Protein AF-A0A5P1FKV8-F1 (afdb_monomer)

Radius of gyration: 27.29 Å; Cα contacts (8 Å, |Δi|>4): 1004; chains: 1; bounding box: 74×82×66 Å

Structure (mmCIF, N/CA/C/O backbone):
data_AF-A0A5P1FKV8-F1
#
_entry.id   AF-A0A5P1FKV8-F1
#
loop_
_atom_site.group_PDB
_atom_site.id
_atom_site.type_symbol
_atom_site.label_atom_id
_atom_site.label_alt_id
_atom_site.label_comp_id
_atom_site.label_asym_id
_atom_site.label_entity_id
_atom_site.label_seq_id
_atom_site.pdbx_PDB_ins_code
_atom_site.Cartn_x
_atom_site.Cartn_y
_atom_site.Cartn_z
_atom_site.occupancy
_atom_site.B_iso_or_equiv
_atom_site.auth_seq_id
_atom_site.auth_comp_id
_atom_site.auth_asym_id
_atom_site.auth_atom_id
_atom_site.pdbx_PDB_model_num
ATOM 1 N N . MET A 1 1 ? 37.379 -42.503 28.890 1.00 32.91 1 MET A N 1
ATOM 2 C CA . MET A 1 1 ? 38.707 -42.428 29.535 1.00 32.91 1 MET A CA 1
ATOM 3 C C . MET A 1 1 ? 39.391 -43.758 29.236 1.00 32.91 1 MET A C 1
ATOM 5 O O . MET A 1 1 ? 38.848 -44.743 29.709 1.00 32.91 1 MET A O 1
ATOM 9 N N . ALA A 1 2 ? 40.469 -43.778 28.427 1.00 31.30 2 ALA A N 1
ATOM 10 C CA . ALA A 1 2 ? 41.206 -44.979 27.949 1.00 31.30 2 ALA A CA 1
ATOM 11 C C . ALA A 1 2 ? 40.366 -46.028 27.153 1.00 31.30 2 ALA A C 1
ATOM 13 O O . ALA A 1 2 ? 39.165 -46.131 27.361 1.00 31.30 2 ALA A O 1
ATOM 14 N N . SER A 1 3 ? 40.870 -46.858 26.226 1.00 33.19 3 SER A N 1
ATOM 15 C CA . SER A 1 3 ? 42.105 -46.902 25.406 1.00 33.19 3 SER A CA 1
ATOM 16 C C . SER A 1 3 ? 41.929 -48.014 24.342 1.00 33.19 3 SER A C 1
ATOM 18 O O . SER A 1 3 ? 41.175 -48.945 24.600 1.00 33.19 3 SER A O 1
ATOM 20 N N . SER A 1 4 ? 42.561 -48.051 23.160 1.00 32.88 4 SER A N 1
ATOM 21 C CA . SER A 1 4 ? 43.459 -47.125 22.435 1.00 32.88 4 SER A CA 1
ATOM 22 C C . SER A 1 4 ? 43.333 -47.373 20.908 1.00 32.88 4 SER A C 1
ATOM 24 O O . SER A 1 4 ? 42.707 -48.341 20.487 1.00 32.88 4 SER A O 1
ATOM 26 N N . ILE A 1 5 ? 43.951 -46.523 20.078 1.00 34.47 5 ILE A N 1
ATOM 27 C CA . ILE A 1 5 ? 44.070 -46.644 18.605 1.00 34.47 5 ILE A CA 1
ATOM 28 C C . ILE A 1 5 ? 45.467 -47.177 18.233 1.00 34.47 5 ILE A C 1
ATOM 30 O O . ILE A 1 5 ? 46.416 -46.777 18.897 1.00 34.47 5 ILE A O 1
ATOM 34 N N . LEU A 1 6 ? 45.602 -47.988 17.169 1.00 29.50 6 LEU A N 1
ATOM 35 C CA . LEU A 1 6 ? 46.784 -48.151 16.278 1.00 29.50 6 LEU A CA 1
ATOM 36 C C . LEU A 1 6 ? 46.455 -49.232 15.207 1.00 29.50 6 LEU A C 1
ATOM 38 O O . LEU A 1 6 ? 45.756 -50.180 15.542 1.00 29.50 6 LEU A O 1
ATOM 42 N N . ALA A 1 7 ? 46.948 -49.255 13.962 1.00 30.20 7 ALA A N 1
ATOM 43 C CA . ALA A 1 7 ? 47.339 -48.216 12.994 1.00 30.20 7 ALA A CA 1
ATOM 44 C C . ALA A 1 7 ? 47.383 -48.846 11.572 1.00 30.20 7 ALA A C 1
ATOM 46 O O . ALA A 1 7 ? 47.400 -50.068 11.433 1.00 30.20 7 ALA A O 1
ATOM 47 N N . LEU A 1 8 ? 47.390 -48.015 10.521 1.00 26.80 8 LEU A N 1
ATOM 48 C CA . LEU A 1 8 ? 47.397 -48.427 9.106 1.00 26.80 8 LEU A CA 1
ATOM 49 C C . LEU A 1 8 ? 48.648 -49.216 8.672 1.00 26.80 8 LEU A C 1
ATOM 51 O O . LEU A 1 8 ? 49.753 -48.860 9.071 1.00 26.80 8 LEU A O 1
ATOM 55 N N . ILE A 1 9 ? 48.485 -50.106 7.680 1.00 28.75 9 ILE A N 1
ATOM 56 C CA . ILE A 1 9 ? 49.475 -50.311 6.604 1.00 28.75 9 ILE A CA 1
ATOM 57 C C . ILE A 1 9 ? 48.757 -50.332 5.241 1.00 28.75 9 ILE A C 1
ATOM 59 O O . ILE A 1 9 ? 47.791 -51.064 5.041 1.00 28.75 9 ILE A O 1
ATOM 63 N N . PHE A 1 10 ? 49.252 -49.511 4.313 1.00 27.25 10 PHE A N 1
ATOM 64 C CA . PHE A 1 10 ? 48.882 -49.456 2.893 1.00 27.25 10 PHE A CA 1
ATOM 65 C C . PHE A 1 10 ? 49.783 -50.393 2.071 1.00 27.25 10 PHE A C 1
ATOM 67 O O . PHE A 1 10 ? 50.992 -50.388 2.293 1.00 27.25 10 PHE A O 1
ATOM 74 N N . ALA A 1 11 ? 49.245 -51.065 1.046 1.00 27.80 11 ALA A N 1
ATOM 75 C CA . ALA A 1 11 ? 50.003 -51.413 -0.164 1.00 27.80 11 ALA A CA 1
ATOM 76 C C . ALA A 1 11 ? 49.066 -51.719 -1.350 1.00 27.80 11 ALA A C 1
ATOM 78 O O . ALA A 1 11 ? 48.247 -52.632 -1.299 1.00 27.80 11 ALA A O 1
ATOM 79 N N . SER A 1 12 ? 49.207 -50.952 -2.427 1.00 26.94 12 SER A N 1
ATOM 80 C CA . SER A 1 12 ? 48.546 -51.132 -3.728 1.00 26.94 12 SER A CA 1
ATOM 81 C C . SER A 1 12 ? 49.504 -51.762 -4.745 1.00 26.94 12 SER A C 1
ATOM 83 O O . SER A 1 12 ? 50.692 -51.473 -4.656 1.00 26.94 12 SER A O 1
ATOM 85 N N . PHE A 1 13 ? 49.011 -52.512 -5.748 1.00 27.98 13 PHE A N 1
ATOM 86 C CA . PHE A 1 13 ? 49.168 -52.173 -7.185 1.00 27.98 13 PHE A CA 1
ATOM 87 C C . PHE A 1 13 ? 48.675 -53.259 -8.183 1.00 27.98 13 PHE A C 1
ATOM 89 O O . PHE A 1 13 ? 49.052 -54.418 -8.088 1.00 27.98 13 PHE A O 1
ATOM 96 N N . LEU A 1 14 ? 47.885 -52.799 -9.171 1.00 27.56 14 LEU A N 1
ATOM 97 C CA . LEU A 1 14 ? 47.753 -53.222 -10.590 1.00 27.56 14 LEU A CA 1
ATOM 98 C C . LEU A 1 14 ? 47.803 -54.715 -11.008 1.00 27.56 14 LEU A C 1
ATOM 100 O O . LEU A 1 14 ? 48.867 -55.322 -10.990 1.00 27.56 14 LEU A O 1
ATOM 104 N N . TYR A 1 15 ? 46.747 -55.180 -11.701 1.00 25.36 15 TYR A N 1
ATOM 105 C CA . TYR A 1 15 ? 46.753 -55.196 -13.182 1.00 25.36 15 TYR A CA 1
ATOM 106 C C . TYR A 1 15 ? 45.348 -55.318 -13.827 1.00 25.36 15 TYR A C 1
ATOM 108 O O . TYR A 1 15 ? 44.454 -55.983 -13.314 1.00 25.36 15 TYR A O 1
ATOM 116 N N . CYS A 1 16 ? 45.219 -54.633 -14.968 1.00 25.56 16 CYS A N 1
ATOM 117 C CA . CYS A 1 16 ? 44.263 -54.725 -16.089 1.00 25.56 16 CYS A CA 1
ATOM 118 C C . CYS A 1 16 ? 43.807 -56.153 -16.508 1.00 25.56 16 CYS A C 1
ATOM 120 O O . CYS A 1 16 ? 44.500 -57.114 -16.198 1.00 25.56 16 CYS A O 1
ATOM 122 N N . SER A 1 17 ? 42.729 -56.377 -17.290 1.00 27.06 17 SER A N 1
ATOM 123 C CA . SER A 1 17 ? 41.858 -55.472 -18.094 1.00 27.06 17 SER A CA 1
ATOM 124 C C . SER A 1 17 ? 40.571 -56.168 -18.621 1.00 27.06 17 SER A C 1
ATOM 126 O O . SER A 1 17 ? 40.465 -57.386 -18.559 1.00 27.06 17 SER A O 1
ATOM 128 N N . SER A 1 18 ? 39.677 -55.364 -19.235 1.00 28.28 18 SER A N 1
ATOM 129 C CA . SER A 1 18 ? 38.656 -55.679 -20.275 1.00 28.28 18 SER A CA 1
ATOM 130 C C . SER A 1 18 ? 37.436 -56.571 -19.966 1.00 28.28 18 SER A C 1
ATOM 132 O O . SER A 1 18 ? 37.586 -57.784 -19.876 1.00 28.28 18 SER A O 1
ATOM 134 N N . VAL A 1 19 ? 36.229 -55.968 -20.016 1.00 31.12 19 VAL A N 1
ATOM 135 C CA . VAL A 1 19 ? 34.999 -56.470 -20.694 1.00 31.12 19 VAL A CA 1
ATOM 136 C C . VAL A 1 19 ? 34.205 -55.259 -21.251 1.00 31.12 19 VAL A C 1
ATOM 138 O O . VAL A 1 19 ? 34.356 -54.141 -20.758 1.00 31.12 19 VAL A O 1
ATOM 141 N N . ASP A 1 20 ? 33.412 -55.484 -22.303 1.00 30.78 20 ASP A N 1
ATOM 142 C CA . ASP A 1 20 ? 32.894 -54.510 -23.277 1.00 30.78 20 ASP A CA 1
ATOM 143 C C . ASP A 1 20 ? 31.669 -53.627 -22.943 1.00 30.78 20 ASP A C 1
ATOM 145 O O . ASP A 1 20 ? 30.769 -53.964 -22.177 1.00 30.78 20 ASP A O 1
ATOM 149 N N . ALA A 1 21 ? 31.653 -52.501 -23.671 1.00 30.06 21 ALA A N 1
ATOM 150 C CA . ALA A 1 21 ? 30.543 -51.772 -24.302 1.00 30.06 21 ALA A CA 1
ATOM 151 C C . ALA A 1 21 ? 29.099 -51.870 -23.754 1.00 30.06 21 ALA A C 1
ATOM 153 O O . ALA A 1 21 ? 28.402 -52.871 -23.907 1.00 30.06 21 ALA A O 1
ATOM 154 N N . ASN A 1 22 ? 28.565 -50.707 -23.356 1.00 32.47 22 ASN A N 1
ATOM 155 C CA . ASN A 1 22 ? 27.125 -50.436 -23.314 1.00 32.47 22 ASN A CA 1
ATOM 156 C C . ASN A 1 22 ? 26.718 -49.461 -24.434 1.00 32.47 22 ASN A C 1
ATOM 158 O O . ASN A 1 22 ? 27.341 -48.417 -24.631 1.00 32.47 22 ASN A O 1
ATOM 162 N N . TYR A 1 23 ? 25.654 -49.796 -25.162 1.00 29.94 23 TYR A N 1
ATOM 163 C CA . TYR A 1 23 ? 25.208 -49.098 -26.370 1.00 29.94 23 TYR A CA 1
ATOM 164 C C . TYR A 1 23 ? 24.403 -47.829 -26.026 1.00 29.94 23 TYR A C 1
ATOM 166 O O . TYR A 1 23 ? 23.261 -47.919 -25.576 1.00 29.94 23 TYR A O 1
ATOM 174 N N . ARG A 1 24 ? 24.954 -46.631 -26.276 1.00 32.53 24 ARG A N 1
ATOM 175 C CA . ARG A 1 24 ? 24.182 -45.371 -26.298 1.00 32.53 24 ARG A CA 1
ATOM 176 C C . ARG A 1 24 ? 24.042 -44.865 -27.731 1.00 32.53 24 ARG A C 1
ATOM 178 O O . ARG A 1 24 ? 25.034 -44.668 -28.425 1.00 32.53 24 ARG A O 1
ATOM 185 N N . ARG A 1 25 ? 22.800 -44.619 -28.165 1.00 32.34 25 ARG A N 1
ATOM 186 C CA . ARG A 1 25 ? 22.519 -43.903 -29.417 1.00 32.34 25 ARG A CA 1
ATOM 187 C C . ARG A 1 25 ? 22.849 -42.425 -29.227 1.00 32.34 25 ARG A C 1
ATOM 189 O O . ARG A 1 25 ? 22.112 -41.725 -28.538 1.00 32.34 25 ARG A O 1
ATOM 196 N N . ASN A 1 26 ? 23.910 -41.952 -29.871 1.00 30.56 26 ASN A N 1
ATOM 197 C CA . ASN A 1 26 ? 24.153 -40.521 -30.009 1.00 30.56 26 ASN A CA 1
ATOM 198 C C . ASN A 1 26 ? 23.225 -39.963 -31.094 1.00 30.56 26 ASN A C 1
ATOM 200 O O . ASN A 1 26 ? 23.353 -40.322 -32.265 1.00 30.56 26 ASN A O 1
ATOM 204 N N . PHE A 1 27 ? 22.311 -39.069 -30.716 1.00 33.50 27 PHE A N 1
ATOM 205 C CA . PHE A 1 27 ? 21.716 -38.145 -31.677 1.00 33.50 27 PHE A CA 1
ATOM 206 C C . PHE A 1 27 ? 22.757 -37.069 -31.980 1.00 33.50 27 PHE A C 1
ATOM 208 O O . PHE A 1 27 ? 23.042 -36.223 -31.137 1.00 33.50 27 PHE A O 1
ATOM 215 N N . LEU A 1 28 ? 23.338 -37.120 -33.179 1.00 32.47 28 LEU A N 1
ATOM 216 C CA . LEU A 1 28 ? 24.152 -36.031 -33.708 1.00 32.47 28 LEU A CA 1
ATOM 217 C C . LEU A 1 28 ? 23.222 -34.869 -34.070 1.00 32.47 28 LEU A C 1
ATOM 219 O O . LEU A 1 28 ? 22.693 -34.809 -35.181 1.00 32.47 28 LEU A O 1
ATOM 223 N N . ILE A 1 29 ? 23.009 -33.959 -33.120 1.00 35.34 29 ILE A N 1
ATOM 224 C CA . ILE A 1 29 ? 22.518 -32.623 -33.447 1.00 35.34 29 ILE A CA 1
ATOM 225 C C . ILE A 1 29 ? 23.661 -31.924 -34.176 1.00 35.34 29 ILE A C 1
ATOM 227 O O . ILE A 1 29 ? 24.787 -31.865 -33.689 1.00 35.34 29 ILE A O 1
ATOM 231 N N . ARG A 1 30 ? 23.372 -31.458 -35.387 1.00 31.73 30 ARG A N 1
ATOM 232 C CA . ARG A 1 30 ? 24.316 -30.716 -36.213 1.00 31.73 30 ARG A CA 1
ATOM 233 C C . ARG A 1 30 ? 24.453 -29.327 -35.594 1.00 31.73 30 ARG A C 1
ATOM 235 O O . ARG A 1 30 ? 23.497 -28.559 -35.656 1.00 31.73 30 ARG A O 1
ATOM 242 N N . GLU A 1 31 ? 25.595 -29.033 -34.982 1.00 38.03 31 GLU A N 1
ATOM 243 C CA . GLU A 1 31 ? 25.904 -27.680 -34.519 1.00 38.03 31 GLU A CA 1
ATOM 244 C C . GLU A 1 31 ? 25.864 -26.736 -35.727 1.00 38.03 31 GLU A C 1
ATOM 246 O O . GLU A 1 31 ? 26.638 -26.873 -36.675 1.00 38.03 31 GLU A O 1
ATOM 251 N N . SER A 1 32 ? 24.899 -25.818 -35.728 1.00 38.12 32 SER A N 1
ATOM 252 C CA . SER A 1 32 ? 24.936 -24.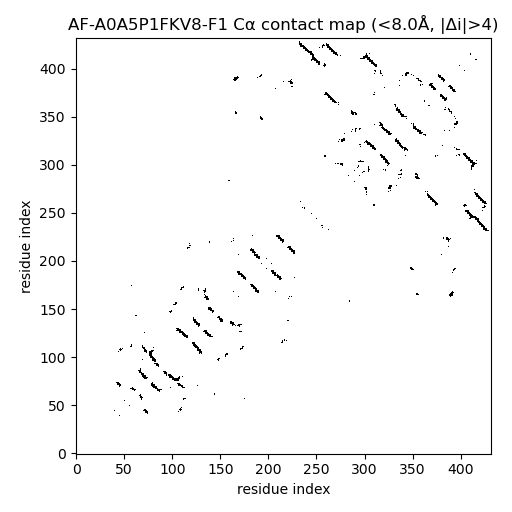637 -36.578 1.00 38.12 32 SER A CA 1
ATOM 253 C C . SER A 1 32 ? 25.672 -23.550 -35.810 1.00 38.12 32 SER A C 1
ATOM 255 O O . SER A 1 32 ? 25.178 -23.102 -34.775 1.00 38.12 32 SER A O 1
ATOM 257 N N . GLU A 1 33 ? 26.831 -23.132 -36.314 1.00 44.94 33 GLU A N 1
ATOM 258 C CA . GLU A 1 33 ? 27.583 -21.999 -35.778 1.00 44.94 33 GLU A CA 1
ATOM 259 C C . GLU A 1 33 ? 26.754 -20.712 -35.894 1.00 44.94 33 GLU A C 1
ATOM 261 O O . GLU A 1 33 ? 26.689 -20.065 -36.938 1.00 44.94 33 GLU A O 1
ATOM 266 N N . ALA A 1 34 ? 26.101 -20.364 -34.792 1.00 36.97 34 ALA A N 1
ATOM 267 C CA . ALA A 1 34 ? 25.567 -19.046 -34.506 1.00 36.97 34 ALA A CA 1
ATOM 268 C C . ALA A 1 34 ? 25.638 -18.861 -32.985 1.00 36.97 34 ALA A C 1
ATOM 270 O O . ALA A 1 34 ? 24.655 -19.072 -32.273 1.00 36.97 34 ALA A O 1
ATOM 271 N N . GLU A 1 35 ? 26.827 -18.517 -32.479 1.00 40.62 35 GLU A N 1
ATOM 272 C CA . GLU A 1 35 ? 26.974 -18.018 -31.111 1.00 40.62 35 GLU A CA 1
ATOM 273 C C . GLU A 1 35 ? 26.222 -16.686 -31.000 1.00 40.62 35 GLU A C 1
ATOM 275 O O . GLU A 1 35 ? 26.745 -15.616 -31.307 1.00 40.62 35 GLU A O 1
ATOM 280 N N . ALA A 1 36 ? 24.960 -16.753 -30.581 1.00 42.41 36 ALA A N 1
ATOM 281 C CA . ALA A 1 36 ? 24.275 -15.596 -30.038 1.00 42.41 36 ALA A CA 1
ATOM 282 C C . ALA A 1 36 ? 24.861 -15.322 -28.647 1.00 42.41 36 ALA A C 1
ATOM 284 O O . ALA A 1 36 ? 24.759 -16.172 -27.757 1.00 42.41 36 ALA A O 1
ATOM 285 N N . ASP A 1 37 ? 25.468 -14.147 -28.464 1.00 39.69 37 ASP A N 1
ATOM 286 C CA . ASP A 1 37 ? 25.962 -13.689 -27.164 1.00 39.69 37 ASP A CA 1
ATOM 287 C C . ASP A 1 37 ? 24.847 -13.810 -26.115 1.00 39.69 37 ASP A C 1
ATOM 289 O O . ASP A 1 37 ? 23.803 -13.157 -26.198 1.00 39.69 37 ASP A O 1
ATOM 293 N N . SER A 1 38 ? 25.062 -14.658 -25.108 1.00 44.94 38 SER A N 1
ATOM 294 C CA . SER A 1 38 ? 24.085 -14.838 -24.038 1.00 44.94 38 SER A CA 1
ATOM 295 C C . SER A 1 38 ? 23.940 -13.545 -23.237 1.00 44.94 38 SER A C 1
ATOM 297 O O . SER A 1 38 ? 24.912 -13.031 -22.677 1.00 44.94 38 SER A O 1
ATOM 299 N N . ILE A 1 39 ? 22.700 -13.063 -23.099 1.00 50.59 39 ILE A N 1
ATOM 300 C CA . ILE A 1 39 ? 22.359 -11.911 -22.249 1.00 50.59 39 ILE A CA 1
ATOM 301 C C . ILE A 1 39 ? 22.758 -12.114 -20.773 1.00 50.59 39 ILE A C 1
ATOM 303 O O . ILE A 1 39 ? 22.903 -11.143 -20.032 1.00 50.59 39 ILE A O 1
ATOM 307 N N . ALA A 1 40 ? 23.020 -13.357 -20.350 1.00 43.62 40 ALA A N 1
ATOM 308 C CA . ALA A 1 40 ? 23.646 -13.690 -19.072 1.00 43.62 40 ALA A CA 1
ATOM 309 C C . ALA A 1 40 ? 25.179 -13.481 -19.099 1.00 43.62 40 ALA A C 1
ATOM 311 O O . ALA A 1 40 ? 25.959 -14.372 -18.758 1.00 43.62 40 ALA A O 1
ATOM 312 N N . ASN A 1 41 ? 25.624 -12.289 -19.507 1.00 45.12 41 ASN A N 1
ATOM 313 C CA . ASN A 1 41 ? 27.032 -11.902 -19.474 1.00 45.12 41 ASN A CA 1
ATOM 314 C C . ASN A 1 41 ? 27.481 -11.636 -18.023 1.00 45.12 41 ASN A C 1
ATOM 316 O O . ASN A 1 41 ? 26.800 -10.934 -17.275 1.00 45.12 41 ASN A O 1
ATOM 320 N N . THR A 1 42 ? 28.667 -12.117 -17.636 1.00 51.78 42 THR A N 1
ATOM 321 C CA . THR A 1 42 ? 29.240 -11.948 -16.282 1.00 51.78 42 THR A CA 1
ATOM 322 C C . THR A 1 42 ? 29.453 -10.489 -15.856 1.00 51.78 42 THR A C 1
ATOM 324 O O . THR A 1 42 ? 29.685 -10.228 -14.677 1.00 51.78 42 THR A O 1
ATOM 327 N N . LYS A 1 43 ? 29.349 -9.528 -16.783 1.00 52.25 43 LYS A N 1
ATOM 328 C CA . LYS A 1 43 ? 29.361 -8.084 -16.498 1.00 52.25 43 LYS A CA 1
ATOM 329 C C . LYS A 1 43 ? 28.114 -7.563 -15.774 1.00 52.25 43 LYS A C 1
ATOM 331 O O . LYS A 1 43 ? 28.188 -6.463 -15.229 1.00 52.25 43 LYS A O 1
ATOM 336 N N . TYR A 1 44 ? 26.991 -8.287 -15.788 1.00 43.25 44 TYR A N 1
ATOM 337 C CA . TYR A 1 44 ? 25.708 -7.784 -15.290 1.00 43.25 44 TYR A CA 1
ATOM 338 C C . TYR A 1 44 ? 25.071 -8.723 -14.272 1.00 43.25 44 TYR A C 1
ATOM 340 O O . TYR A 1 44 ? 24.901 -9.916 -14.523 1.00 43.25 44 TYR A O 1
ATOM 348 N N . ARG A 1 45 ? 24.624 -8.162 -13.145 1.00 42.66 45 ARG A N 1
ATOM 349 C CA . ARG A 1 45 ? 23.686 -8.851 -12.260 1.00 42.66 45 ARG A CA 1
ATOM 350 C C . ARG A 1 45 ? 22.280 -8.589 -12.796 1.00 42.66 45 ARG A C 1
ATOM 352 O O . ARG A 1 45 ? 21.819 -7.452 -12.793 1.00 42.66 45 ARG A O 1
ATOM 359 N N . THR A 1 46 ? 21.644 -9.636 -13.311 1.00 46.62 46 THR A N 1
ATOM 360 C CA . THR A 1 46 ? 20.268 -9.622 -13.829 1.00 46.62 46 THR A CA 1
ATOM 361 C C . THR A 1 46 ? 19.417 -10.576 -12.997 1.00 46.62 46 THR A C 1
ATOM 363 O O . THR A 1 46 ? 19.875 -11.657 -12.624 1.00 46.62 46 THR A O 1
ATOM 366 N N . ALA A 1 47 ? 18.192 -10.164 -12.669 1.00 45.12 47 ALA A N 1
ATOM 367 C CA . ALA A 1 47 ? 17.258 -10.957 -11.877 1.00 45.12 47 ALA A CA 1
ATOM 368 C C . ALA A 1 47 ? 16.138 -11.472 -12.783 1.00 45.12 47 ALA A C 1
ATOM 370 O O . ALA A 1 47 ? 15.235 -10.727 -13.164 1.00 45.12 47 ALA A O 1
ATOM 371 N N . TYR A 1 48 ? 16.207 -12.756 -13.127 1.00 42.12 48 TYR A N 1
ATOM 372 C CA . TYR A 1 48 ? 15.147 -13.448 -13.850 1.00 42.12 48 TYR A CA 1
ATOM 373 C C . TYR A 1 48 ? 14.177 -14.079 -12.850 1.00 42.12 48 TYR A C 1
ATOM 375 O O . TYR A 1 48 ? 14.594 -14.861 -11.997 1.00 42.12 48 TYR A O 1
ATOM 383 N N . HIS A 1 49 ? 12.883 -13.805 -13.004 1.00 38.22 49 HIS A N 1
ATOM 384 C CA . HIS A 1 49 ? 11.830 -14.662 -12.463 1.00 38.22 49 HIS A CA 1
ATOM 385 C C . HIS A 1 49 ? 11.309 -15.573 -13.589 1.00 38.22 49 HIS A C 1
ATOM 387 O O . HIS A 1 49 ? 11.204 -15.155 -14.741 1.00 38.22 49 HIS A O 1
ATOM 393 N N . PHE A 1 50 ? 11.061 -16.845 -13.270 1.00 32.22 50 PHE A N 1
ATOM 394 C CA . PHE A 1 50 ? 10.725 -17.898 -14.239 1.00 32.22 50 PHE A CA 1
ATOM 395 C C . PHE A 1 50 ? 9.246 -17.873 -14.695 1.00 32.22 50 PHE A C 1
ATOM 397 O O . PHE A 1 50 ? 8.377 -17.456 -13.937 1.00 32.22 50 PHE A O 1
ATOM 404 N N . GLN A 1 51 ? 8.985 -18.521 -15.849 1.00 41.59 51 GLN A N 1
ATOM 405 C CA . G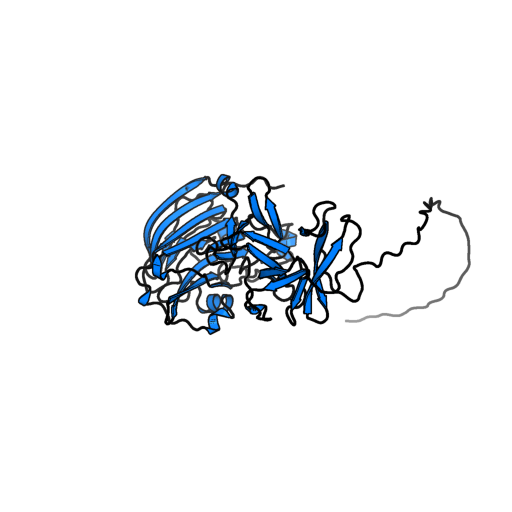LN A 1 51 ? 7.675 -18.912 -16.437 1.00 41.59 51 GLN A CA 1
ATOM 406 C C . GLN A 1 51 ? 6.869 -17.812 -17.177 1.00 41.59 51 GLN A C 1
ATOM 408 O O . GLN A 1 51 ? 6.956 -16.646 -16.812 1.00 41.59 51 GLN A O 1
ATOM 413 N N . PRO A 1 52 ? 5.961 -18.163 -18.120 1.00 30.08 52 PRO A N 1
ATOM 414 C CA . PRO A 1 52 ? 6.008 -19.195 -19.165 1.00 30.08 52 PRO A CA 1
ATOM 415 C C . PRO A 1 52 ? 6.081 -18.573 -20.591 1.00 30.08 52 PRO A C 1
ATOM 417 O O . PRO A 1 52 ? 6.008 -17.363 -20.771 1.00 30.08 52 PRO A O 1
ATOM 420 N N . LEU A 1 53 ? 6.167 -19.417 -21.627 1.00 31.61 53 LEU A N 1
ATOM 421 C CA . LEU A 1 53 ? 6.556 -19.101 -23.022 1.00 31.61 53 LEU A CA 1
ATOM 422 C C . LEU A 1 53 ? 5.842 -17.966 -23.809 1.00 31.61 53 LEU A C 1
ATOM 424 O O . LEU A 1 53 ? 6.269 -17.720 -24.930 1.00 31.61 53 LEU A O 1
ATOM 428 N N . HIS A 1 54 ? 4.769 -17.322 -23.325 1.00 28.02 54 HIS A N 1
ATOM 429 C CA . HIS A 1 54 ? 3.903 -16.483 -24.187 1.00 28.02 54 HIS A CA 1
ATOM 430 C C . HIS A 1 54 ? 3.527 -15.073 -23.687 1.00 28.02 54 HIS A C 1
ATOM 432 O O . HIS A 1 54 ? 3.030 -14.298 -24.492 1.00 28.02 54 HIS A O 1
ATOM 438 N N . ASN A 1 55 ? 3.758 -14.696 -22.422 1.00 35.88 55 ASN A N 1
ATOM 439 C CA . ASN A 1 55 ? 3.383 -13.366 -21.892 1.00 35.88 55 ASN A CA 1
ATOM 440 C C . ASN A 1 55 ? 4.468 -12.850 -20.933 1.00 35.88 55 ASN A C 1
ATOM 442 O O . ASN A 1 55 ? 4.298 -12.851 -19.717 1.00 35.88 55 ASN A O 1
ATOM 446 N N . TRP A 1 56 ? 5.634 -12.522 -21.486 1.00 47.06 56 TRP A N 1
ATOM 447 C CA . TRP A 1 56 ? 6.906 -12.584 -20.759 1.00 47.06 56 TRP A CA 1
ATOM 448 C C . TRP A 1 56 ? 7.389 -11.254 -20.155 1.00 47.06 56 TRP A C 1
ATOM 450 O O . TRP A 1 56 ? 8.147 -11.286 -19.193 1.00 47.06 56 TRP A O 1
ATOM 460 N N . ILE A 1 57 ? 6.923 -10.107 -20.659 1.00 55.47 57 ILE A N 1
ATOM 461 C CA . ILE A 1 57 ? 7.058 -8.748 -20.093 1.00 55.47 57 ILE A CA 1
ATOM 462 C C . ILE A 1 57 ? 5.967 -7.876 -20.747 1.00 55.47 57 ILE A C 1
ATOM 464 O O . ILE A 1 57 ? 5.506 -8.193 -21.845 1.00 55.47 57 ILE A O 1
ATOM 468 N N . ASN A 1 58 ? 5.563 -6.770 -20.107 1.00 68.44 58 ASN A N 1
ATOM 469 C CA . ASN A 1 58 ? 4.807 -5.703 -20.777 1.00 68.44 58 ASN A CA 1
ATOM 470 C C . ASN A 1 58 ? 5.720 -5.010 -21.801 1.00 68.44 58 ASN A C 1
ATOM 472 O O . ASN A 1 58 ? 6.324 -3.978 -21.515 1.00 68.44 58 ASN A O 1
ATOM 476 N N . ALA A 1 59 ? 5.867 -5.617 -22.975 1.00 85.56 59 ALA A N 1
ATOM 477 C CA . ALA A 1 59 ? 6.505 -4.977 -24.110 1.00 85.56 59 ALA A CA 1
ATOM 478 C C . ALA A 1 59 ? 5.559 -3.929 -24.708 1.00 85.56 59 ALA A C 1
ATOM 480 O O . ALA A 1 59 ? 4.341 -4.121 -24.716 1.00 85.56 59 ALA A O 1
ATOM 481 N N . TRP A 1 60 ? 6.109 -2.840 -25.240 1.00 88.88 60 TRP A N 1
ATOM 482 C CA . TRP A 1 60 ? 5.330 -1.834 -25.963 1.00 88.88 60 TRP A CA 1
ATOM 483 C C . TRP A 1 60 ? 5.866 -1.657 -27.380 1.00 88.88 60 TRP A C 1
ATOM 485 O O . TRP A 1 60 ? 7.077 -1.646 -27.600 1.00 88.88 60 TRP A O 1
ATOM 495 N N . LEU A 1 61 ? 4.952 -1.561 -28.342 1.00 90.31 61 LEU A N 1
ATOM 496 C CA . LEU A 1 61 ? 5.264 -1.274 -29.736 1.00 90.31 61 LEU A CA 1
ATOM 497 C C . LEU A 1 61 ? 5.356 0.243 -29.904 1.00 90.31 61 LEU A C 1
ATOM 499 O O . LEU A 1 61 ? 4.404 0.946 -29.563 1.00 90.31 61 LEU A O 1
ATOM 503 N N . GLY A 1 62 ? 6.492 0.730 -30.395 1.00 89.44 62 GLY A N 1
ATOM 504 C CA . GLY A 1 62 ? 6.682 2.149 -30.681 1.00 89.44 62 GLY A CA 1
ATOM 505 C C . GLY A 1 62 ? 6.161 2.565 -32.058 1.00 89.44 62 GLY A C 1
ATOM 506 O O . GLY A 1 62 ? 5.894 1.733 -32.926 1.00 89.44 62 GLY A O 1
ATOM 507 N N . GLN A 1 63 ? 6.060 3.875 -32.272 1.00 92.56 63 GLN A N 1
ATOM 508 C CA . GLN A 1 63 ? 5.625 4.514 -33.520 1.00 92.56 63 GLN A CA 1
ATOM 509 C C . GLN A 1 63 ? 6.556 4.225 -34.714 1.00 92.56 63 GLN A C 1
ATOM 511 O O . GLN A 1 63 ? 6.118 4.282 -35.861 1.00 92.56 63 GLN A O 1
ATOM 516 N N . ASP A 1 64 ? 7.817 3.872 -34.450 1.00 94.50 64 ASP A N 1
ATOM 517 C CA . ASP A 1 64 ? 8.796 3.389 -35.439 1.00 94.50 64 ASP A CA 1
ATOM 518 C C . ASP A 1 64 ? 8.574 1.917 -35.864 1.00 94.50 64 ASP A C 1
ATOM 520 O O . ASP A 1 64 ? 9.280 1.419 -36.738 1.00 94.50 64 ASP A O 1
ATOM 524 N N . GLY A 1 65 ? 7.602 1.217 -35.264 1.00 93.75 65 GLY A N 1
ATOM 525 C CA . GLY A 1 65 ? 7.303 -0.191 -35.527 1.00 93.75 65 GLY A CA 1
ATOM 526 C C . GLY A 1 65 ? 8.150 -1.196 -34.737 1.00 93.75 65 GLY A C 1
ATOM 527 O O . GLY A 1 65 ? 8.006 -2.395 -34.962 1.00 93.75 65 GLY A O 1
ATOM 528 N N . LEU A 1 66 ? 9.002 -0.748 -33.807 1.00 95.06 66 LEU A N 1
ATOM 529 C CA . LEU A 1 66 ? 9.847 -1.625 -32.989 1.00 95.06 66 LEU A CA 1
ATOM 530 C C . LEU A 1 66 ? 9.230 -1.886 -31.610 1.00 95.06 66 LEU A C 1
ATOM 532 O O . LEU A 1 66 ? 8.800 -0.964 -30.907 1.00 95.06 66 LEU A O 1
ATOM 536 N N . TRP A 1 67 ? 9.254 -3.137 -31.164 1.00 94.19 67 TRP A N 1
ATOM 537 C CA . TRP A 1 67 ? 8.964 -3.493 -29.779 1.00 94.19 67 TRP A CA 1
ATOM 538 C C . TRP A 1 67 ? 10.086 -3.035 -28.850 1.00 94.19 67 TRP A C 1
ATOM 540 O O . TRP A 1 67 ? 11.260 -3.134 -29.201 1.00 94.19 67 TRP A O 1
ATOM 550 N N . ARG A 1 68 ? 9.730 -2.594 -27.642 1.00 94.25 68 ARG A N 1
ATOM 551 C CA . ARG A 1 68 ? 10.640 -2.347 -26.517 1.00 94.25 68 ARG A CA 1
ATOM 552 C C . ARG A 1 68 ? 10.366 -3.309 -25.367 1.00 94.25 68 ARG A C 1
ATOM 554 O O . ARG A 1 68 ? 9.211 -3.636 -25.100 1.00 94.25 68 ARG A O 1
ATOM 561 N N . ILE A 1 69 ? 11.416 -3.648 -24.623 1.00 94.00 69 ILE A N 1
ATOM 562 C CA . ILE A 1 69 ? 11.340 -4.206 -23.263 1.00 94.00 69 ILE A CA 1
ATOM 563 C C . ILE A 1 69 ? 12.335 -3.501 -22.340 1.00 94.00 69 ILE A C 1
ATOM 565 O O . ILE A 1 69 ? 13.399 -3.062 -22.781 1.00 94.00 69 ILE A O 1
ATOM 569 N N . ALA A 1 70 ? 12.017 -3.462 -21.046 1.00 92.50 70 ALA A N 1
ATOM 570 C CA . ALA A 1 70 ? 12.930 -3.042 -19.989 1.00 92.50 70 ALA A CA 1
ATOM 571 C C . ALA A 1 70 ? 13.346 -4.248 -19.130 1.00 92.50 70 ALA A C 1
ATOM 573 O O . ALA A 1 70 ? 12.492 -4.988 -18.642 1.00 92.50 70 ALA A O 1
ATOM 574 N N . ILE A 1 71 ? 14.651 -4.420 -18.912 1.00 93.62 71 ILE A N 1
ATOM 575 C CA . ILE A 1 71 ? 15.239 -5.449 -18.045 1.00 93.62 71 ILE A CA 1
ATOM 576 C C . ILE A 1 71 ? 15.923 -4.763 -16.860 1.00 93.62 71 ILE A C 1
ATOM 578 O O . ILE A 1 71 ? 16.734 -3.854 -17.037 1.00 93.62 71 ILE A O 1
ATOM 582 N N . GLY A 1 72 ? 15.589 -5.194 -15.645 1.00 92.94 72 GLY A N 1
ATOM 583 C CA . GLY A 1 72 ? 16.186 -4.676 -14.418 1.00 92.94 72 GLY A CA 1
ATOM 584 C C . GLY A 1 72 ? 17.607 -5.209 -14.229 1.00 92.94 72 GLY A C 1
ATOM 585 O O . GLY A 1 72 ? 17.847 -6.411 -14.384 1.00 92.94 72 GLY A O 1
ATOM 586 N N . ALA A 1 73 ? 18.553 -4.317 -13.939 1.00 91.88 73 ALA A N 1
ATOM 587 C CA . ALA A 1 73 ? 19.951 -4.674 -13.730 1.00 91.88 73 ALA A CA 1
ATOM 588 C C . ALA A 1 73 ? 20.672 -3.712 -12.779 1.00 91.88 73 ALA A C 1
ATOM 590 O O . ALA A 1 73 ? 20.289 -2.550 -12.621 1.00 91.88 73 ALA A O 1
ATOM 591 N N . GLU A 1 74 ? 21.786 -4.186 -12.226 1.00 91.81 74 GLU A N 1
ATOM 592 C CA . GLU A 1 74 ? 22.765 -3.381 -11.498 1.00 91.81 74 GLU A CA 1
ATOM 593 C C . GLU A 1 74 ? 24.067 -3.274 -12.311 1.00 91.81 74 GLU A C 1
ATOM 595 O O . GLU A 1 74 ? 24.599 -4.283 -12.784 1.00 91.81 74 GLU A O 1
ATOM 600 N N . ILE A 1 75 ? 24.618 -2.063 -12.458 1.00 87.69 75 ILE A N 1
ATOM 601 C CA . ILE A 1 75 ? 25.950 -1.848 -13.050 1.00 87.69 75 ILE A CA 1
ATOM 602 C C . ILE A 1 75 ? 26.760 -0.896 -12.168 1.00 87.69 75 ILE A C 1
ATOM 604 O O . ILE A 1 75 ? 26.681 0.327 -12.322 1.00 87.69 75 ILE A O 1
ATOM 608 N N . GLY A 1 76 ? 27.564 -1.470 -11.269 1.00 85.38 76 GLY A N 1
ATOM 609 C CA . GLY A 1 76 ? 28.443 -0.729 -10.363 1.00 85.38 76 GLY A CA 1
ATOM 610 C C . GLY A 1 76 ? 27.663 0.080 -9.328 1.00 85.38 76 GLY A C 1
ATOM 611 O O . GLY A 1 76 ? 27.838 1.295 -9.266 1.00 85.38 76 GLY A O 1
ATOM 612 N N . LEU A 1 77 ? 26.782 -0.584 -8.564 1.00 83.19 77 LEU A N 1
ATOM 613 C CA . LEU A 1 77 ? 25.849 -0.000 -7.583 1.00 83.19 77 LEU A CA 1
ATOM 614 C C . LEU A 1 77 ? 24.752 0.914 -8.171 1.00 83.19 77 LEU A C 1
ATOM 616 O O . LEU A 1 77 ? 23.922 1.447 -7.431 1.00 83.19 77 LEU A O 1
ATOM 620 N N . LYS A 1 78 ? 24.722 1.080 -9.500 1.00 88.56 78 LYS A N 1
ATOM 621 C CA . LYS A 1 78 ? 23.714 1.861 -10.228 1.00 88.56 78 LYS A CA 1
ATOM 622 C C . LYS A 1 78 ? 22.595 0.960 -10.732 1.00 88.56 78 LYS A C 1
ATOM 624 O O . LYS A 1 78 ? 22.857 0.125 -11.605 1.00 88.56 78 LYS A O 1
ATOM 629 N N . GLY A 1 79 ? 21.382 1.167 -10.227 1.00 92.06 79 GLY A N 1
ATOM 630 C CA . GLY A 1 79 ? 20.176 0.500 -10.712 1.00 92.06 79 GLY A CA 1
ATOM 631 C C . GLY A 1 79 ? 19.753 1.046 -12.070 1.00 92.06 79 GLY A C 1
ATOM 632 O O . GLY A 1 79 ? 19.902 2.241 -12.343 1.00 92.06 79 GLY A O 1
ATOM 633 N N . ARG A 1 80 ? 19.308 0.161 -12.967 1.00 93.62 80 ARG A N 1
ATOM 634 C CA . ARG A 1 80 ? 18.957 0.512 -14.350 1.00 93.62 80 ARG A CA 1
ATOM 635 C C . ARG A 1 80 ? 17.787 -0.304 -14.873 1.00 93.62 80 ARG A C 1
ATOM 637 O O . ARG A 1 80 ? 17.701 -1.506 -14.634 1.00 93.62 80 ARG A O 1
ATOM 644 N N . ALA A 1 81 ? 16.985 0.340 -15.715 1.00 94.44 81 ALA A N 1
ATOM 645 C CA . ALA A 1 81 ? 16.120 -0.319 -16.683 1.00 94.44 81 ALA A CA 1
ATOM 646 C C . ALA A 1 81 ? 16.862 -0.393 -18.029 1.00 94.44 81 ALA A C 1
ATOM 648 O O . ALA A 1 81 ? 16.828 0.552 -18.820 1.00 94.44 81 ALA A O 1
ATOM 649 N N . LEU A 1 82 ? 17.580 -1.491 -18.281 1.00 94.81 82 LEU A N 1
ATOM 650 C CA . LEU A 1 82 ? 18.226 -1.743 -19.571 1.00 94.81 82 LEU A CA 1
ATOM 651 C C . LEU A 1 82 ? 17.153 -1.908 -20.647 1.00 94.81 82 LEU A C 1
ATOM 653 O O . LEU A 1 82 ? 16.280 -2.764 -20.524 1.00 94.81 82 LEU A O 1
ATOM 657 N N . LEU A 1 83 ? 17.221 -1.090 -21.692 1.00 94.88 83 LEU A N 1
ATOM 658 C CA . LEU A 1 83 ? 16.263 -1.120 -22.787 1.00 94.88 83 LEU A CA 1
ATOM 659 C C . LEU A 1 83 ? 16.773 -2.027 -23.912 1.00 94.88 83 LEU A C 1
ATOM 661 O O . LEU A 1 83 ? 17.934 -1.927 -24.312 1.00 94.88 83 LEU A O 1
ATOM 665 N N . TYR A 1 84 ? 15.895 -2.867 -24.453 1.00 95.31 84 TYR A N 1
ATOM 666 C CA . TYR A 1 84 ? 16.143 -3.640 -25.671 1.00 95.31 84 TYR A CA 1
ATOM 667 C C . TYR A 1 84 ? 15.034 -3.379 -26.692 1.00 95.31 84 TYR A C 1
ATOM 669 O O . TYR A 1 84 ? 13.888 -3.134 -26.307 1.00 95.31 84 TYR A O 1
ATOM 677 N N . LYS A 1 85 ? 15.377 -3.461 -27.982 1.00 95.69 85 LYS A N 1
ATOM 678 C CA . LYS A 1 85 ? 14.456 -3.321 -29.117 1.00 95.69 85 LYS A CA 1
ATOM 679 C C . LYS A 1 85 ? 14.395 -4.583 -29.979 1.00 95.69 85 LYS A C 1
ATOM 681 O O . LYS A 1 85 ? 15.398 -5.288 -30.082 1.00 95.69 85 LYS A O 1
ATOM 686 N N . SER A 1 86 ? 13.256 -4.827 -30.629 1.00 95.25 86 SER A N 1
ATOM 687 C CA . SER A 1 86 ? 13.064 -5.929 -31.585 1.00 95.25 86 SER A CA 1
ATOM 688 C C . SER A 1 86 ? 12.016 -5.602 -32.652 1.00 95.25 86 SER A C 1
ATOM 690 O O . SER A 1 86 ? 11.001 -4.979 -32.350 1.00 95.25 86 SER A O 1
ATOM 692 N N . GLU A 1 87 ? 12.236 -6.054 -33.887 1.00 95.62 87 GLU A N 1
ATOM 693 C CA . GLU A 1 87 ? 11.236 -6.022 -34.970 1.00 95.62 87 GLU A CA 1
ATOM 694 C C . GLU A 1 87 ? 10.251 -7.199 -34.876 1.00 95.62 87 GLU A C 1
ATOM 696 O O . GLU A 1 87 ? 9.055 -7.042 -35.112 1.00 95.62 87 GLU A O 1
ATOM 701 N N . ASP A 1 88 ? 10.747 -8.385 -34.511 1.00 90.81 88 ASP A N 1
ATOM 702 C CA . ASP A 1 88 ? 10.052 -9.670 -34.663 1.00 90.81 88 ASP A CA 1
ATOM 703 C C . ASP A 1 88 ? 9.712 -10.367 -33.337 1.00 90.81 88 ASP A C 1
ATOM 705 O O . ASP A 1 88 ? 9.182 -11.478 -33.336 1.00 90.81 88 ASP A O 1
ATOM 709 N N . PHE A 1 89 ? 10.004 -9.711 -32.209 1.00 89.94 89 PHE A N 1
ATOM 710 C CA . PHE A 1 89 ? 9.832 -10.214 -30.843 1.00 89.94 89 PHE A CA 1
ATOM 711 C C . PHE A 1 89 ? 10.791 -11.353 -30.442 1.00 89.94 89 PHE A C 1
ATOM 713 O O . PHE A 1 89 ? 10.760 -11.800 -29.293 1.00 89.94 89 PHE A O 1
ATOM 720 N N . MET A 1 90 ? 11.678 -11.786 -31.343 1.00 89.19 90 MET A N 1
ATOM 721 C CA . MET A 1 90 ? 12.607 -12.908 -31.158 1.00 89.19 90 MET A CA 1
ATOM 722 C C . MET A 1 90 ? 14.060 -12.436 -31.050 1.00 89.19 90 MET A C 1
ATOM 724 O O . MET A 1 90 ? 14.792 -12.887 -30.168 1.00 89.19 90 MET A O 1
ATOM 728 N N . HIS A 1 91 ? 14.476 -11.508 -31.913 1.00 91.06 91 HIS A N 1
ATOM 729 C CA . HIS A 1 91 ? 15.832 -10.965 -31.946 1.00 91.06 91 HIS A CA 1
ATOM 730 C C . HIS A 1 91 ? 15.870 -9.607 -31.244 1.00 91.06 91 HIS A C 1
ATOM 732 O O . HIS A 1 91 ? 15.217 -8.658 -31.680 1.00 91.06 91 HIS A O 1
ATOM 738 N N . TRP A 1 92 ? 16.634 -9.513 -30.153 1.00 93.94 92 TRP A N 1
ATOM 739 C CA . TRP A 1 92 ? 16.657 -8.344 -29.272 1.00 93.94 92 TRP A CA 1
ATOM 740 C C . TRP A 1 92 ? 18.020 -7.659 -29.269 1.00 93.94 92 TRP A C 1
ATOM 742 O O . TRP A 1 92 ? 19.023 -8.249 -28.873 1.00 93.94 92 TRP A O 1
ATOM 752 N N . VAL A 1 93 ? 18.045 -6.386 -29.661 1.00 96.06 93 VAL A N 1
ATOM 753 C CA . VAL A 1 93 ? 19.247 -5.543 -29.647 1.00 96.06 93 VAL A CA 1
ATOM 754 C C . VAL A 1 93 ? 19.168 -4.591 -28.460 1.00 96.06 93 VAL A C 1
ATOM 756 O O . VAL A 1 93 ? 18.183 -3.869 -28.301 1.00 96.06 93 VAL A O 1
ATOM 759 N N . GLN A 1 94 ? 20.201 -4.576 -27.615 1.00 95.31 94 GLN A N 1
ATOM 760 C CA . GLN A 1 94 ? 20.271 -3.635 -26.498 1.00 95.31 94 GLN A CA 1
ATOM 761 C C . GLN A 1 94 ? 20.431 -2.201 -27.023 1.00 95.31 94 GLN A C 1
ATOM 763 O O . GLN A 1 94 ? 21.297 -1.928 -27.855 1.00 95.31 94 GLN A O 1
ATOM 768 N N . ALA A 1 95 ? 19.630 -1.269 -26.511 1.00 94.00 95 ALA A N 1
ATOM 769 C CA . ALA A 1 95 ? 19.802 0.147 -26.799 1.00 94.00 95 ALA A CA 1
ATOM 770 C C . ALA A 1 95 ? 21.071 0.698 -26.121 1.00 94.00 95 ALA A C 1
ATOM 772 O O . ALA A 1 95 ? 21.473 0.254 -25.043 1.00 94.00 95 ALA A O 1
ATOM 773 N N . ALA A 1 96 ? 21.691 1.708 -26.740 1.00 92.19 96 ALA A N 1
ATOM 774 C CA . ALA A 1 96 ? 22.918 2.323 -26.225 1.00 92.19 96 ALA A CA 1
ATOM 775 C C . ALA A 1 96 ? 22.730 2.976 -24.841 1.00 92.19 96 ALA A C 1
ATOM 777 O O . ALA A 1 96 ? 23.649 2.968 -24.021 1.00 92.19 96 ALA A O 1
ATOM 778 N N . ASN A 1 97 ? 21.532 3.507 -24.577 1.00 93.25 97 ASN A N 1
ATOM 779 C CA . ASN A 1 97 ? 21.135 4.080 -23.296 1.00 93.25 97 ASN A CA 1
ATOM 780 C C . ASN A 1 97 ? 20.060 3.199 -22.628 1.00 93.25 97 ASN A C 1
ATOM 782 O O . ASN A 1 97 ? 19.221 2.629 -23.328 1.00 93.25 97 ASN A O 1
ATOM 786 N N . PRO A 1 98 ? 20.053 3.086 -21.286 1.00 94.75 98 PRO A N 1
ATOM 787 C CA . PRO A 1 98 ? 18.924 2.517 -20.558 1.00 94.75 98 PRO A CA 1
ATOM 788 C C . PRO A 1 98 ? 17.709 3.455 -20.634 1.00 94.75 98 PRO A C 1
ATOM 790 O O . PRO A 1 98 ? 17.878 4.665 -20.776 1.00 94.75 98 PRO A O 1
ATOM 793 N N . LEU A 1 99 ? 16.503 2.911 -20.441 1.00 94.81 99 LEU A N 1
ATOM 794 C CA . LEU A 1 99 ? 15.263 3.694 -20.333 1.00 94.81 99 LEU A CA 1
ATOM 795 C C . LEU A 1 99 ? 15.347 4.711 -19.182 1.00 94.81 99 LEU A C 1
ATOM 797 O O . LEU A 1 99 ? 14.889 5.845 -19.303 1.00 94.81 99 LEU A O 1
ATOM 801 N N . HIS A 1 100 ? 15.947 4.282 -18.067 1.00 95.25 100 HIS A N 1
ATOM 802 C CA . HIS A 1 100 ? 16.291 5.112 -16.916 1.00 95.25 100 HIS A CA 1
ATOM 803 C C . HIS A 1 100 ? 17.421 4.460 -16.095 1.00 95.25 100 HIS A C 1
ATOM 805 O O . HIS A 1 100 ? 17.603 3.236 -16.136 1.00 95.25 100 HIS A O 1
ATOM 811 N N . ALA A 1 101 ? 18.179 5.263 -15.344 1.00 93.81 101 ALA A N 1
ATOM 812 C CA . ALA A 1 101 ? 19.243 4.802 -14.453 1.00 93.81 101 ALA A CA 1
ATOM 813 C C . ALA A 1 101 ? 19.489 5.781 -13.294 1.00 93.81 101 ALA A C 1
ATOM 815 O O . ALA A 1 101 ? 19.404 6.992 -13.476 1.00 93.81 101 ALA A O 1
ATOM 816 N N . THR A 1 102 ? 19.874 5.245 -12.139 1.00 92.06 102 THR A N 1
ATOM 817 C CA . THR A 1 102 ? 20.017 5.959 -10.854 1.00 92.06 102 THR A CA 1
ATOM 818 C C . THR A 1 102 ? 21.374 5.645 -10.219 1.00 92.06 102 THR A C 1
ATOM 820 O O . THR A 1 102 ? 21.982 4.614 -10.522 1.00 92.06 102 THR A O 1
ATOM 823 N N . ASN A 1 103 ? 21.937 6.521 -9.375 1.00 86.44 103 ASN A N 1
ATOM 824 C CA . ASN A 1 103 ? 23.338 6.348 -8.956 1.00 86.44 103 ASN A CA 1
ATOM 825 C C . ASN A 1 103 ? 23.548 5.391 -7.776 1.00 86.44 103 ASN A C 1
ATOM 827 O O . ASN A 1 103 ? 24.675 4.914 -7.623 1.00 86.44 103 ASN A O 1
ATOM 831 N N . ARG A 1 104 ? 22.543 5.160 -6.915 1.00 83.50 104 ARG A N 1
ATOM 832 C CA . ARG A 1 104 ? 22.734 4.445 -5.630 1.00 83.50 104 ARG A CA 1
ATOM 833 C C . ARG A 1 104 ? 21.576 3.553 -5.163 1.00 83.50 104 ARG A C 1
ATOM 835 O O . ARG A 1 104 ? 21.539 3.193 -3.992 1.00 83.50 104 ARG A O 1
ATOM 842 N N . SER A 1 105 ? 20.647 3.175 -6.037 1.00 86.06 105 SER A N 1
ATOM 843 C CA . SER A 1 105 ? 19.511 2.317 -5.654 1.00 86.06 105 SER A CA 1
ATOM 844 C C . SER A 1 105 ? 19.801 0.812 -5.656 1.00 86.06 105 SER A C 1
ATOM 846 O O . SER A 1 105 ? 18.891 0.053 -5.358 1.00 86.06 105 SER A O 1
ATOM 848 N N . GLY A 1 106 ? 21.004 0.375 -6.048 1.00 90.06 106 GLY A N 1
ATOM 849 C CA . GLY A 1 106 ? 21.345 -1.050 -6.111 1.00 90.06 106 GLY A CA 1
ATOM 850 C C . GLY A 1 106 ? 20.593 -1.820 -7.203 1.00 90.06 106 GLY A C 1
ATOM 851 O O . GLY A 1 106 ? 20.373 -1.289 -8.295 1.00 90.06 106 GLY A O 1
ATOM 852 N N . MET A 1 107 ? 20.257 -3.083 -6.945 1.00 93.06 107 MET A N 1
ATOM 853 C CA . MET A 1 107 ? 19.691 -3.996 -7.935 1.00 93.06 107 MET A CA 1
ATOM 854 C C . MET A 1 107 ? 18.193 -3.767 -8.169 1.00 93.06 107 MET A C 1
ATOM 856 O O . MET A 1 107 ? 17.362 -3.886 -7.270 1.00 93.06 107 MET A O 1
ATOM 860 N N . TRP A 1 108 ? 17.846 -3.503 -9.431 1.00 94.19 108 TRP A N 1
ATOM 861 C CA . TRP A 1 108 ? 16.463 -3.408 -9.893 1.00 94.19 108 TRP A CA 1
ATOM 862 C C . TRP A 1 108 ? 15.960 -4.772 -10.357 1.00 94.19 108 TRP A C 1
ATOM 864 O O . TRP A 1 108 ? 16.424 -5.311 -11.359 1.00 94.19 108 TRP A O 1
ATOM 874 N N . GLU A 1 109 ? 14.963 -5.303 -9.664 1.00 92.81 109 GLU A N 1
ATOM 875 C CA . GLU A 1 109 ? 14.216 -6.496 -10.049 1.00 92.81 109 GLU A CA 1
ATOM 876 C C . GLU A 1 109 ? 12.840 -6.120 -10.619 1.00 92.81 109 GLU A C 1
ATOM 878 O O . GLU A 1 109 ? 12.349 -5.005 -10.431 1.00 92.81 109 GLU A O 1
ATOM 883 N N . CYS A 1 110 ? 12.204 -7.069 -11.313 1.00 93.62 110 CYS A N 1
ATOM 884 C CA . CYS A 1 110 ? 10.796 -7.013 -11.730 1.00 93.62 110 CYS A CA 1
ATOM 885 C C . CYS A 1 110 ? 10.317 -5.627 -12.226 1.00 93.62 110 CYS A C 1
ATOM 887 O O . CYS A 1 110 ? 9.338 -5.097 -11.679 1.00 93.62 110 CYS A O 1
ATOM 889 N N . PRO A 1 111 ? 10.978 -5.025 -13.240 1.00 94.81 111 PRO A N 1
ATOM 890 C CA . PRO A 1 111 ? 10.551 -3.744 -13.776 1.00 94.81 111 PRO A CA 1
ATOM 891 C C . PRO A 1 111 ? 9.153 -3.850 -14.388 1.00 94.81 111 PRO A C 1
ATOM 893 O O . PRO A 1 111 ? 8.731 -4.909 -14.874 1.00 94.81 111 PRO A O 1
ATOM 896 N N . ASP A 1 112 ? 8.433 -2.738 -14.375 1.00 95.88 112 ASP A N 1
ATOM 897 C CA . ASP A 1 112 ? 7.189 -2.567 -15.112 1.00 95.88 112 ASP A CA 1
ATOM 898 C C . ASP A 1 112 ? 7.122 -1.138 -15.656 1.00 95.88 112 ASP A C 1
ATOM 900 O O . ASP A 1 112 ? 7.476 -0.189 -14.953 1.00 95.88 112 ASP A O 1
ATOM 904 N N . PHE A 1 113 ? 6.707 -0.990 -16.912 1.00 96.19 113 PHE A N 1
ATOM 905 C CA . PHE A 1 113 ? 6.645 0.299 -17.590 1.00 96.19 113 PHE A CA 1
ATOM 906 C C . PHE A 1 113 ? 5.348 0.405 -18.380 1.00 96.19 113 PHE A C 1
ATOM 908 O O . PHE A 1 113 ? 5.020 -0.466 -19.186 1.00 96.19 113 PHE A O 1
ATOM 915 N N . TYR A 1 114 ? 4.578 1.451 -18.105 1.00 94.31 114 TYR A N 1
ATOM 916 C CA . TYR A 1 114 ? 3.275 1.672 -18.720 1.00 94.31 114 TYR A CA 1
ATOM 917 C C . TYR A 1 114 ? 2.857 3.137 -18.608 1.00 94.31 114 TYR A C 1
ATOM 919 O O . TYR A 1 114 ? 3.496 3.920 -17.912 1.00 94.31 114 TYR A O 1
ATOM 927 N N . TYR A 1 115 ? 1.751 3.507 -19.253 1.00 94.69 115 TYR A N 1
ATOM 928 C CA . TYR A 1 115 ? 1.103 4.800 -19.047 1.00 94.69 115 TYR A CA 1
ATOM 929 C C . TYR A 1 115 ? -0.288 4.659 -18.425 1.00 94.69 115 TYR A C 1
ATOM 931 O O . TYR A 1 115 ? -0.929 3.604 -18.500 1.00 94.69 115 TYR A O 1
ATOM 939 N N . LEU A 1 116 ? -0.744 5.754 -17.825 1.00 93.06 116 LEU A N 1
ATOM 940 C CA . LEU A 1 116 ? -2.121 5.995 -17.415 1.00 93.06 116 LEU A CA 1
ATOM 941 C C . LEU A 1 116 ? -2.553 7.363 -17.947 1.00 93.06 116 LEU A C 1
ATOM 943 O O . LEU A 1 116 ? -1.792 8.333 -17.895 1.00 93.06 116 LEU A O 1
ATOM 947 N N . ASP A 1 117 ? -3.781 7.430 -18.449 1.00 88.06 117 ASP A N 1
ATOM 948 C CA . ASP A 1 117 ? -4.386 8.664 -18.939 1.00 88.06 117 ASP A CA 1
ATOM 949 C C . ASP A 1 117 ? -5.209 9.322 -17.820 1.00 88.06 117 ASP A C 1
ATOM 951 O O . ASP A 1 117 ? -6.079 8.690 -17.217 1.00 88.06 117 ASP A O 1
ATOM 955 N N . GLY A 1 118 ? -4.916 10.592 -17.530 1.00 85.81 118 GLY A N 1
ATOM 956 C CA . GLY A 1 118 ? -5.677 11.446 -16.615 1.00 85.81 118 GLY A CA 1
ATOM 957 C C . GLY A 1 118 ? -6.100 12.744 -17.307 1.00 85.81 118 GLY A C 1
ATOM 958 O O . GLY A 1 118 ? -6.564 12.724 -18.444 1.00 85.81 118 GLY A O 1
ATOM 959 N N . LYS A 1 119 ? -5.898 13.896 -16.650 1.00 86.44 119 LYS A N 1
ATOM 960 C CA . LYS A 1 119 ? -5.928 15.207 -17.342 1.00 86.44 119 LYS A CA 1
ATOM 961 C C . LYS A 1 119 ? -4.818 15.313 -18.393 1.00 86.44 119 LYS A C 1
ATOM 963 O O . LYS A 1 119 ? -5.001 15.936 -19.430 1.00 86.44 119 LYS A O 1
ATOM 968 N N . GLU A 1 120 ? -3.689 14.684 -18.092 1.00 88.06 120 GLU A N 1
ATOM 969 C CA . GLU A 1 120 ? -2.533 14.488 -18.956 1.00 88.06 120 GLU A CA 1
ATOM 970 C C . GLU A 1 120 ? -2.123 13.012 -18.855 1.00 88.06 120 GLU A C 1
ATOM 972 O O . GLU A 1 120 ? -2.459 12.333 -17.877 1.00 88.06 120 GLU A O 1
ATOM 977 N N . ARG A 1 121 ? -1.403 12.503 -19.858 1.00 91.06 121 ARG A N 1
ATOM 978 C CA . ARG A 1 121 ? -0.808 11.164 -19.805 1.00 91.06 121 ARG A CA 1
ATOM 979 C C . ARG A 1 121 ? 0.414 11.184 -18.891 1.00 91.06 121 ARG A C 1
ATOM 981 O O . ARG A 1 121 ? 1.313 11.998 -19.093 1.00 91.06 121 ARG A O 1
ATOM 988 N N . LYS A 1 122 ? 0.485 10.247 -17.946 1.00 96.31 122 LYS A N 1
ATOM 989 C CA . LYS A 1 122 ? 1.687 9.990 -17.141 1.00 96.31 122 LYS A CA 1
ATOM 990 C C . LYS A 1 122 ? 2.203 8.587 -17.402 1.00 96.31 122 LYS A C 1
ATOM 992 O O . LYS A 1 122 ? 1.426 7.634 -17.454 1.00 96.31 122 LYS A O 1
ATOM 997 N N . TYR A 1 123 ? 3.516 8.472 -17.554 1.00 96.94 123 TYR A N 1
ATOM 998 C CA . TYR A 1 123 ? 4.212 7.194 -17.581 1.00 96.94 123 TYR A CA 1
ATOM 999 C C . TYR A 1 123 ? 4.618 6.809 -16.162 1.00 96.94 123 TYR A C 1
ATOM 1001 O O . TYR A 1 123 ? 5.006 7.661 -15.364 1.00 96.94 123 TYR A O 1
ATOM 1009 N N . VAL A 1 124 ? 4.511 5.520 -15.866 1.00 97.44 124 VAL A N 1
ATOM 1010 C CA . VAL A 1 124 ? 4.918 4.900 -14.611 1.00 97.44 124 VAL A CA 1
ATOM 1011 C C . VAL A 1 124 ? 6.107 4.007 -14.907 1.00 97.44 124 VAL A C 1
ATOM 1013 O O . VAL A 1 124 ? 5.986 3.064 -15.690 1.00 97.44 124 VAL A O 1
ATOM 1016 N N . LEU A 1 125 ? 7.234 4.275 -14.253 1.00 96.88 125 LEU A N 1
ATOM 1017 C CA . LEU A 1 125 ? 8.354 3.345 -14.178 1.00 96.88 125 LEU A CA 1
ATOM 1018 C C . LEU A 1 125 ? 8.388 2.740 -12.777 1.00 96.88 125 LEU A C 1
ATOM 1020 O O . LEU A 1 125 ? 8.636 3.444 -11.800 1.00 96.88 125 LEU A O 1
ATOM 1024 N N . LYS A 1 126 ? 8.135 1.436 -12.684 1.00 97.19 126 LYS A N 1
ATOM 1025 C CA . LYS A 1 126 ? 8.163 0.662 -11.442 1.00 97.19 126 LYS A CA 1
ATOM 1026 C C . LYS A 1 126 ? 9.347 -0.300 -11.432 1.00 97.19 126 LYS A C 1
ATOM 1028 O O . LYS A 1 126 ? 9.667 -0.896 -12.458 1.00 97.19 126 LYS A O 1
ATOM 1033 N N . MET A 1 127 ? 9.932 -0.507 -10.256 1.00 95.19 127 MET A N 1
ATOM 1034 C CA . MET A 1 127 ? 10.961 -1.508 -9.988 1.00 95.19 127 MET A CA 1
ATOM 1035 C C . MET A 1 127 ? 10.782 -2.104 -8.587 1.00 95.19 127 MET A C 1
ATOM 1037 O O . MET A 1 127 ? 10.168 -1.504 -7.707 1.00 95.19 127 MET A O 1
ATOM 1041 N N . SER A 1 128 ? 11.294 -3.311 -8.391 1.00 96.75 128 SER A N 1
ATOM 1042 C CA . SER A 1 128 ? 11.460 -3.936 -7.079 1.00 96.75 128 SER A CA 1
ATOM 1043 C C . SER A 1 128 ? 12.914 -3.736 -6.653 1.00 96.75 128 SER A C 1
ATOM 1045 O O . SER A 1 128 ? 13.815 -4.107 -7.403 1.00 96.75 128 SER A O 1
ATOM 1047 N N . LEU A 1 129 ? 13.160 -3.095 -5.509 1.00 94.38 129 LEU A N 1
ATOM 1048 C CA . LEU A 1 129 ? 14.519 -2.830 -5.025 1.00 94.38 129 LEU A CA 1
ATOM 1049 C C . LEU A 1 129 ? 14.978 -3.968 -4.111 1.00 94.38 129 LEU A C 1
ATOM 1051 O O . LEU A 1 129 ? 14.396 -4.173 -3.040 1.00 94.38 129 LEU A O 1
ATOM 1055 N N . ALA A 1 130 ? 16.037 -4.679 -4.505 1.00 91.25 130 ALA A N 1
ATOM 1056 C CA . ALA A 1 130 ? 16.528 -5.841 -3.761 1.00 91.25 130 ALA A CA 1
ATOM 1057 C C . ALA A 1 130 ? 17.059 -5.465 -2.365 1.00 91.25 130 ALA A C 1
ATOM 1059 O O . ALA A 1 130 ? 16.943 -6.239 -1.414 1.00 91.25 130 ALA A O 1
ATOM 1060 N N . GLU A 1 131 ? 17.620 -4.265 -2.234 1.00 89.62 131 GLU A N 1
ATOM 1061 C CA . GLU A 1 131 ? 18.261 -3.735 -1.031 1.00 89.62 131 GLU A CA 1
ATOM 1062 C C . GLU A 1 131 ? 17.253 -3.403 0.075 1.00 89.62 131 GLU A C 1
ATOM 1064 O O . GLU A 1 131 ? 17.553 -3.583 1.254 1.00 89.62 131 GLU A O 1
ATOM 1069 N N . THR A 1 132 ? 16.060 -2.929 -0.296 1.00 91.12 132 THR A N 1
ATOM 1070 C CA . THR A 1 132 ? 14.994 -2.552 0.647 1.00 91.12 132 THR A CA 1
ATOM 1071 C C . THR A 1 132 ? 13.845 -3.553 0.700 1.00 91.12 132 THR A C 1
ATOM 1073 O O . THR A 1 132 ? 12.964 -3.391 1.543 1.00 91.12 132 THR A O 1
ATOM 1076 N N . GLN A 1 133 ? 13.833 -4.560 -0.185 1.00 93.31 133 GLN A N 1
ATOM 1077 C CA . GLN A 1 133 ? 12.743 -5.534 -0.333 1.00 93.31 133 GLN A CA 1
ATOM 1078 C C . GLN A 1 133 ? 11.374 -4.845 -0.494 1.00 93.31 133 GLN A C 1
ATOM 1080 O O . GLN A 1 133 ? 10.372 -5.257 0.090 1.00 93.31 133 GLN A O 1
ATOM 1085 N N . SER A 1 134 ? 11.341 -3.756 -1.271 1.00 93.94 134 SER A N 1
ATOM 1086 C CA . SER A 1 134 ? 10.133 -2.959 -1.504 1.00 93.94 134 SER A CA 1
ATOM 1087 C C . SER A 1 134 ? 9.949 -2.581 -2.968 1.00 93.94 134 SER A C 1
ATOM 1089 O O . SER A 1 134 ? 10.918 -2.291 -3.674 1.00 93.94 134 SER A O 1
ATOM 1091 N N . ASP A 1 135 ? 8.691 -2.470 -3.379 1.00 97.06 135 ASP A N 1
ATOM 1092 C CA . ASP A 1 135 ? 8.309 -2.034 -4.718 1.00 97.06 135 ASP A CA 1
ATOM 1093 C C . ASP A 1 135 ? 8.079 -0.524 -4.779 1.00 97.06 135 ASP A C 1
ATOM 1095 O O . ASP A 1 135 ? 7.153 0.005 -4.158 1.00 97.06 135 ASP A O 1
ATOM 1099 N N . THR A 1 136 ? 8.914 0.161 -5.558 1.00 96.50 136 THR A N 1
ATOM 1100 C CA . THR A 1 136 ? 8.878 1.613 -5.757 1.00 96.50 136 THR A CA 1
ATOM 1101 C C . THR A 1 136 ? 8.439 1.963 -7.176 1.00 96.50 136 THR A C 1
ATOM 1103 O O . THR A 1 136 ? 8.604 1.174 -8.109 1.00 96.50 136 THR A O 1
ATOM 1106 N N . TYR A 1 137 ? 7.887 3.159 -7.372 1.00 97.38 137 TYR A N 1
ATOM 1107 C CA . TYR A 1 137 ? 7.590 3.694 -8.696 1.00 97.38 137 TYR A CA 1
ATOM 1108 C C . TYR A 1 137 ? 7.889 5.191 -8.797 1.00 97.38 137 TYR A C 1
ATOM 1110 O O . TYR A 1 137 ? 7.868 5.929 -7.813 1.00 97.38 137 TYR A O 1
ATOM 1118 N N . MET A 1 138 ? 8.128 5.630 -10.029 1.00 97.12 138 MET A N 1
ATOM 1119 C CA . MET A 1 138 ? 8.247 7.029 -10.421 1.00 97.12 138 MET A CA 1
ATOM 1120 C C . MET A 1 138 ? 7.165 7.359 -11.452 1.00 97.12 138 MET A C 1
ATOM 1122 O O . MET A 1 138 ? 6.892 6.555 -12.347 1.00 97.12 138 MET A O 1
ATOM 1126 N N . LEU A 1 139 ? 6.574 8.548 -11.336 1.00 97.19 139 LEU A N 1
ATOM 1127 C CA . LEU A 1 139 ? 5.749 9.155 -12.384 1.00 97.19 139 LEU A CA 1
ATOM 1128 C C . LEU A 1 139 ? 6.617 10.067 -13.250 1.00 97.19 139 LEU A C 1
ATOM 1130 O O . LEU A 1 139 ? 7.589 10.635 -12.754 1.00 97.19 139 LEU A O 1
ATOM 1134 N N . GLY A 1 140 ? 6.285 10.202 -14.532 1.00 97.00 140 GLY A N 1
ATOM 1135 C CA . GLY A 1 140 ? 7.040 11.061 -15.437 1.00 97.00 140 GLY A CA 1
ATOM 1136 C C . GLY A 1 140 ? 6.537 11.075 -16.876 1.00 97.00 140 GLY A C 1
ATOM 1137 O O . GLY A 1 140 ? 5.446 10.590 -17.194 1.00 97.00 140 GLY A O 1
ATOM 1138 N N . GLY A 1 141 ? 7.366 11.638 -17.751 1.00 97.12 141 GLY A N 1
ATOM 1139 C CA . GLY A 1 141 ? 7.202 11.615 -19.203 1.00 97.12 141 GLY A CA 1
ATOM 1140 C C . GLY A 1 141 ? 8.083 10.556 -19.871 1.00 97.12 141 GLY A C 1
ATOM 1141 O O . GLY A 1 141 ? 9.111 10.151 -19.329 1.00 97.12 141 GLY A O 1
ATOM 1142 N N . TYR A 1 142 ? 7.698 10.140 -21.075 1.00 95.62 142 TYR A N 1
ATOM 1143 C CA . TYR A 1 142 ? 8.486 9.264 -21.942 1.00 95.62 142 TYR A CA 1
ATOM 1144 C C . TYR A 1 142 ? 8.689 9.954 -23.289 1.00 95.62 142 TYR A C 1
ATOM 1146 O O . TYR A 1 142 ? 7.722 10.302 -23.967 1.00 95.62 142 TYR A O 1
ATOM 1154 N N . ASP A 1 143 ? 9.950 10.180 -23.637 1.00 96.19 143 ASP A N 1
ATOM 1155 C CA . ASP A 1 143 ? 10.382 10.660 -24.944 1.00 96.19 143 ASP A CA 1
ATOM 1156 C C . ASP A 1 143 ? 10.619 9.434 -25.829 1.00 96.19 143 ASP A C 1
ATOM 1158 O O . ASP A 1 143 ? 11.624 8.740 -25.678 1.00 96.19 143 ASP A O 1
ATOM 1162 N N . GLU A 1 144 ? 9.649 9.120 -26.686 1.00 91.69 144 GLU A N 1
ATOM 1163 C CA . GLU A 1 144 ? 9.638 7.892 -27.489 1.00 91.69 144 GLU A CA 1
ATOM 1164 C C . GLU A 1 144 ? 10.704 7.901 -28.599 1.00 91.69 144 GLU A C 1
ATOM 1166 O O . GLU A 1 144 ? 11.312 6.866 -28.868 1.00 91.69 144 GLU A O 1
ATOM 1171 N N . ASP A 1 145 ? 11.006 9.077 -29.166 1.00 92.00 145 ASP A N 1
ATOM 1172 C CA . ASP A 1 145 ? 12.048 9.260 -30.188 1.00 92.00 145 ASP A CA 1
ATOM 1173 C C . ASP A 1 145 ? 13.457 8.993 -29.628 1.00 92.00 145 ASP A C 1
ATOM 1175 O O . ASP A 1 145 ? 14.342 8.512 -30.340 1.00 92.00 145 ASP A O 1
ATOM 1179 N N . LYS A 1 146 ? 13.686 9.330 -28.351 1.00 94.25 146 LYS A N 1
ATOM 1180 C CA . LYS A 1 146 ? 14.965 9.105 -27.649 1.00 94.25 146 LYS A CA 1
ATOM 1181 C C . LYS A 1 146 ? 14.985 7.830 -26.804 1.00 94.25 146 LYS A C 1
ATOM 1183 O O . LYS A 1 146 ? 16.049 7.456 -26.314 1.00 94.25 146 LYS A O 1
ATOM 1188 N N . ASP A 1 147 ? 13.824 7.211 -26.606 1.00 94.62 147 ASP A N 1
ATOM 1189 C CA . ASP A 1 147 ? 13.544 6.164 -25.623 1.00 94.62 147 ASP A CA 1
ATOM 1190 C C . ASP A 1 147 ? 13.994 6.487 -24.182 1.00 94.62 147 ASP A C 1
ATOM 1192 O O . ASP A 1 147 ? 14.578 5.651 -23.489 1.00 94.62 147 ASP A O 1
ATOM 1196 N N . VAL A 1 148 ? 13.709 7.703 -23.706 1.00 95.31 148 VAL A N 1
ATOM 1197 C CA . VAL A 1 148 ? 14.103 8.161 -22.358 1.00 95.31 148 VAL A CA 1
ATOM 1198 C C . VAL A 1 148 ? 12.881 8.394 -21.475 1.00 95.31 148 VAL A C 1
ATOM 1200 O O . VAL A 1 148 ? 11.986 9.160 -21.831 1.00 95.31 148 VAL A O 1
ATOM 1203 N N . PHE A 1 149 ? 12.870 7.784 -20.286 1.00 96.62 149 PHE A N 1
ATOM 1204 C CA . PHE A 1 149 ? 11.939 8.136 -19.215 1.00 96.62 149 PHE A CA 1
ATOM 1205 C C . PHE A 1 149 ? 12.525 9.241 -18.324 1.00 96.62 149 PHE A C 1
ATOM 1207 O O . PHE A 1 149 ? 13.595 9.082 -17.724 1.00 96.62 149 PHE A O 1
ATOM 1214 N N . SER A 1 150 ? 11.778 10.338 -18.206 1.00 96.75 150 SER A N 1
ATOM 1215 C CA . SER A 1 150 ? 12.107 11.509 -17.391 1.00 96.75 150 SER A CA 1
ATOM 1216 C C . SER A 1 150 ? 11.125 11.601 -16.217 1.00 96.75 150 SER A C 1
ATOM 1218 O O . SER A 1 150 ? 9.959 11.928 -16.460 1.00 96.75 150 SER A O 1
ATOM 1220 N N . PRO A 1 151 ? 11.543 11.305 -14.971 1.00 96.25 151 PRO A N 1
ATOM 1221 C CA . PRO A 1 151 ? 10.666 11.377 -13.807 1.00 96.25 151 PRO A CA 1
ATOM 1222 C C . PRO A 1 151 ? 10.295 12.827 -13.467 1.00 96.25 151 PRO A C 1
ATOM 1224 O O . PRO A 1 151 ? 11.073 13.751 -13.703 1.00 96.25 151 PRO A O 1
ATOM 1227 N N . ASP A 1 152 ? 9.107 13.012 -12.889 1.00 95.50 152 ASP A N 1
ATOM 1228 C CA . ASP A 1 152 ? 8.609 14.313 -12.423 1.00 95.50 152 ASP A CA 1
ATOM 1229 C C . ASP A 1 152 ? 9.405 14.835 -11.211 1.00 95.50 152 ASP A C 1
ATOM 1231 O O . ASP A 1 152 ? 9.613 16.041 -11.078 1.00 95.50 152 ASP A O 1
ATOM 1235 N N . ASP A 1 153 ? 9.865 13.928 -10.341 1.00 91.94 153 ASP A N 1
ATOM 1236 C CA . ASP A 1 153 ? 10.844 14.213 -9.290 1.00 91.94 153 ASP A CA 1
ATOM 1237 C C . ASP A 1 153 ? 12.223 13.716 -9.744 1.00 91.94 153 ASP A C 1
ATOM 1239 O O . ASP A 1 153 ? 12.420 12.529 -10.007 1.00 91.94 153 ASP A O 1
ATOM 1243 N N . THR A 1 154 ? 13.184 14.632 -9.855 1.00 88.81 154 THR A N 1
ATOM 1244 C CA . THR A 1 154 ? 14.553 14.334 -10.297 1.00 88.81 154 THR A CA 1
ATOM 1245 C C . THR A 1 154 ? 15.494 13.961 -9.146 1.00 88.81 154 THR A C 1
ATOM 1247 O O . THR A 1 154 ? 16.708 13.904 -9.348 1.00 88.81 154 THR A O 1
ATOM 1250 N N . SER A 1 155 ? 14.978 13.767 -7.929 1.00 87.62 155 SER A N 1
ATOM 1251 C CA . SER A 1 155 ? 15.766 13.357 -6.768 1.00 87.62 155 SER A CA 1
ATOM 1252 C C . SER A 1 155 ? 16.229 11.899 -6.884 1.00 87.62 155 SER A C 1
ATOM 1254 O O . SER A 1 155 ? 15.440 10.953 -6.836 1.00 87.62 155 SER A O 1
ATOM 1256 N N . ASP A 1 156 ? 17.545 11.710 -6.979 1.00 85.56 156 ASP A N 1
ATOM 1257 C CA . ASP A 1 156 ? 18.213 10.400 -7.015 1.00 85.56 156 ASP A CA 1
ATOM 1258 C C . ASP A 1 156 ? 18.396 9.811 -5.598 1.00 85.56 156 ASP A C 1
ATOM 1260 O O . ASP A 1 156 ? 19.472 9.345 -5.215 1.00 85.56 156 ASP A O 1
ATOM 1264 N N . ASP A 1 157 ? 17.328 9.881 -4.800 1.00 87.50 157 ASP A N 1
ATOM 1265 C CA . ASP A 1 157 ? 17.211 9.299 -3.465 1.00 87.50 157 ASP A CA 1
ATOM 1266 C C . ASP A 1 157 ? 16.003 8.355 -3.429 1.00 87.50 157 ASP A C 1
ATOM 1268 O O . ASP A 1 157 ? 14.847 8.775 -3.380 1.00 87.50 157 ASP A O 1
ATOM 1272 N N . TYR A 1 158 ? 16.277 7.051 -3.445 1.00 85.62 158 TYR A N 1
ATOM 1273 C CA . TYR A 1 158 ? 15.237 6.024 -3.465 1.00 85.62 158 TYR A CA 1
ATOM 1274 C C . TYR A 1 158 ? 14.463 5.893 -2.146 1.00 85.62 158 TYR A C 1
ATOM 1276 O O . TYR A 1 158 ? 13.447 5.197 -2.112 1.00 85.62 158 TYR A O 1
ATOM 1284 N N . SER A 1 159 ? 14.911 6.540 -1.062 1.00 84.19 159 SER A N 1
ATOM 1285 C CA . SER A 1 159 ? 14.196 6.516 0.219 1.00 84.19 159 SER A CA 1
ATOM 1286 C C . SER A 1 159 ? 12.872 7.286 0.167 1.00 84.19 159 SER A C 1
ATOM 1288 O O . SER A 1 159 ? 11.936 6.917 0.877 1.00 84.19 159 SER A O 1
ATOM 1290 N N . ILE A 1 160 ? 12.768 8.287 -0.718 1.00 86.50 160 ILE A N 1
ATOM 1291 C CA . ILE A 1 160 ? 11.575 9.129 -0.893 1.00 86.50 160 ILE A CA 1
ATOM 1292 C C . ILE A 1 160 ? 10.693 8.727 -2.087 1.00 86.50 160 ILE A C 1
ATOM 1294 O O . ILE A 1 160 ? 9.641 9.331 -2.294 1.00 86.50 160 ILE A O 1
ATOM 1298 N N . TRP A 1 161 ? 11.085 7.721 -2.880 1.00 92.44 161 TRP A N 1
ATOM 1299 C CA . TRP A 1 161 ? 10.262 7.256 -4.001 1.00 92.44 161 TRP A CA 1
ATOM 1300 C C . TRP A 1 161 ? 8.953 6.623 -3.514 1.00 92.44 161 TRP A C 1
ATOM 1302 O O . TRP A 1 161 ? 8.897 5.925 -2.496 1.00 92.44 161 TRP A O 1
ATOM 1312 N N . LEU A 1 162 ? 7.888 6.847 -4.285 1.00 95.75 162 LEU A N 1
ATOM 1313 C CA . LEU A 1 162 ? 6.553 6.338 -3.986 1.00 95.75 162 LEU A CA 1
ATOM 1314 C C . LEU A 1 162 ? 6.526 4.809 -4.057 1.00 95.75 162 LEU A C 1
ATOM 1316 O O . LEU A 1 162 ? 7.264 4.197 -4.829 1.00 95.75 162 LEU A O 1
ATOM 1320 N N . ARG A 1 163 ? 5.650 4.185 -3.267 1.00 97.81 163 ARG A N 1
ATOM 1321 C CA . ARG A 1 163 ? 5.457 2.728 -3.235 1.00 97.81 163 ARG A CA 1
ATOM 1322 C C . ARG A 1 163 ? 4.021 2.384 -3.578 1.00 97.81 163 ARG A C 1
ATOM 1324 O O . ARG A 1 163 ? 3.115 3.155 -3.270 1.00 97.81 163 ARG A O 1
ATOM 1331 N N . TYR A 1 164 ? 3.794 1.214 -4.176 1.00 98.38 164 TYR A N 1
ATOM 1332 C CA . TYR A 1 164 ? 2.427 0.688 -4.255 1.00 98.38 164 TYR A CA 1
ATOM 1333 C C . TYR A 1 164 ? 1.891 0.371 -2.859 1.00 98.38 164 TYR A C 1
ATOM 1335 O O . TYR A 1 164 ? 0.736 0.645 -2.553 1.00 98.38 164 TYR A O 1
ATOM 1343 N N . ASP A 1 165 ? 2.728 -0.193 -2.000 1.00 98.75 165 ASP A N 1
ATOM 1344 C CA . ASP A 1 165 ? 2.323 -0.646 -0.683 1.00 98.75 165 ASP A CA 1
ATOM 1345 C C . ASP A 1 165 ? 3.484 -0.443 0.295 1.00 98.75 165 ASP A C 1
ATOM 1347 O O . ASP A 1 165 ? 4.653 -0.619 -0.056 1.00 98.75 165 ASP A O 1
ATOM 1351 N N . TYR A 1 166 ? 3.157 -0.014 1.509 1.00 98.25 166 TYR A N 1
ATOM 1352 C CA . TYR A 1 166 ? 4.131 0.338 2.543 1.00 98.25 166 TYR A CA 1
ATOM 1353 C C . TYR A 1 166 ? 4.332 -0.786 3.577 1.00 98.25 166 TYR A C 1
ATOM 1355 O O . TYR A 1 166 ? 5.010 -0.575 4.583 1.00 98.25 166 TYR A O 1
ATOM 1363 N N . GLY A 1 167 ? 3.751 -1.969 3.337 1.00 98.31 167 GLY A N 1
ATOM 1364 C CA . GLY A 1 167 ? 3.978 -3.198 4.096 1.00 98.31 167 GLY A CA 1
ATOM 1365 C C . GLY A 1 167 ? 4.703 -4.282 3.288 1.00 98.31 167 GLY A C 1
ATOM 1366 O O . GLY A 1 167 ? 5.655 -4.000 2.561 1.00 98.31 167 GLY A O 1
ATOM 1367 N N . LYS A 1 168 ? 4.279 -5.544 3.431 1.00 97.88 168 LYS A N 1
ATOM 1368 C CA . LYS A 1 168 ? 4.832 -6.700 2.702 1.00 97.88 168 LYS A CA 1
ATOM 1369 C C . LYS A 1 168 ? 4.220 -6.790 1.313 1.00 97.88 168 LYS A C 1
ATOM 1371 O O . LYS A 1 168 ? 3.124 -7.320 1.150 1.00 97.88 168 LYS A O 1
ATOM 1376 N N . PHE A 1 169 ? 4.942 -6.298 0.317 1.00 98.50 169 PHE A N 1
ATOM 1377 C CA . PHE A 1 169 ? 4.507 -6.326 -1.073 1.00 98.50 169 PHE A CA 1
ATOM 1378 C C . PHE A 1 169 ? 5.729 -6.223 -1.983 1.00 98.50 169 PHE A C 1
ATOM 1380 O O . PHE A 1 169 ? 6.473 -5.241 -1.916 1.00 98.50 169 PHE A O 1
ATOM 1387 N N . TYR A 1 170 ? 5.958 -7.240 -2.809 1.00 98.25 170 TYR A N 1
ATOM 1388 C CA . TYR A 1 170 ? 7.167 -7.328 -3.622 1.00 98.25 170 TYR A CA 1
ATOM 1389 C C . TYR A 1 170 ? 6.914 -7.964 -4.991 1.00 98.25 170 TYR A C 1
ATOM 1391 O O . TYR A 1 170 ? 5.863 -8.564 -5.234 1.00 98.25 170 TYR A O 1
ATOM 1399 N N . ALA A 1 171 ? 7.892 -7.833 -5.891 1.00 97.06 171 ALA A N 1
ATOM 1400 C CA . ALA A 1 171 ? 7.905 -8.429 -7.230 1.00 97.06 171 ALA A CA 1
ATOM 1401 C C . ALA A 1 171 ? 6.637 -8.146 -8.067 1.00 97.06 171 ALA A C 1
ATOM 1403 O O . ALA A 1 171 ? 6.276 -8.920 -8.954 1.00 97.06 171 ALA A O 1
ATOM 1404 N N . SER A 1 172 ? 5.952 -7.032 -7.798 1.00 97.62 172 SER A N 1
ATOM 1405 C CA . SER A 1 172 ? 4.639 -6.738 -8.364 1.00 97.62 172 SER A CA 1
ATOM 1406 C C . SER A 1 172 ? 4.691 -6.438 -9.857 1.00 97.62 172 SER A C 1
ATOM 1408 O O . SER A 1 172 ? 5.693 -5.947 -10.395 1.00 97.62 172 SER A O 1
ATOM 1410 N N . LYS A 1 173 ? 3.591 -6.740 -10.543 1.00 96.25 173 LYS A N 1
ATOM 1411 C CA . LYS A 1 173 ? 3.462 -6.584 -11.988 1.00 96.25 173 LYS A CA 1
ATOM 1412 C C . LYS A 1 173 ? 2.027 -6.253 -12.359 1.00 96.25 173 LYS A C 1
ATOM 1414 O O . LYS A 1 173 ? 1.084 -6.830 -11.818 1.00 96.25 173 LYS A O 1
ATOM 1419 N N . THR A 1 174 ? 1.869 -5.322 -13.291 1.00 95.31 174 THR A N 1
ATOM 1420 C CA . THR A 1 174 ? 0.571 -4.994 -13.868 1.00 95.31 174 THR A CA 1
ATOM 1421 C C . THR A 1 174 ? 0.338 -5.716 -15.189 1.00 95.31 174 THR A C 1
ATOM 1423 O O . THR A 1 174 ? 1.278 -6.092 -15.885 1.00 95.31 174 THR A O 1
ATOM 1426 N N . PHE A 1 175 ? -0.926 -5.847 -15.574 1.00 91.06 175 PHE A N 1
ATOM 1427 C CA . PHE A 1 175 ? -1.339 -6.072 -16.958 1.00 91.06 175 PHE A CA 1
ATOM 1428 C C . PHE A 1 175 ? -2.528 -5.158 -17.281 1.00 91.06 175 PHE A C 1
ATOM 1430 O O . PHE A 1 175 ? -3.159 -4.597 -16.378 1.00 91.06 175 PHE A O 1
ATOM 1437 N N . PHE A 1 176 ? -2.836 -4.984 -18.566 1.00 87.56 176 PHE A N 1
ATOM 1438 C CA . PHE A 1 176 ? -4.043 -4.277 -18.989 1.00 87.56 176 PHE A CA 1
ATOM 1439 C C . PHE A 1 176 ? -5.169 -5.277 -19.274 1.00 87.56 176 PHE A C 1
ATOM 1441 O O . PHE A 1 176 ? -5.049 -6.148 -20.133 1.00 87.56 176 PHE A O 1
ATOM 1448 N N . ASP A 1 177 ? -6.265 -5.159 -18.529 1.00 87.81 177 ASP A N 1
ATOM 1449 C CA . ASP A 1 177 ? -7.499 -5.906 -18.743 1.00 87.81 177 ASP A CA 1
ATOM 1450 C C . ASP A 1 177 ? -8.265 -5.245 -19.897 1.00 87.81 177 ASP A C 1
ATOM 1452 O O . ASP A 1 177 ? -9.000 -4.274 -19.710 1.00 87.81 177 ASP A O 1
ATOM 1456 N N . GLU A 1 178 ? -8.065 -5.769 -21.107 1.00 84.62 178 GLU A N 1
ATOM 1457 C CA . GLU A 1 178 ? -8.702 -5.287 -22.338 1.00 84.62 178 GLU A CA 1
ATOM 1458 C C . GLU A 1 178 ? -10.235 -5.355 -22.319 1.00 84.62 178 GLU A C 1
ATOM 1460 O O . GLU A 1 178 ? -10.893 -4.616 -23.056 1.00 84.62 178 GLU A O 1
ATOM 1465 N N . LYS A 1 179 ? -10.818 -6.229 -21.490 1.00 87.31 179 LYS A N 1
ATOM 1466 C CA . LYS A 1 179 ? -12.268 -6.420 -21.411 1.00 87.31 179 LYS A CA 1
ATOM 1467 C C . LYS A 1 179 ? -12.913 -5.344 -20.542 1.00 87.31 179 LYS A C 1
ATOM 1469 O O . LYS A 1 179 ? -13.895 -4.735 -20.955 1.00 87.31 179 LYS A O 1
ATOM 1474 N N . GLU A 1 180 ? -12.364 -5.111 -19.353 1.00 91.75 180 GLU A N 1
ATOM 1475 C CA . GLU A 1 180 ? -12.896 -4.133 -18.392 1.00 91.75 180 GLU A CA 1
ATOM 1476 C C . GLU A 1 180 ? -12.180 -2.765 -18.476 1.00 91.75 180 GLU A C 1
ATOM 1478 O O . GLU A 1 180 ? -12.472 -1.871 -17.685 1.00 91.75 180 GLU A O 1
ATOM 1483 N N . LYS A 1 181 ? -11.252 -2.603 -19.435 1.00 91.44 181 LYS A N 1
ATOM 1484 C CA . LYS A 1 181 ? -10.491 -1.379 -19.767 1.00 91.44 181 LYS A CA 1
ATOM 1485 C C . LYS A 1 181 ? -9.805 -0.733 -18.561 1.00 91.44 181 LYS A C 1
ATOM 1487 O O . LYS A 1 181 ? -9.911 0.469 -18.324 1.00 91.44 181 LYS A O 1
ATOM 1492 N N . ARG A 1 182 ? -9.075 -1.549 -17.801 1.00 93.12 182 ARG A N 1
ATOM 1493 C CA . ARG A 1 182 ? -8.422 -1.168 -16.539 1.00 93.12 182 ARG A CA 1
ATOM 1494 C C . ARG A 1 182 ? -7.029 -1.781 -16.426 1.00 93.12 182 ARG A C 1
ATOM 1496 O O . ARG A 1 182 ? -6.780 -2.861 -16.953 1.00 93.12 182 ARG A O 1
ATOM 1503 N N . ARG A 1 183 ? -6.123 -1.13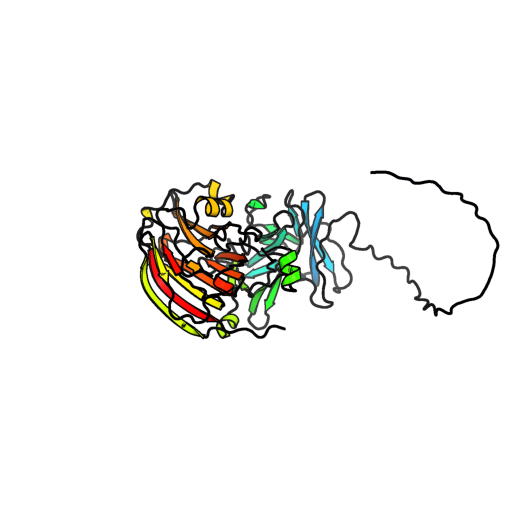3 -15.692 1.00 94.75 183 ARG A N 1
ATOM 1504 C CA . ARG A 1 183 ? -4.836 -1.732 -15.315 1.00 94.75 183 ARG A CA 1
ATOM 1505 C C . ARG A 1 183 ? -4.988 -2.481 -13.997 1.00 94.75 183 ARG A C 1
ATOM 1507 O O . ARG A 1 183 ? -5.473 -1.903 -13.027 1.00 94.75 183 ARG A O 1
ATOM 1514 N N . VAL A 1 184 ? -4.589 -3.749 -13.972 1.00 96.69 184 VAL A N 1
ATOM 1515 C CA . VAL A 1 184 ? -4.682 -4.624 -12.795 1.00 96.69 184 VAL A CA 1
ATOM 1516 C C . VAL A 1 184 ? -3.278 -4.977 -12.320 1.00 96.69 184 VAL A C 1
ATOM 1518 O O . VAL A 1 184 ? -2.464 -5.443 -13.112 1.00 96.69 184 VAL A O 1
ATOM 1521 N N . LEU A 1 185 ? -3.008 -4.748 -11.038 1.00 98.38 185 LEU A N 1
ATOM 1522 C CA . LEU A 1 185 ? -1.764 -5.033 -10.328 1.00 98.38 185 LEU A CA 1
ATOM 1523 C C . LEU A 1 185 ? -1.891 -6.323 -9.515 1.00 98.38 185 LEU A C 1
ATOM 1525 O O . LEU A 1 185 ? -2.850 -6.492 -8.761 1.00 98.38 185 LEU A O 1
ATOM 1529 N N . TRP A 1 186 ? -0.880 -7.178 -9.636 1.00 98.25 186 TRP A N 1
ATOM 1530 C CA . TRP A 1 186 ? -0.600 -8.304 -8.746 1.00 98.25 186 TRP A CA 1
ATOM 1531 C C . TRP A 1 186 ? 0.684 -8.024 -7.964 1.00 98.25 186 TRP A C 1
ATOM 1533 O O . TRP A 1 186 ? 1.617 -7.460 -8.535 1.00 98.25 186 TRP A O 1
ATOM 1543 N N . GLY A 1 187 ? 0.757 -8.443 -6.700 1.00 97.69 187 GLY A N 1
ATOM 1544 C CA . GLY A 1 187 ? 1.958 -8.355 -5.871 1.00 97.69 187 GLY A CA 1
ATOM 1545 C C . GLY A 1 187 ? 2.139 -9.600 -5.009 1.00 97.69 187 GLY A C 1
ATOM 1546 O O . GLY A 1 187 ? 1.185 -10.108 -4.416 1.00 97.69 187 GLY A O 1
ATOM 1547 N N . TRP A 1 188 ? 3.375 -10.090 -4.931 1.00 98.56 188 TRP A N 1
ATOM 1548 C CA . TRP A 1 188 ? 3.724 -11.199 -4.053 1.00 98.56 188 TRP A CA 1
ATOM 1549 C C . TRP A 1 188 ? 3.842 -10.704 -2.612 1.00 98.56 188 TRP A C 1
ATOM 1551 O O . TRP A 1 188 ? 4.470 -9.682 -2.330 1.00 98.56 188 TRP A O 1
ATOM 1561 N N . VAL A 1 189 ? 3.252 -11.463 -1.694 1.00 98.50 189 VAL A N 1
ATOM 1562 C CA . VAL A 1 189 ? 3.299 -11.218 -0.257 1.00 98.50 189 VAL A CA 1
ATOM 1563 C C . VAL A 1 189 ? 3.959 -12.436 0.381 1.00 98.50 189 VAL A C 1
ATOM 1565 O O . VAL A 1 189 ? 3.337 -13.488 0.555 1.00 98.50 189 VAL A O 1
ATOM 1568 N N . ASN A 1 190 ? 5.247 -12.310 0.701 1.00 97.00 190 ASN A N 1
ATOM 1569 C CA . ASN A 1 190 ? 6.000 -13.365 1.376 1.00 97.00 190 ASN A CA 1
ATOM 1570 C C . ASN A 1 190 ? 5.535 -13.558 2.833 1.00 97.00 190 ASN A C 1
ATOM 1572 O O . ASN A 1 190 ? 4.713 -12.802 3.353 1.00 97.00 190 ASN A O 1
ATOM 1576 N N . GLU A 1 191 ? 6.033 -14.595 3.496 1.00 97.81 191 GLU A N 1
ATOM 1577 C CA . GLU A 1 191 ? 5.671 -14.909 4.881 1.00 97.81 191 GLU A CA 1
ATOM 1578 C C . GLU A 1 191 ? 6.369 -13.989 5.903 1.00 97.81 191 GLU A C 1
ATOM 1580 O O . GLU A 1 191 ? 7.392 -13.370 5.599 1.00 97.81 191 GLU A O 1
ATOM 1585 N N . SER A 1 192 ? 5.799 -13.879 7.109 1.00 96.88 192 SER A N 1
ATOM 1586 C CA . SER A 1 192 ? 6.434 -13.271 8.300 1.00 96.88 192 SER A CA 1
ATOM 1587 C C . SER A 1 192 ? 6.436 -14.211 9.517 1.00 96.88 192 SER A C 1
ATOM 1589 O O . SER A 1 192 ? 6.746 -13.784 10.624 1.00 96.88 192 SER A O 1
ATOM 1591 N N . ASP A 1 193 ? 6.118 -15.495 9.353 1.00 94.19 193 ASP A N 1
ATOM 1592 C CA . ASP A 1 193 ? 6.591 -16.535 10.269 1.00 94.19 193 ASP A CA 1
ATOM 1593 C C . ASP A 1 193 ? 7.987 -17.022 9.817 1.00 94.19 193 ASP A C 1
ATOM 1595 O O . ASP A 1 193 ? 8.706 -16.292 9.130 1.00 94.19 193 ASP A O 1
ATOM 1599 N N . ASN A 1 194 ? 8.446 -18.186 10.283 1.00 93.75 194 ASN A N 1
ATOM 1600 C CA . ASN A 1 194 ? 9.801 -18.671 9.995 1.00 93.75 194 ASN A CA 1
ATOM 1601 C C . ASN A 1 194 ? 9.806 -19.908 9.080 1.00 93.75 194 ASN A C 1
ATOM 1603 O O . ASN A 1 194 ? 8.811 -20.604 8.916 1.00 93.75 194 ASN A O 1
ATOM 1607 N N . ILE A 1 195 ? 10.982 -20.234 8.538 1.00 94.88 195 ILE A N 1
ATOM 1608 C CA . ILE A 1 195 ? 11.179 -21.350 7.595 1.00 94.88 195 ILE A CA 1
ATOM 1609 C C . ILE A 1 195 ? 10.723 -22.708 8.172 1.00 94.88 195 ILE A C 1
ATOM 1611 O O . ILE A 1 195 ? 10.305 -23.587 7.420 1.00 94.88 195 ILE A O 1
ATOM 1615 N N . ALA A 1 196 ? 10.774 -22.913 9.495 1.00 96.31 196 ALA A N 1
ATOM 1616 C CA . ALA A 1 196 ? 10.274 -24.150 10.095 1.00 96.31 196 ALA A CA 1
ATOM 1617 C C . ALA A 1 196 ? 8.735 -24.201 10.106 1.00 96.31 196 ALA A C 1
ATOM 1619 O O . ALA A 1 196 ? 8.171 -25.278 9.906 1.00 96.31 196 ALA A O 1
ATOM 1620 N N . ASP A 1 197 ? 8.057 -23.060 10.272 1.00 95.75 197 ASP A N 1
ATOM 1621 C CA . ASP A 1 197 ? 6.607 -22.953 10.080 1.00 95.75 197 ASP A CA 1
ATOM 1622 C C . ASP A 1 197 ? 6.218 -23.203 8.617 1.00 95.75 197 ASP A C 1
ATOM 1624 O O . ASP A 1 197 ? 5.307 -23.991 8.379 1.00 95.75 197 ASP A O 1
ATOM 1628 N N . ASP A 1 198 ? 6.947 -22.637 7.647 1.00 96.88 198 ASP A N 1
ATOM 1629 C CA . ASP A 1 198 ? 6.745 -22.876 6.206 1.00 96.88 198 ASP A CA 1
ATOM 1630 C C . ASP A 1 198 ? 6.794 -24.365 5.848 1.00 96.88 198 ASP A C 1
ATOM 1632 O O . ASP A 1 198 ? 5.881 -24.906 5.218 1.00 96.88 198 ASP A O 1
ATOM 1636 N N . VAL A 1 199 ? 7.840 -25.058 6.306 1.00 97.19 199 VAL A N 1
ATOM 1637 C CA . VAL A 1 199 ? 7.995 -26.506 6.104 1.00 97.19 199 VAL A CA 1
ATOM 1638 C C . VAL A 1 199 ? 6.892 -27.294 6.820 1.00 97.19 199 VAL A C 1
ATOM 1640 O O . VAL A 1 199 ? 6.413 -28.292 6.285 1.00 97.19 199 VAL A O 1
ATOM 1643 N N . THR A 1 200 ? 6.454 -26.848 8.001 1.00 96.75 200 THR A N 1
ATOM 1644 C CA . THR A 1 200 ? 5.419 -27.534 8.795 1.00 96.75 200 THR A CA 1
ATOM 1645 C C . THR A 1 200 ? 4.013 -27.346 8.215 1.00 96.75 200 THR A C 1
ATOM 1647 O O . THR A 1 200 ? 3.228 -28.295 8.208 1.00 96.75 200 THR A O 1
ATOM 1650 N N . LYS A 1 201 ? 3.682 -26.149 7.710 1.00 95.94 201 LYS A N 1
ATOM 1651 C CA . LYS A 1 201 ? 2.389 -25.844 7.071 1.00 95.94 201 LYS A CA 1
ATOM 1652 C C . LYS A 1 201 ? 2.326 -26.312 5.611 1.00 95.94 201 LYS A C 1
ATOM 1654 O O . LYS A 1 201 ? 1.231 -26.495 5.085 1.00 95.94 201 LYS A O 1
ATOM 1659 N N . GLY A 1 202 ? 3.480 -26.565 4.987 1.00 97.62 202 GLY A N 1
ATOM 1660 C CA . GLY A 1 202 ? 3.611 -27.183 3.665 1.00 97.62 202 GLY A CA 1
ATOM 1661 C C . GLY A 1 202 ? 3.490 -26.219 2.480 1.00 97.62 202 GLY A C 1
ATOM 1662 O O . GLY A 1 202 ? 3.362 -26.671 1.345 1.00 97.62 202 GLY A O 1
ATOM 1663 N N . TRP A 1 203 ? 3.512 -24.908 2.728 1.00 97.12 203 TRP A N 1
ATOM 1664 C CA . TRP A 1 203 ? 3.423 -23.846 1.721 1.00 97.12 203 TRP A CA 1
ATOM 1665 C C . TRP A 1 203 ? 4.065 -22.554 2.250 1.00 97.12 203 TRP A C 1
ATOM 1667 O O . TRP A 1 203 ? 4.237 -22.404 3.457 1.00 97.12 203 TRP A O 1
ATOM 1677 N N . SER A 1 204 ? 4.421 -21.624 1.361 1.00 97.69 204 SER A N 1
ATOM 1678 C CA . SER A 1 204 ? 4.989 -20.315 1.719 1.00 97.69 204 SER A CA 1
ATOM 1679 C C . SER A 1 204 ? 4.725 -19.300 0.605 1.00 97.69 204 SER A C 1
ATOM 1681 O O . SER A 1 204 ? 4.950 -19.598 -0.569 1.00 97.69 204 SER A O 1
ATOM 1683 N N . GLY A 1 205 ? 4.256 -18.106 0.972 1.00 97.25 205 GLY A N 1
ATOM 1684 C CA . GLY A 1 205 ? 3.948 -17.005 0.067 1.00 97.25 205 GLY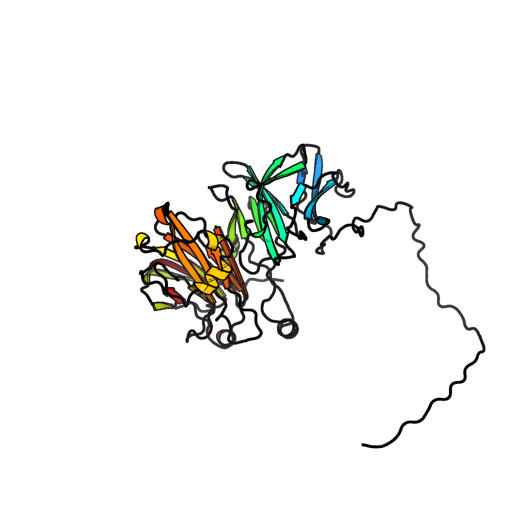 A CA 1
ATOM 1685 C C . GLY A 1 205 ? 2.520 -17.044 -0.475 1.00 97.25 205 GLY A C 1
ATOM 1686 O O . GLY A 1 205 ? 1.989 -18.095 -0.828 1.00 97.25 205 GLY A O 1
ATOM 1687 N N . ILE A 1 206 ? 1.914 -15.862 -0.587 1.00 98.12 206 ILE A N 1
ATOM 1688 C CA . ILE A 1 206 ? 0.607 -15.648 -1.221 1.00 98.12 206 ILE A CA 1
ATOM 1689 C C . ILE A 1 206 ? 0.702 -14.521 -2.257 1.00 98.12 206 ILE A C 1
ATOM 1691 O O . ILE A 1 206 ? 1.703 -13.806 -2.336 1.00 98.12 206 ILE A O 1
ATOM 1695 N N . GLN A 1 207 ? -0.351 -14.341 -3.048 1.00 98.19 207 GLN A N 1
ATOM 1696 C CA . GLN A 1 207 ? -0.564 -13.108 -3.805 1.00 98.19 207 GLN A CA 1
ATOM 1697 C C . GLN A 1 207 ? -1.508 -12.191 -3.024 1.00 98.19 207 GLN A C 1
ATOM 1699 O O . GLN A 1 207 ? -2.446 -12.677 -2.392 1.00 98.19 207 GLN A O 1
ATOM 1704 N N . SER A 1 208 ? -1.288 -10.880 -3.102 1.00 97.88 208 SER A N 1
ATOM 1705 C CA . SER A 1 208 ? -2.293 -9.884 -2.717 1.00 97.88 208 SER A CA 1
ATOM 1706 C C . SER A 1 208 ? -3.548 -10.025 -3.581 1.00 97.88 208 SER A C 1
ATOM 1708 O O . SER A 1 208 ? -3.462 -10.436 -4.744 1.00 97.88 208 SER A O 1
ATOM 1710 N N . ILE A 1 209 ? -4.701 -9.587 -3.081 1.00 98.00 209 ILE A N 1
ATOM 1711 C CA . ILE A 1 209 ? -5.892 -9.414 -3.913 1.00 98.00 209 ILE A CA 1
ATOM 1712 C C . ILE A 1 209 ? -5.566 -8.456 -5.074 1.00 98.00 209 ILE A C 1
ATOM 1714 O O . ILE A 1 209 ? -4.991 -7.391 -4.837 1.00 98.00 209 ILE A O 1
ATOM 1718 N N . PRO A 1 210 ? -5.931 -8.786 -6.330 1.00 98.12 210 PRO A N 1
ATOM 1719 C CA . PRO A 1 210 ? -5.648 -7.923 -7.469 1.00 98.12 210 PRO A CA 1
ATOM 1720 C C . PRO A 1 210 ? -6.249 -6.527 -7.301 1.00 98.12 210 PRO A C 1
ATOM 1722 O O . PRO A 1 210 ? -7.413 -6.371 -6.917 1.00 98.12 210 PRO A O 1
ATOM 1725 N N . ARG A 1 211 ? -5.457 -5.501 -7.619 1.00 98.50 211 ARG A N 1
ATOM 1726 C CA . ARG A 1 211 ? -5.826 -4.090 -7.434 1.00 98.50 211 ARG A CA 1
ATOM 1727 C C . ARG A 1 211 ? -5.966 -3.403 -8.784 1.00 98.50 211 ARG A C 1
ATOM 1729 O O . ARG A 1 211 ? -5.104 -3.552 -9.643 1.00 98.50 211 ARG A O 1
ATOM 1736 N N . VAL A 1 212 ? -7.024 -2.626 -8.979 1.00 98.56 212 VAL A N 1
ATOM 1737 C CA . VAL A 1 212 ? -7.089 -1.657 -10.078 1.00 98.56 212 VAL A CA 1
ATOM 1738 C C . VAL A 1 212 ? -6.160 -0.498 -9.740 1.00 98.56 212 VAL A C 1
ATOM 1740 O O . VAL A 1 212 ? -6.244 0.026 -8.632 1.00 98.56 212 VAL A O 1
ATOM 1743 N N . VAL A 1 213 ? -5.300 -0.103 -10.681 1.00 97.88 213 VAL A N 1
ATOM 1744 C CA . VAL A 1 213 ? -4.391 1.045 -10.533 1.00 97.88 213 VAL A CA 1
ATOM 1745 C C . VAL A 1 213 ? -4.857 2.191 -11.419 1.00 97.88 213 VAL A C 1
ATOM 1747 O O . VAL A 1 213 ? -5.039 2.015 -12.626 1.00 97.88 213 VAL A O 1
ATOM 1750 N N . THR A 1 214 ? -5.013 3.371 -10.828 1.00 97.56 214 THR A N 1
ATOM 1751 C CA . THR A 1 214 ? -5.331 4.623 -11.523 1.00 97.56 214 THR A CA 1
ATOM 1752 C C . THR A 1 214 ? -4.375 5.736 -11.096 1.00 97.56 214 THR A C 1
ATOM 1754 O O . THR A 1 214 ? -3.648 5.615 -10.113 1.00 97.56 214 THR A O 1
ATOM 1757 N N . LEU A 1 215 ? -4.351 6.829 -11.857 1.00 97.19 215 LEU A N 1
ATOM 1758 C CA . LEU A 1 215 ? -3.650 8.055 -11.481 1.00 97.19 215 LEU A CA 1
ATOM 1759 C C . LEU A 1 215 ? -4.550 8.873 -10.537 1.00 97.19 215 LEU A C 1
ATOM 1761 O O . LEU A 1 215 ? -5.749 8.993 -10.804 1.00 97.19 215 LEU A O 1
ATOM 1765 N N . ASP A 1 216 ? -4.008 9.445 -9.456 1.00 96.25 216 ASP A N 1
ATOM 1766 C CA . ASP A 1 216 ? -4.781 10.374 -8.616 1.00 96.25 216 ASP A CA 1
ATOM 1767 C C . ASP A 1 216 ? -5.212 11.615 -9.438 1.00 96.25 216 ASP A C 1
ATOM 1769 O O . ASP A 1 216 ? -4.457 12.056 -10.310 1.00 96.25 216 ASP A O 1
ATOM 1773 N N . PRO A 1 217 ? -6.382 12.236 -9.180 1.00 93.50 217 PRO A N 1
ATOM 1774 C CA . PRO A 1 217 ? -6.791 13.484 -9.836 1.00 93.50 217 PRO A CA 1
ATOM 1775 C C . PRO A 1 217 ? -5.793 14.659 -9.759 1.00 93.50 217 PRO A C 1
ATOM 1777 O O . PRO A 1 217 ? -5.906 15.598 -10.561 1.00 93.50 217 PRO A O 1
ATOM 1780 N N . ASN A 1 218 ? -4.846 14.637 -8.812 1.00 92.56 218 ASN A N 1
ATOM 1781 C CA . ASN A 1 218 ? -3.736 15.587 -8.693 1.00 92.56 218 ASN A CA 1
ATOM 1782 C C . ASN A 1 218 ? -2.490 15.215 -9.531 1.00 92.56 218 ASN A C 1
ATOM 1784 O O . ASN A 1 218 ? -1.598 16.048 -9.672 1.00 92.56 218 ASN A O 1
ATOM 1788 N N . ALA A 1 219 ? -2.454 14.010 -10.112 1.00 93.88 219 ALA A N 1
ATOM 1789 C CA . ALA A 1 219 ? -1.377 13.433 -10.924 1.00 93.88 219 ALA A CA 1
ATOM 1790 C C . ALA A 1 219 ? -0.003 13.277 -10.233 1.00 93.88 219 ALA A C 1
ATOM 1792 O O . ALA A 1 219 ? 1.005 13.124 -10.918 1.00 93.88 219 ALA A O 1
ATOM 1793 N N . ARG A 1 220 ? 0.047 13.286 -8.892 1.00 94.12 220 ARG A N 1
ATOM 1794 C CA . ARG A 1 220 ? 1.285 13.167 -8.092 1.00 94.12 220 ARG A CA 1
ATOM 1795 C C . ARG A 1 220 ? 1.553 11.761 -7.555 1.00 94.12 220 ARG A C 1
ATOM 1797 O O . ARG A 1 220 ? 2.666 11.496 -7.122 1.00 94.12 220 ARG A O 1
ATOM 1804 N N . GLN A 1 221 ? 0.555 10.880 -7.567 1.00 97.00 221 GLN A N 1
ATOM 1805 C CA . GLN A 1 221 ? 0.659 9.496 -7.098 1.00 97.00 221 GLN A CA 1
ATOM 1806 C C . GLN A 1 221 ? -0.324 8.580 -7.840 1.00 97.00 221 GLN A C 1
ATOM 1808 O O . GLN A 1 221 ? -1.216 9.042 -8.559 1.00 97.00 221 GLN A O 1
ATOM 1813 N N . LEU A 1 222 ? -0.176 7.277 -7.627 1.00 98.19 222 LEU A N 1
ATOM 1814 C CA . LEU A 1 222 ? -1.116 6.247 -8.055 1.00 98.19 222 LEU A CA 1
ATOM 1815 C C . LEU A 1 222 ? -2.088 5.898 -6.925 1.00 98.19 222 LEU A C 1
ATOM 1817 O O . LEU A 1 222 ? -1.707 5.854 -5.758 1.00 98.19 222 LEU A O 1
ATOM 1821 N N . VAL A 1 223 ? -3.330 5.596 -7.291 1.00 98.19 223 VAL A N 1
ATOM 1822 C CA . VAL A 1 223 ? -4.391 5.126 -6.393 1.00 98.19 223 VAL A CA 1
ATOM 1823 C C . VAL A 1 223 ? -4.681 3.662 -6.707 1.00 98.19 223 VAL A C 1
ATOM 1825 O O . VAL A 1 223 ? -4.678 3.257 -7.872 1.00 98.19 223 VAL A O 1
ATOM 1828 N N . GLN A 1 224 ? -4.911 2.856 -5.670 1.00 98.62 224 GLN A N 1
ATOM 1829 C CA . GLN A 1 224 ? -5.170 1.422 -5.793 1.00 98.62 224 GLN A CA 1
ATOM 1830 C C . GLN A 1 224 ? -6.452 1.011 -5.080 1.00 98.62 224 GLN A C 1
ATOM 1832 O O . GLN A 1 224 ? -6.629 1.299 -3.901 1.00 98.62 224 GLN A O 1
ATOM 1837 N N . TRP A 1 225 ? -7.300 0.235 -5.750 1.00 98.75 225 TRP A N 1
ATOM 1838 C CA . TRP A 1 225 ? -8.495 -0.331 -5.122 1.00 98.75 225 TRP A CA 1
ATOM 1839 C C . TRP A 1 225 ? -8.663 -1.810 -5.478 1.00 98.75 225 TRP A C 1
ATOM 1841 O O . TRP A 1 225 ? -8.423 -2.164 -6.635 1.00 98.75 225 TRP A O 1
ATOM 1851 N N . PRO A 1 226 ? -9.082 -2.692 -4.549 1.00 98.69 226 PRO A N 1
ATOM 1852 C CA . PRO A 1 226 ? -9.369 -4.088 -4.874 1.00 98.69 226 PRO A CA 1
ATOM 1853 C C . PRO A 1 226 ? -10.354 -4.209 -6.042 1.00 98.69 226 PRO A C 1
ATOM 1855 O O . PRO A 1 226 ? -11.319 -3.445 -6.131 1.00 98.69 226 PRO A O 1
ATOM 1858 N N . VAL A 1 227 ? -10.127 -5.171 -6.941 1.00 98.25 227 VAL A N 1
ATOM 1859 C CA . VAL A 1 227 ? -11.021 -5.409 -8.085 1.00 98.25 227 VAL A CA 1
ATOM 1860 C C . VAL A 1 227 ? -12.469 -5.652 -7.631 1.00 98.25 227 VAL A C 1
ATOM 1862 O O . VAL A 1 227 ? -12.719 -6.412 -6.695 1.00 98.25 227 VAL A O 1
ATOM 1865 N N . LYS A 1 228 ? -13.438 -5.026 -8.318 1.00 97.94 228 LYS A N 1
ATOM 1866 C CA . LYS A 1 228 ? -14.887 -5.098 -8.012 1.00 97.94 228 LYS A CA 1
ATOM 1867 C C . LYS A 1 228 ? -15.423 -6.532 -7.898 1.00 97.94 228 LYS A C 1
ATOM 1869 O O . LYS A 1 228 ? -16.384 -6.789 -7.185 1.00 97.94 228 LYS A O 1
ATOM 1874 N N . GLU A 1 229 ? -14.794 -7.482 -8.584 1.00 97.94 229 GLU A N 1
ATOM 1875 C CA . GLU A 1 229 ? -15.117 -8.906 -8.554 1.00 97.94 229 GLU A CA 1
ATOM 1876 C C . GLU A 1 229 ? -14.970 -9.520 -7.152 1.00 97.94 229 GLU A C 1
ATOM 1878 O O . GLU A 1 229 ? -15.700 -10.457 -6.828 1.00 97.94 229 GLU A O 1
ATOM 1883 N N . LEU A 1 230 ? -14.104 -8.962 -6.294 1.00 97.75 230 LEU A N 1
ATOM 1884 C CA . LEU A 1 230 ? -13.986 -9.349 -4.886 1.00 97.75 230 LEU A CA 1
ATOM 1885 C C . LEU A 1 230 ? -15.323 -9.199 -4.145 1.00 97.75 230 LEU A C 1
ATOM 1887 O O . LEU A 1 230 ? -15.662 -10.010 -3.284 1.00 97.75 230 LEU A O 1
ATOM 1891 N N . GLU A 1 231 ? -16.122 -8.192 -4.503 1.00 98.06 231 GLU A N 1
ATOM 1892 C CA . GLU A 1 231 ? -17.391 -7.896 -3.839 1.00 98.06 231 GLU A CA 1
ATOM 1893 C C . GLU A 1 231 ? -18.435 -9.006 -4.032 1.00 98.06 231 GLU A C 1
ATOM 1895 O O . GLU A 1 231 ? -19.340 -9.149 -3.214 1.00 98.06 231 GLU A O 1
ATOM 1900 N N . LEU A 1 232 ? -18.264 -9.880 -5.033 1.00 97.94 232 LEU A N 1
ATOM 1901 C CA . LEU A 1 232 ? -19.080 -11.088 -5.219 1.00 97.94 232 LEU A CA 1
ATOM 1902 C C . LEU A 1 232 ? -18.894 -12.115 -4.084 1.00 97.94 232 LEU A C 1
ATOM 1904 O O . LEU A 1 232 ? -19.712 -13.030 -3.928 1.00 97.94 232 LEU A O 1
ATOM 1908 N N . LEU A 1 233 ? -17.839 -11.982 -3.274 1.00 98.06 233 LEU A N 1
ATOM 1909 C CA . LEU A 1 233 ? -17.607 -12.789 -2.076 1.00 98.06 233 LEU A CA 1
ATOM 1910 C C . LEU A 1 233 ? -18.297 -12.217 -0.829 1.00 98.06 233 LEU A C 1
ATOM 1912 O O . LEU A 1 233 ? -18.485 -12.973 0.124 1.00 98.06 233 LEU A O 1
ATOM 1916 N N . ARG A 1 234 ? -18.749 -10.953 -0.835 1.00 98.38 234 ARG A N 1
ATOM 1917 C CA . ARG A 1 234 ? -19.475 -10.340 0.293 1.00 98.38 234 ARG A CA 1
ATOM 1918 C C . ARG A 1 234 ? -20.757 -11.126 0.603 1.00 98.38 234 ARG A C 1
ATOM 1920 O O . ARG A 1 234 ? -21.485 -11.558 -0.295 1.00 98.38 234 ARG A O 1
ATOM 1927 N N . ARG A 1 235 ? -21.032 -11.368 1.886 1.00 96.81 235 ARG A N 1
ATOM 1928 C CA . ARG A 1 235 ? -22.242 -12.058 2.378 1.00 96.81 235 ARG A CA 1
ATOM 1929 C C . ARG A 1 235 ? -23.046 -11.127 3.283 1.00 96.81 235 ARG A C 1
ATOM 1931 O O . ARG A 1 235 ? -23.289 -9.987 2.902 1.00 96.81 235 ARG A O 1
ATOM 1938 N N . LYS A 1 236 ? -23.509 -11.600 4.448 1.00 93.62 236 LYS A N 1
ATOM 1939 C CA . LYS A 1 236 ? -24.273 -10.777 5.396 1.00 93.62 236 LYS A CA 1
ATOM 1940 C C . LYS A 1 236 ? -23.456 -9.527 5.749 1.00 93.62 236 LYS A C 1
ATOM 1942 O O . LYS A 1 236 ? -22.365 -9.665 6.308 1.00 93.62 236 LYS A O 1
ATOM 1947 N N . GLN A 1 237 ? -24.026 -8.371 5.417 1.00 96.88 237 GLN A N 1
ATOM 1948 C CA . GLN A 1 237 ? -23.562 -7.039 5.788 1.00 96.88 237 GLN A CA 1
ATOM 1949 C C . GLN A 1 237 ? -23.997 -6.713 7.221 1.00 96.88 237 GLN A C 1
ATOM 1951 O O . GLN A 1 237 ? -25.055 -7.154 7.682 1.00 96.88 237 GLN A O 1
ATOM 1956 N N . ILE A 1 238 ? -23.167 -5.938 7.904 1.00 97.12 238 ILE A N 1
ATOM 1957 C CA . ILE A 1 238 ? -23.446 -5.245 9.157 1.00 97.12 238 ILE A CA 1
ATOM 1958 C C . ILE A 1 238 ? -23.190 -3.772 8.870 1.00 97.12 238 ILE A C 1
ATOM 1960 O O . ILE A 1 238 ? -22.150 -3.432 8.304 1.00 97.12 238 ILE A O 1
ATOM 1964 N N . ASP A 1 239 ? -24.140 -2.923 9.239 1.00 96.38 239 ASP A N 1
ATOM 1965 C CA . ASP A 1 239 ? -24.057 -1.475 9.092 1.00 96.38 239 ASP A CA 1
ATOM 1966 C C . ASP A 1 239 ? -24.092 -0.846 10.486 1.00 96.38 239 ASP A C 1
ATOM 1968 O O . ASP A 1 239 ? -25.003 -1.118 11.271 1.00 96.38 239 ASP A O 1
ATOM 1972 N N . LEU A 1 240 ? -23.099 -0.012 10.786 1.00 95.38 240 LEU A N 1
ATOM 1973 C CA . LEU A 1 240 ? -23.030 0.807 11.992 1.00 95.38 240 LEU A CA 1
ATOM 1974 C C . LEU A 1 240 ? -22.904 2.280 11.583 1.00 95.38 240 LEU A C 1
ATOM 1976 O O . LEU A 1 240 ? -22.221 2.613 10.613 1.00 95.38 240 LEU A O 1
ATOM 1980 N N . HIS A 1 241 ? -23.562 3.169 12.321 1.00 95.06 241 HIS A N 1
ATOM 1981 C CA . HIS A 1 241 ? -23.655 4.593 11.999 1.00 95.06 241 HIS A CA 1
ATOM 1982 C C . HIS A 1 241 ? -23.578 5.441 13.262 1.00 95.06 241 HIS A C 1
ATOM 1984 O O . HIS A 1 241 ? -24.017 5.002 14.323 1.00 95.06 241 HIS A O 1
ATOM 1990 N N . GLU A 1 242 ? -23.086 6.671 13.116 1.00 95.12 242 GLU A N 1
ATOM 1991 C CA . GLU A 1 242 ? -23.113 7.712 14.151 1.00 95.12 242 GLU A CA 1
ATOM 1992 C C . GLU A 1 242 ? -22.494 7.300 15.509 1.00 95.12 242 GLU A C 1
ATOM 1994 O O . GLU A 1 242 ? -22.933 7.758 16.564 1.00 95.12 242 GLU A O 1
ATOM 1999 N N . ILE A 1 243 ? -21.456 6.452 15.503 1.00 96.94 243 ILE A N 1
ATOM 2000 C CA . ILE A 1 243 ? -20.754 6.035 16.730 1.00 96.94 243 ILE A CA 1
ATOM 2001 C C . ILE A 1 243 ? -19.709 7.092 17.098 1.00 96.94 243 ILE A C 1
ATOM 2003 O O . ILE A 1 243 ? -18.725 7.272 16.383 1.00 96.94 243 ILE A O 1
ATOM 2007 N N . GLU A 1 244 ? -19.880 7.766 18.234 1.00 97.81 244 GLU A N 1
ATOM 2008 C CA . GLU A 1 244 ? -18.814 8.566 18.847 1.00 97.81 244 GLU A CA 1
ATOM 2009 C C . GLU A 1 244 ? -17.825 7.641 19.576 1.00 97.81 244 GLU A C 1
ATOM 2011 O O . GLU A 1 244 ? -18.225 6.890 20.463 1.00 97.81 244 GLU A O 1
ATOM 2016 N N . LEU A 1 245 ? -16.537 7.720 19.229 1.00 98.12 245 LEU A N 1
ATOM 2017 C CA . LEU A 1 245 ? -15.437 7.049 19.922 1.00 98.12 245 LEU A CA 1
ATOM 2018 C C . LEU A 1 245 ? -14.646 8.074 20.741 1.00 98.12 245 LEU A C 1
ATOM 2020 O O . LEU A 1 245 ? -13.935 8.926 20.195 1.00 98.12 245 LEU A O 1
ATOM 2024 N N . LYS A 1 246 ? -14.745 7.982 22.064 1.00 97.81 246 LYS A N 1
ATOM 2025 C CA . LYS A 1 246 ? -13.992 8.793 23.028 1.00 97.81 246 LYS A CA 1
ATOM 2026 C C . LYS A 1 246 ? -12.644 8.148 23.324 1.00 97.81 246 LYS A C 1
ATOM 2028 O O . LYS A 1 246 ? -12.342 7.036 22.897 1.00 97.81 246 LYS A O 1
ATOM 2033 N N . LYS A 1 247 ? -11.804 8.877 24.058 1.00 97.19 247 LYS A N 1
ATOM 2034 C CA . LYS A 1 247 ? -10.492 8.391 24.478 1.00 97.19 247 LYS A CA 1
ATOM 2035 C C . LYS A 1 247 ? -10.616 7.099 25.294 1.00 97.19 247 LYS A C 1
ATOM 2037 O O . LYS A 1 247 ? -11.101 7.133 26.423 1.00 97.19 247 LYS A O 1
ATOM 2042 N N . GLY A 1 248 ? -10.030 6.024 24.780 1.00 95.31 248 GLY A N 1
ATOM 2043 C CA . GLY A 1 248 ? -9.991 4.712 25.418 1.00 95.31 248 GLY A CA 1
ATOM 2044 C C . GLY A 1 248 ? -11.163 3.805 25.045 1.00 95.31 248 GLY A C 1
ATOM 2045 O O . GLY A 1 248 ? -11.242 2.706 25.589 1.00 95.31 248 GLY A O 1
ATOM 2046 N N . ASP A 1 249 ? -12.041 4.231 24.133 1.00 96.88 249 ASP A N 1
ATOM 2047 C CA . ASP A 1 249 ? -13.140 3.400 23.649 1.00 96.88 249 ASP A CA 1
ATOM 2048 C C . ASP A 1 249 ? -12.631 2.357 22.644 1.00 96.88 249 ASP A C 1
ATOM 2050 O O . ASP A 1 249 ? -11.870 2.667 21.720 1.00 96.88 249 ASP A O 1
ATOM 2054 N N . PHE A 1 250 ? -13.117 1.126 22.809 1.00 94.25 250 PHE A N 1
ATOM 2055 C CA . PHE A 1 250 ? -12.972 0.012 21.874 1.00 94.25 250 PHE A CA 1
ATOM 2056 C C . PHE A 1 250 ? -14.367 -0.596 21.679 1.00 94.25 250 PHE A C 1
ATOM 2058 O O . PHE A 1 250 ? -14.943 -1.118 22.633 1.00 94.25 250 PHE A O 1
ATOM 2065 N N . VAL A 1 251 ? -14.933 -0.500 20.475 1.00 95.94 251 VAL A N 1
ATOM 2066 C CA . VAL A 1 251 ? -16.301 -0.957 20.165 1.00 95.94 251 VAL A CA 1
ATOM 2067 C C . VAL A 1 251 ? -16.231 -2.121 19.184 1.00 95.94 251 VAL A C 1
ATOM 2069 O O . VAL A 1 251 ? -15.701 -1.972 18.082 1.00 95.94 251 VAL A O 1
ATOM 2072 N N . GLU A 1 252 ? -16.747 -3.280 19.590 1.00 96.38 252 GLU A N 1
ATOM 2073 C CA . GLU A 1 252 ? -16.734 -4.506 18.785 1.00 96.38 252 GLU A CA 1
ATOM 2074 C C . GLU A 1 252 ? -17.705 -4.426 17.595 1.00 96.38 252 GLU A C 1
ATOM 2076 O O . GLU A 1 252 ? -18.817 -3.909 17.710 1.00 96.38 252 GLU A O 1
ATOM 2081 N N . ILE A 1 253 ? -17.300 -4.968 16.443 1.00 96.38 253 ILE A N 1
ATOM 2082 C CA . ILE A 1 253 ? -18.169 -5.128 15.271 1.00 96.38 253 ILE A CA 1
ATOM 2083 C C . ILE A 1 253 ? -18.926 -6.459 15.400 1.00 96.38 253 ILE A C 1
ATOM 2085 O O . ILE A 1 253 ? -18.587 -7.467 14.773 1.00 96.38 253 ILE A O 1
ATOM 2089 N N . GLU A 1 254 ? -19.952 -6.464 16.248 1.00 94.00 254 GLU A N 1
ATOM 2090 C CA . GLU A 1 254 ? -20.750 -7.659 16.530 1.00 94.00 254 GLU A CA 1
ATOM 2091 C C . GLU A 1 254 ? -21.495 -8.211 15.297 1.00 94.00 254 GLU A C 1
ATOM 2093 O O . GLU A 1 254 ? -21.911 -7.496 14.382 1.00 94.00 254 GLU A O 1
ATOM 2098 N N . GLY A 1 255 ? -21.746 -9.524 15.302 1.00 92.12 255 GLY A N 1
ATOM 2099 C CA . GLY A 1 255 ? -22.630 -10.187 14.336 1.00 92.12 255 GLY A CA 1
ATOM 2100 C C . GLY A 1 255 ? -21.968 -10.667 13.040 1.00 92.12 255 GLY A C 1
ATOM 2101 O O . GLY A 1 255 ? -22.674 -11.227 12.183 1.00 92.12 255 GLY A O 1
ATOM 2102 N N . LEU A 1 256 ? -20.648 -10.488 12.901 1.00 92.88 256 LEU A N 1
ATOM 2103 C CA . LEU A 1 256 ? -19.807 -11.257 11.980 1.00 92.88 256 LEU A CA 1
ATOM 2104 C C . LEU A 1 256 ? -19.704 -12.710 12.481 1.00 92.88 256 LEU A C 1
ATOM 2106 O O . LEU A 1 256 ? -19.633 -12.966 13.676 1.00 92.88 256 LEU A O 1
ATOM 2110 N N . LYS A 1 257 ? -19.727 -13.669 11.554 1.00 91.81 257 LYS A N 1
ATOM 2111 C CA . LYS A 1 257 ? -19.532 -15.107 11.802 1.00 91.81 257 LYS A CA 1
ATOM 2112 C C . LYS A 1 257 ? -18.096 -15.562 11.549 1.00 91.81 257 LYS A C 1
ATOM 2114 O O . LYS A 1 257 ? -17.699 -16.590 12.078 1.00 91.81 257 LYS A O 1
ATOM 2119 N N . THR A 1 258 ? -17.367 -14.838 10.703 1.00 91.38 258 THR A N 1
ATOM 2120 C CA . THR A 1 258 ? -15.968 -15.106 10.340 1.00 91.38 258 THR A CA 1
ATOM 2121 C C . THR A 1 258 ? -15.177 -13.795 10.383 1.00 91.38 258 THR A C 1
ATOM 2123 O O . THR A 1 258 ? -14.904 -13.218 9.330 1.00 91.38 258 THR A O 1
ATOM 2126 N N . PRO A 1 259 ? -14.862 -13.238 11.569 1.00 93.88 259 PRO A N 1
ATOM 2127 C CA . PRO A 1 259 ? -14.166 -11.948 11.662 1.00 93.88 259 PRO A CA 1
ATOM 2128 C C . PRO A 1 259 ? -12.681 -12.037 11.257 1.00 93.88 259 PRO A C 1
ATOM 2130 O O . PRO A 1 259 ? -12.010 -11.019 11.118 1.00 93.88 259 PRO A O 1
ATOM 2133 N N . ASP A 1 260 ? -12.176 -13.251 11.025 1.00 95.00 260 ASP A N 1
ATOM 2134 C CA . ASP A 1 260 ? -10.915 -13.560 10.348 1.00 95.00 260 ASP A CA 1
ATOM 2135 C C . ASP A 1 260 ? -11.019 -13.636 8.817 1.00 95.00 260 ASP A C 1
ATOM 2137 O O . ASP A 1 260 ? -9.986 -13.668 8.158 1.00 95.00 260 ASP A O 1
ATOM 2141 N N . GLN A 1 261 ? -12.226 -13.663 8.246 1.00 96.56 261 GLN A N 1
ATOM 2142 C CA . GLN A 1 261 ? -12.456 -13.668 6.801 1.00 96.56 261 GLN A CA 1
ATOM 2143 C C . GLN A 1 261 ? -13.535 -12.628 6.446 1.00 96.56 261 GLN A C 1
ATOM 2145 O O . GLN A 1 261 ? -14.725 -12.942 6.297 1.00 96.56 261 GLN A O 1
ATOM 2150 N N . ALA A 1 262 ? -13.123 -11.360 6.367 1.00 98.00 262 ALA A N 1
ATOM 2151 C CA . ALA A 1 262 ? -14.013 -10.201 6.328 1.00 98.00 262 ALA A CA 1
ATOM 2152 C C . ALA A 1 262 ? -13.493 -9.051 5.445 1.00 98.00 262 ALA A C 1
ATOM 2154 O O . ALA A 1 262 ? -12.301 -8.912 5.184 1.00 98.00 262 ALA A O 1
ATOM 2155 N N . ASP A 1 263 ? -14.417 -8.199 5.007 1.00 98.81 263 ASP A N 1
ATOM 2156 C CA . ASP A 1 263 ? -14.152 -6.921 4.336 1.00 98.81 263 ASP A CA 1
ATOM 2157 C C . ASP A 1 263 ? -14.819 -5.830 5.179 1.00 98.81 263 ASP A C 1
ATOM 2159 O O . ASP A 1 263 ? -16.006 -5.949 5.500 1.00 98.81 263 ASP A O 1
ATOM 2163 N N . VAL A 1 264 ? -14.060 -4.820 5.603 1.00 98.81 264 VAL A N 1
ATOM 2164 C CA . VAL A 1 264 ? -14.536 -3.743 6.484 1.00 98.81 264 VAL A CA 1
ATOM 2165 C C . VAL A 1 264 ? -14.227 -2.394 5.849 1.00 98.81 264 VAL A C 1
ATOM 2167 O O . VAL A 1 264 ? -13.075 -2.094 5.561 1.00 98.81 264 VAL A O 1
ATOM 2170 N N . GLU A 1 265 ? -15.247 -1.561 5.671 1.00 98.75 265 GLU A N 1
ATOM 2171 C CA . GLU A 1 265 ? -15.144 -0.171 5.222 1.00 98.75 265 GLU A CA 1
ATOM 2172 C C . GLU A 1 265 ? -15.617 0.750 6.350 1.00 98.75 265 GLU A C 1
ATOM 2174 O O . GLU A 1 265 ? -16.716 0.575 6.873 1.00 98.75 265 GLU A O 1
ATOM 2179 N N . VAL A 1 266 ? -14.822 1.750 6.723 1.00 98.62 266 VAL A N 1
ATOM 2180 C CA . VAL A 1 266 ? -15.158 2.724 7.769 1.00 98.62 266 VAL A CA 1
ATOM 2181 C C . VAL A 1 266 ? -14.785 4.143 7.338 1.00 98.62 266 VAL A C 1
ATOM 2183 O O . VAL A 1 266 ? -13.731 4.375 6.748 1.00 98.62 266 VAL A O 1
ATOM 2186 N N . GLU A 1 267 ? -15.662 5.099 7.633 1.00 98.44 267 GLU A N 1
ATOM 2187 C CA . GLU A 1 267 ? -15.440 6.534 7.467 1.00 98.44 267 GLU A CA 1
ATOM 2188 C C . GLU A 1 267 ? -15.439 7.209 8.846 1.00 98.44 267 GLU A C 1
ATOM 2190 O O . GLU A 1 267 ? -16.403 7.103 9.610 1.00 98.44 267 GLU A O 1
ATOM 2195 N N . PHE A 1 268 ? -14.344 7.906 9.155 1.00 98.19 268 PHE A N 1
ATOM 2196 C CA . PHE A 1 268 ? -14.160 8.667 10.387 1.00 98.19 268 PHE A CA 1
ATOM 2197 C C . PHE A 1 268 ? -14.327 10.165 10.119 1.00 98.19 268 PHE A C 1
ATOM 2199 O O . PHE A 1 268 ? -13.622 10.722 9.283 1.00 98.19 268 PHE A O 1
ATOM 2206 N N . GLU A 1 269 ? -15.214 10.820 10.861 1.00 97.88 269 GLU A N 1
ATOM 2207 C CA . GLU A 1 269 ? -15.340 12.269 11.010 1.00 97.88 269 GLU A CA 1
ATOM 2208 C C . GLU A 1 269 ? -14.467 12.763 12.175 1.00 97.88 269 GLU A C 1
ATOM 2210 O O . GLU A 1 269 ? -14.445 12.177 13.263 1.00 97.88 269 GLU A O 1
ATOM 2215 N N . LEU A 1 270 ? -13.749 13.862 11.941 1.00 97.00 270 LEU A N 1
ATOM 2216 C CA . LEU A 1 270 ? -12.707 14.404 12.812 1.00 97.00 270 LEU A CA 1
ATOM 2217 C C . LEU A 1 270 ? -13.092 15.828 13.260 1.00 97.00 270 LEU A C 1
ATOM 2219 O O . LEU A 1 270 ? -12.686 16.800 12.624 1.00 97.00 270 LEU A O 1
ATOM 2223 N N . PRO A 1 271 ? -13.886 15.990 14.336 1.00 93.56 271 PRO A N 1
ATOM 2224 C CA . PRO A 1 271 ? -14.490 17.283 14.676 1.00 93.56 271 PRO A CA 1
ATOM 2225 C C . PRO A 1 271 ? -13.481 18.356 15.127 1.00 93.56 271 PRO A C 1
ATOM 2227 O O . PRO A 1 271 ? -13.695 19.539 14.872 1.00 93.56 271 PRO A O 1
ATOM 2230 N N . ASN A 1 272 ? -12.370 17.963 15.765 1.00 94.12 272 ASN A N 1
ATOM 2231 C CA . ASN A 1 272 ? -11.465 18.875 16.484 1.00 94.12 272 ASN A CA 1
ATOM 2232 C C . ASN A 1 272 ? -10.037 18.930 15.896 1.00 94.12 272 ASN A C 1
ATOM 2234 O O . ASN A 1 272 ? -9.052 18.877 16.641 1.00 94.12 272 ASN A O 1
ATOM 2238 N N . LEU A 1 273 ? -9.895 19.041 14.568 1.00 95.19 273 LEU A N 1
ATOM 2239 C CA . LEU A 1 273 ? -8.586 19.013 13.885 1.00 95.19 273 LEU A CA 1
ATOM 2240 C C . LEU A 1 273 ? -7.570 20.046 14.408 1.00 95.19 273 LEU A C 1
ATOM 2242 O O . LEU A 1 273 ? -6.395 19.720 14.561 1.00 95.19 273 LEU A O 1
ATOM 2246 N N . GLU A 1 274 ? -8.010 21.254 14.774 1.00 93.88 274 GLU A N 1
ATOM 2247 C CA . GLU A 1 274 ? -7.137 22.355 15.229 1.00 93.88 274 GLU A CA 1
ATOM 2248 C C . GLU A 1 274 ? -6.299 22.008 16.482 1.00 93.88 274 GLU A C 1
ATOM 2250 O O . GLU A 1 274 ? -5.265 22.627 16.758 1.00 93.88 274 GLU A O 1
ATOM 2255 N N . THR A 1 275 ? -6.709 20.989 17.242 1.00 95.56 275 THR A N 1
ATOM 2256 C CA . THR A 1 275 ? -6.002 20.497 18.437 1.00 95.56 275 THR A CA 1
ATOM 2257 C C . THR A 1 275 ? -4.855 19.525 18.130 1.00 95.56 275 THR A C 1
ATOM 2259 O O . THR A 1 275 ? -4.111 19.180 19.051 1.00 95.56 275 THR A O 1
ATOM 2262 N N . ALA A 1 276 ? -4.702 19.089 16.871 1.00 97.19 276 ALA A N 1
ATOM 2263 C CA . ALA A 1 276 ? -3.708 18.109 16.439 1.00 97.19 276 ALA A CA 1
ATOM 2264 C C . ALA A 1 276 ? -2.272 18.475 16.862 1.00 97.19 276 ALA A C 1
ATOM 2266 O O . ALA A 1 276 ? -1.920 19.643 17.047 1.00 97.19 276 ALA A O 1
ATOM 2267 N N . GLU A 1 277 ? -1.430 17.452 17.020 1.00 97.31 277 GLU A N 1
ATOM 2268 C CA . GLU A 1 277 ? -0.019 17.619 17.392 1.00 97.31 277 GLU A CA 1
ATOM 2269 C C . GLU A 1 277 ? 0.760 18.346 16.281 1.00 97.31 277 GLU A C 1
ATOM 2271 O O . GLU A 1 277 ? 0.454 18.143 15.106 1.00 97.31 277 GLU A O 1
ATOM 2276 N N . PRO A 1 278 ? 1.772 19.174 16.602 1.00 97.00 278 PRO A N 1
ATOM 2277 C CA . PRO A 1 278 ? 2.626 19.770 15.579 1.00 97.00 278 PRO A CA 1
ATOM 2278 C C . PRO A 1 278 ? 3.360 18.685 14.780 1.00 97.00 278 PRO A C 1
ATOM 2280 O O . PRO A 1 278 ? 3.792 17.672 15.335 1.00 97.00 278 PRO A O 1
ATOM 2283 N N . PHE A 1 279 ? 3.489 18.913 13.478 1.00 96.56 279 PHE A N 1
ATOM 2284 C CA . PHE A 1 279 ? 4.205 18.052 12.546 1.00 96.56 279 PHE A CA 1
ATOM 2285 C C . PHE A 1 279 ? 5.699 18.403 12.484 1.00 96.56 279 PHE A C 1
ATOM 2287 O O . PHE A 1 279 ? 6.049 19.575 12.351 1.00 96.56 279 PHE A O 1
ATOM 2294 N N . ASP A 1 280 ? 6.571 17.393 12.523 1.00 94.88 280 ASP A N 1
ATOM 2295 C CA . ASP A 1 280 ? 7.992 17.529 12.187 1.00 94.88 280 ASP A CA 1
ATOM 2296 C C . ASP A 1 280 ? 8.227 17.011 10.760 1.00 94.88 280 ASP A C 1
ATOM 2298 O O . ASP A 1 280 ? 7.921 15.859 10.446 1.00 94.88 280 ASP A O 1
ATOM 2302 N N . ALA A 1 281 ? 8.795 17.855 9.896 1.00 92.19 281 ALA A N 1
ATOM 2303 C CA . ALA A 1 281 ? 9.081 17.505 8.508 1.00 92.19 281 ALA A CA 1
ATOM 2304 C C . ALA A 1 281 ? 10.045 16.313 8.369 1.00 92.19 281 ALA A C 1
ATOM 2306 O O . ALA A 1 281 ? 9.959 15.586 7.385 1.00 92.19 281 ALA A O 1
ATOM 2307 N N . ASN A 1 282 ? 10.915 16.056 9.353 1.00 91.94 282 ASN A N 1
ATOM 2308 C CA . ASN A 1 282 ? 11.831 14.911 9.326 1.00 91.94 282 ASN A CA 1
ATOM 2309 C C . ASN A 1 282 ? 11.103 13.561 9.419 1.00 91.94 282 ASN A C 1
ATOM 2311 O O . ASN A 1 282 ? 11.669 12.532 9.054 1.00 91.94 282 ASN A O 1
ATOM 2315 N N . TRP A 1 283 ? 9.847 13.535 9.881 1.00 94.50 283 TRP A N 1
ATOM 2316 C CA . TRP A 1 283 ? 9.082 12.294 9.990 1.00 94.50 283 TRP A CA 1
ATOM 2317 C C . TRP A 1 283 ? 8.748 11.654 8.639 1.00 94.50 283 TRP A C 1
ATOM 2319 O O . TRP A 1 283 ? 8.541 10.442 8.602 1.00 94.50 283 TRP A O 1
ATOM 2329 N N . VAL A 1 284 ? 8.739 12.410 7.530 1.00 90.44 284 VAL A N 1
ATOM 2330 C CA . VAL A 1 284 ? 8.484 11.844 6.185 1.00 90.44 284 VAL A CA 1
ATOM 2331 C C . VAL A 1 284 ? 9.543 10.833 5.747 1.00 90.44 284 VAL A C 1
ATOM 2333 O O . VAL A 1 284 ? 9.259 10.009 4.885 1.00 90.44 284 VAL A O 1
ATOM 2336 N N . LEU A 1 285 ? 10.736 10.881 6.349 1.00 90.31 285 LEU A N 1
ATOM 2337 C CA . LEU A 1 285 ? 11.870 10.020 6.011 1.00 90.31 285 LEU A CA 1
ATOM 2338 C C . LEU A 1 285 ? 11.715 8.587 6.546 1.00 90.31 285 LEU A C 1
ATOM 2340 O O . LEU A 1 285 ? 12.301 7.665 5.989 1.00 90.31 285 LEU A O 1
ATOM 2344 N N . ASP A 1 286 ? 10.946 8.391 7.625 1.00 94.25 286 ASP A N 1
ATOM 2345 C CA . ASP A 1 286 ? 10.705 7.065 8.212 1.00 94.25 286 ASP A CA 1
ATOM 2346 C C . ASP A 1 286 ? 9.318 6.971 8.897 1.00 94.25 286 ASP A C 1
ATOM 2348 O O . ASP A 1 286 ? 9.204 6.958 10.132 1.00 94.25 286 ASP A O 1
ATOM 2352 N N . PRO A 1 287 ? 8.223 6.911 8.111 1.00 96.19 287 PRO A N 1
ATOM 2353 C CA . PRO A 1 287 ? 6.878 6.706 8.647 1.00 96.19 287 PRO A CA 1
ATOM 2354 C C . PRO A 1 287 ? 6.701 5.384 9.430 1.00 96.19 287 PRO A C 1
ATOM 2356 O O . PRO A 1 287 ? 6.002 5.414 10.446 1.00 96.19 287 PRO A O 1
ATOM 2359 N N . PRO A 1 288 ? 7.317 4.237 9.051 1.00 96.75 288 PRO A N 1
ATOM 2360 C CA . PRO A 1 288 ? 7.318 3.015 9.864 1.00 96.75 288 PRO A CA 1
ATOM 2361 C C . PRO A 1 288 ? 7.857 3.221 11.285 1.00 96.75 288 PRO A C 1
ATOM 2363 O O . PRO A 1 288 ? 7.205 2.816 12.254 1.00 96.75 288 PRO A O 1
ATOM 2366 N N . LYS A 1 289 ? 8.994 3.912 11.444 1.00 96.88 289 LYS A N 1
ATOM 2367 C CA . LYS A 1 289 ? 9.532 4.277 12.761 1.00 96.88 289 LYS A CA 1
ATOM 2368 C C . LYS A 1 289 ? 8.611 5.227 13.515 1.00 96.88 289 LYS A C 1
ATOM 2370 O O . LYS A 1 289 ? 8.371 4.997 14.700 1.00 96.88 289 LYS A O 1
ATOM 2375 N N . LEU A 1 290 ? 8.030 6.234 12.856 1.00 97.56 290 LEU A N 1
ATOM 2376 C CA . LEU A 1 290 ? 7.048 7.097 13.520 1.00 97.56 290 LEU A CA 1
ATOM 2377 C C . LEU A 1 290 ? 5.848 6.279 14.021 1.00 97.56 290 LEU A C 1
ATOM 2379 O O . LEU A 1 290 ? 5.409 6.463 15.153 1.00 97.56 290 LEU A O 1
ATOM 2383 N N . CYS A 1 291 ? 5.350 5.327 13.233 1.00 98.12 291 CYS A N 1
ATOM 2384 C CA . CYS A 1 291 ? 4.299 4.406 13.660 1.00 98.12 291 CYS A CA 1
ATOM 2385 C C . CYS A 1 291 ? 4.737 3.485 14.812 1.00 98.12 291 CYS A C 1
ATOM 2387 O O . CYS A 1 291 ? 3.913 3.130 15.655 1.00 98.12 291 CYS A O 1
ATOM 2389 N N . HIS A 1 292 ? 6.018 3.123 14.917 1.00 96.56 292 HIS A N 1
ATOM 2390 C CA . HIS A 1 292 ? 6.545 2.410 16.084 1.00 96.56 292 HIS A CA 1
ATOM 2391 C C . HIS A 1 292 ? 6.520 3.303 17.342 1.00 96.56 292 HIS A C 1
ATOM 2393 O O . HIS A 1 292 ? 6.020 2.891 18.393 1.00 96.56 292 HIS A O 1
ATOM 2399 N N . GLU A 1 293 ? 7.013 4.538 17.235 1.00 96.31 293 GLU A N 1
ATOM 2400 C CA . GLU A 1 293 ? 7.131 5.509 18.335 1.00 96.31 293 GLU A CA 1
ATOM 2401 C C . GLU A 1 293 ? 5.782 6.111 18.780 1.00 96.31 293 GLU A C 1
ATOM 2403 O O . GLU A 1 293 ? 5.602 6.433 19.953 1.00 96.31 293 GLU A O 1
ATOM 2408 N N . LYS A 1 294 ? 4.822 6.252 17.857 1.00 95.50 294 LYS A N 1
ATOM 2409 C CA . LYS A 1 294 ? 3.510 6.908 18.042 1.00 95.50 294 LYS A CA 1
ATOM 2410 C C . LYS A 1 294 ? 2.307 6.006 17.700 1.00 95.50 294 LYS A C 1
ATOM 2412 O O . LYS A 1 294 ? 1.212 6.515 17.447 1.00 95.50 294 LYS A O 1
ATOM 2417 N N . GLY A 1 295 ? 2.509 4.687 17.694 1.00 90.00 295 GLY A N 1
ATOM 2418 C CA . GLY A 1 295 ? 1.498 3.678 17.347 1.00 90.00 295 GLY A CA 1
ATOM 2419 C C . GLY A 1 295 ? 0.335 3.548 18.336 1.00 90.00 295 GLY A C 1
ATOM 2420 O O . GLY A 1 295 ? 0.211 4.321 19.281 1.00 90.00 295 GLY A O 1
ATOM 2421 N N . SER A 1 296 ? -0.506 2.530 18.130 1.00 91.12 296 SER A N 1
ATOM 2422 C CA . SER A 1 296 ? -1.827 2.338 18.770 1.00 91.12 296 SER A CA 1
ATOM 2423 C C . SER A 1 296 ? -1.903 2.555 20.294 1.00 91.12 296 SER A C 1
ATOM 2425 O O . SER A 1 296 ? -2.884 3.100 20.804 1.00 91.12 296 SER A O 1
ATOM 2427 N N . LEU A 1 297 ? -0.859 2.165 21.028 1.00 89.62 297 LEU A N 1
ATOM 2428 C CA . LEU A 1 297 ? -0.773 2.279 22.489 1.00 89.62 297 LEU A CA 1
ATOM 2429 C C . LEU A 1 297 ? -0.337 3.665 22.994 1.00 89.62 297 LEU A C 1
ATOM 2431 O O . LEU A 1 297 ? -0.442 3.939 24.188 1.00 89.62 297 LEU A O 1
ATOM 2435 N N . ILE A 1 298 ? 0.176 4.530 22.118 1.00 95.44 298 ILE A N 1
ATOM 2436 C CA . ILE A 1 298 ? 0.768 5.819 22.482 1.00 95.44 298 ILE A CA 1
ATOM 2437 C C . ILE A 1 298 ? -0.234 6.930 22.197 1.00 95.44 298 ILE A C 1
ATOM 2439 O O . ILE A 1 298 ? -0.358 7.398 21.065 1.00 95.44 298 ILE A O 1
ATOM 2443 N N . ASN A 1 299 ? -0.924 7.373 23.248 1.00 95.38 299 ASN A N 1
ATOM 2444 C CA . ASN A 1 299 ? -1.936 8.426 23.177 1.00 95.38 299 ASN A CA 1
ATOM 2445 C C . ASN A 1 299 ? -1.444 9.650 22.381 1.00 95.38 299 ASN A C 1
ATOM 2447 O O . ASN A 1 299 ? -0.298 10.094 22.518 1.00 95.38 299 ASN A O 1
ATOM 2451 N N . GLY A 1 300 ? -2.327 10.219 21.570 1.00 96.12 300 GLY A N 1
AT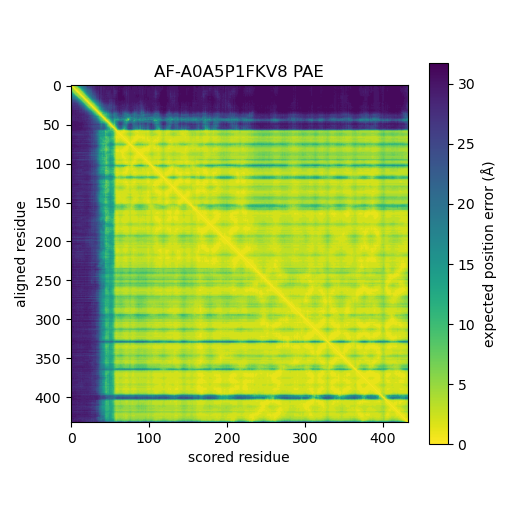OM 2452 C CA . GLY A 1 300 ? -2.101 11.480 20.870 1.00 96.12 300 GLY A CA 1
ATOM 2453 C C . GLY A 1 300 ? -3.227 12.472 21.089 1.00 96.12 300 GLY A C 1
ATOM 2454 O O . GLY A 1 300 ? -4.018 12.338 22.025 1.00 96.12 300 GLY A O 1
ATOM 2455 N N . LYS A 1 301 ? -3.280 13.487 20.228 1.00 97.31 301 LYS A N 1
ATOM 2456 C CA . LYS A 1 301 ? -4.408 14.425 20.169 1.00 97.31 301 LYS A CA 1
ATOM 2457 C C . LYS A 1 301 ? -5.533 13.854 19.317 1.00 97.31 301 LYS A C 1
ATOM 2459 O O . LYS A 1 301 ? -6.463 13.255 19.851 1.00 97.31 301 LYS A O 1
ATOM 2464 N N . VAL A 1 302 ? -5.393 13.971 18.002 1.00 98.00 302 VAL A N 1
ATOM 2465 C CA . VAL A 1 302 ? -6.299 13.376 17.019 1.00 98.00 302 VAL A CA 1
ATOM 2466 C C . VAL A 1 302 ? -5.709 12.022 16.608 1.00 98.00 302 VAL A C 1
ATOM 2468 O O . VAL A 1 302 ? -4.863 11.925 15.717 1.00 98.00 302 VAL A O 1
ATOM 2471 N N . GLY A 1 303 ? -6.124 10.985 17.337 1.00 97.56 303 GLY A N 1
ATOM 2472 C CA . GLY A 1 303 ? -5.634 9.610 17.222 1.00 97.56 303 GLY A CA 1
ATOM 2473 C C . GLY A 1 303 ? -4.504 9.223 18.189 1.00 97.56 303 GLY A C 1
ATOM 2474 O O . GLY A 1 303 ? -4.040 10.061 18.965 1.00 97.56 303 GLY A O 1
ATOM 2475 N N . PRO A 1 304 ? -4.067 7.949 18.169 1.00 98.25 304 PRO A N 1
ATOM 2476 C CA . PRO A 1 304 ? -4.416 6.939 17.166 1.00 98.25 304 PRO A CA 1
ATOM 2477 C C . PRO A 1 304 ? -5.873 6.458 17.266 1.00 98.25 304 PRO A C 1
ATOM 2479 O O . PRO A 1 304 ? -6.355 6.160 18.357 1.00 98.25 304 PRO A O 1
ATOM 2482 N N . PHE A 1 305 ? -6.561 6.381 16.126 1.00 98.69 305 PHE A N 1
ATOM 2483 C CA . PHE A 1 305 ? -7.909 5.811 15.984 1.00 98.69 305 PHE A CA 1
ATOM 2484 C C . PHE A 1 305 ? -7.973 4.913 14.747 1.00 98.69 305 PHE A C 1
ATOM 2486 O O . PHE A 1 305 ? -7.212 5.121 13.802 1.00 98.69 305 PHE A O 1
ATOM 2493 N N . GLY A 1 306 ? -8.858 3.917 14.730 1.00 98.56 306 GLY A N 1
ATOM 2494 C CA . GLY A 1 306 ? -8.962 2.993 13.599 1.00 98.56 306 GLY A CA 1
ATOM 2495 C C . GLY A 1 306 ? -9.601 1.654 13.950 1.00 98.56 306 GLY A C 1
ATOM 2496 O O . GLY A 1 306 ? -10.597 1.608 14.670 1.00 98.56 306 GLY A O 1
ATOM 2497 N N . LEU A 1 307 ? -9.017 0.573 13.430 1.00 98.75 307 LEU A N 1
ATOM 2498 C CA . LEU A 1 307 ? -9.451 -0.811 13.616 1.00 98.75 307 LEU A CA 1
ATOM 2499 C C . LEU A 1 307 ? -8.398 -1.637 14.368 1.00 98.75 307 LEU A C 1
ATOM 2501 O O . LEU A 1 307 ? -7.200 -1.521 14.107 1.00 98.75 307 LEU A O 1
ATOM 2505 N N . LEU A 1 308 ? -8.853 -2.529 15.245 1.00 98.50 308 LEU A N 1
ATOM 2506 C CA . LEU A 1 308 ? -8.097 -3.685 15.721 1.00 98.50 308 LEU A CA 1
ATOM 2507 C C . LEU A 1 308 ? -8.687 -4.926 15.046 1.00 98.50 308 LEU A C 1
ATOM 2509 O O . LEU A 1 308 ? -9.843 -5.261 15.296 1.00 98.50 308 LEU A O 1
ATOM 2513 N N . VAL A 1 309 ? -7.916 -5.592 14.191 1.00 98.31 309 VAL A N 1
ATOM 2514 C CA . VAL A 1 309 ? -8.345 -6.781 13.433 1.00 98.31 309 VAL A CA 1
ATOM 2515 C C . VAL A 1 309 ? -7.584 -8.018 13.889 1.00 98.31 309 VAL A C 1
ATOM 2517 O O . VAL A 1 309 ? -6.489 -7.900 14.454 1.00 98.31 309 VAL A O 1
ATOM 2520 N N . LEU A 1 310 ? -8.151 -9.202 13.623 1.00 97.44 310 LEU A N 1
ATOM 2521 C CA . LEU A 1 310 ? -7.609 -10.488 14.082 1.00 97.44 310 LEU A CA 1
ATOM 2522 C C . LEU A 1 310 ? -7.273 -10.414 15.580 1.00 97.44 310 LEU A C 1
ATOM 2524 O O . LEU A 1 310 ? -6.175 -10.752 16.024 1.00 97.44 310 LEU A O 1
ATOM 2528 N N . ALA A 1 311 ? -8.216 -9.857 16.342 1.00 97.06 311 ALA A N 1
ATOM 2529 C CA . ALA A 1 311 ? -8.054 -9.569 17.750 1.00 97.06 311 ALA A CA 1
ATOM 2530 C C . ALA A 1 311 ? -8.587 -10.725 18.598 1.00 97.06 311 ALA A C 1
ATOM 2532 O O . ALA A 1 311 ? -9.649 -11.283 18.341 1.00 97.06 311 ALA A O 1
ATOM 2533 N N . SER A 1 312 ? -7.848 -11.055 19.648 1.00 95.00 312 SER A N 1
ATOM 2534 C CA . SER A 1 312 ? -8.325 -11.902 20.742 1.00 95.00 312 SER A CA 1
ATOM 2535 C C . SER A 1 312 ? -9.333 -11.142 21.614 1.00 95.00 312 SER A C 1
ATOM 2537 O O . SER A 1 312 ? -9.163 -9.943 21.835 1.00 95.00 312 SER A O 1
ATOM 2539 N N . HIS A 1 313 ? -10.330 -11.831 22.181 1.00 90.25 313 HIS A N 1
ATOM 2540 C CA . HIS A 1 313 ? -11.373 -11.217 23.025 1.00 90.25 313 HIS A CA 1
ATOM 2541 C C . HIS A 1 313 ? -10.825 -10.339 24.170 1.00 90.25 313 HIS A C 1
ATOM 2543 O O . HIS A 1 313 ? -11.379 -9.299 24.504 1.00 90.25 313 HIS A O 1
ATOM 2549 N N . ASN A 1 314 ? -9.701 -10.741 24.773 1.00 91.19 314 ASN A N 1
ATOM 2550 C CA . ASN A 1 314 ? -9.052 -10.014 25.872 1.00 91.19 314 ASN A CA 1
ATOM 2551 C C . ASN A 1 314 ? -7.977 -9.012 25.405 1.00 91.19 314 ASN A C 1
ATOM 2553 O O . ASN A 1 314 ? -7.167 -8.567 26.222 1.00 91.19 314 ASN A O 1
ATOM 2557 N N . LEU A 1 315 ? -7.930 -8.710 24.102 1.00 93.38 315 LEU A N 1
ATOM 2558 C CA . LEU A 1 315 ? -6.962 -7.827 23.450 1.00 93.38 315 LEU A CA 1
ATOM 2559 C C . LEU A 1 315 ? -5.500 -8.131 23.824 1.00 93.38 315 LEU A C 1
ATOM 2561 O O . LEU A 1 315 ? -4.676 -7.216 23.886 1.00 93.38 315 LEU A O 1
ATOM 2565 N N . LYS A 1 316 ? -5.143 -9.400 24.088 1.00 93.88 316 LYS A N 1
ATOM 2566 C CA . LYS A 1 316 ? -3.740 -9.821 24.260 1.00 93.88 316 LYS A CA 1
ATOM 2567 C C . LYS A 1 316 ? -3.012 -9.823 22.924 1.00 93.88 316 LYS A C 1
ATOM 2569 O O . LYS A 1 316 ? -1.948 -9.208 22.838 1.00 93.88 316 LYS A O 1
ATOM 2574 N N . GLU A 1 317 ? -3.632 -10.449 21.927 1.00 96.06 317 GLU A N 1
ATOM 2575 C CA . GLU A 1 317 ? -3.275 -10.372 20.510 1.00 96.06 317 GLU A CA 1
ATOM 2576 C C . GLU A 1 317 ? -4.251 -9.467 19.745 1.00 96.06 317 GLU A C 1
ATOM 2578 O O . GLU A 1 317 ? -5.458 -9.530 20.000 1.00 96.06 317 GLU A O 1
ATOM 2583 N N . TYR A 1 318 ? -3.727 -8.653 18.824 1.00 97.31 318 TYR A N 1
ATOM 2584 C CA . TYR A 1 318 ? -4.450 -7.919 17.776 1.00 97.31 318 TYR A CA 1
ATOM 2585 C C . TYR A 1 318 ? -3.473 -7.297 16.766 1.00 97.31 318 TYR A C 1
ATOM 2587 O O . TYR A 1 318 ? -2.319 -7.013 17.092 1.00 97.31 318 TYR A O 1
ATOM 2595 N N . THR A 1 319 ? -3.961 -6.988 15.565 1.00 98.38 319 THR A N 1
ATOM 2596 C CA . THR A 1 319 ? -3.263 -6.127 14.596 1.00 98.38 319 THR A CA 1
ATOM 2597 C C . THR A 1 319 ? -3.973 -4.782 14.525 1.00 98.38 319 THR A C 1
ATOM 2599 O O . THR A 1 319 ? -5.171 -4.741 14.257 1.00 98.38 319 THR A O 1
ATOM 2602 N N . SER A 1 320 ? -3.269 -3.677 14.783 1.00 98.44 320 SER A N 1
ATOM 2603 C CA . SER A 1 320 ? -3.877 -2.339 14.738 1.00 98.44 320 SER A CA 1
ATOM 2604 C C . SER A 1 320 ? -3.654 -1.679 13.386 1.00 98.44 320 SER A C 1
ATOM 2606 O O . SER A 1 320 ? -2.516 -1.576 12.939 1.00 98.44 320 SER A O 1
ATOM 2608 N N . ILE A 1 321 ? -4.715 -1.138 12.793 1.00 98.81 321 ILE A N 1
ATOM 2609 C CA . ILE A 1 321 ? -4.675 -0.299 11.596 1.00 98.81 321 ILE A CA 1
ATOM 2610 C C . ILE A 1 321 ? -5.292 1.040 11.968 1.00 98.81 321 ILE A C 1
ATOM 2612 O O . ILE A 1 321 ? -6.469 1.103 12.313 1.00 98.81 321 ILE A O 1
ATOM 2616 N N . SER A 1 322 ? -4.491 2.103 11.977 1.00 98.62 322 SER A N 1
ATOM 2617 C CA . SER A 1 322 ? -4.890 3.361 12.616 1.00 98.62 322 SER A CA 1
ATOM 2618 C C . SER A 1 322 ? -4.348 4.600 11.931 1.00 98.62 322 SER A C 1
ATOM 2620 O O . SER A 1 322 ? -3.219 4.589 11.440 1.00 98.62 322 SER A O 1
ATOM 2622 N N . PHE A 1 323 ? -5.105 5.691 12.013 1.00 98.69 323 PHE A N 1
ATOM 2623 C CA . PHE A 1 323 ? -4.657 7.022 11.633 1.00 98.69 323 PHE A CA 1
ATOM 2624 C C . PHE A 1 323 ? -4.238 7.859 12.844 1.00 98.69 323 PHE A C 1
ATOM 2626 O O . PHE A 1 323 ? -4.781 7.716 13.943 1.00 98.69 323 PHE A O 1
ATOM 2633 N N . ARG A 1 324 ? -3.304 8.786 12.619 1.00 98.38 324 ARG A N 1
ATOM 2634 C CA . ARG A 1 324 ? -2.952 9.883 13.529 1.00 98.38 324 ARG A CA 1
ATOM 2635 C C . ARG A 1 324 ? -2.763 11.156 12.712 1.00 98.38 324 ARG A C 1
ATOM 2637 O O . ARG A 1 324 ? -2.156 11.113 11.643 1.00 98.38 324 ARG A O 1
ATOM 2644 N N . VAL A 1 325 ? -3.287 12.275 13.203 1.00 97.94 325 VAL A N 1
ATOM 2645 C CA . VAL A 1 325 ? -3.242 13.560 12.491 1.00 97.94 325 VAL A CA 1
ATOM 2646 C C . VAL A 1 325 ? -2.278 14.521 13.175 1.00 97.94 325 VAL A C 1
ATOM 2648 O O . VAL A 1 325 ? -2.315 14.704 14.394 1.00 97.94 325 VAL A O 1
ATOM 2651 N N . PHE A 1 326 ? -1.457 15.174 12.358 1.00 97.06 326 PHE A N 1
ATOM 2652 C CA . PHE A 1 326 ? -0.555 16.251 12.748 1.00 97.06 326 PHE A CA 1
ATOM 2653 C C . PHE A 1 326 ? -0.907 17.535 11.992 1.00 97.06 326 PHE A C 1
ATOM 2655 O O . PHE A 1 326 ? -1.432 17.474 10.881 1.00 97.06 326 PHE A O 1
ATOM 2662 N N . LYS A 1 327 ? -0.603 18.700 12.566 1.00 95.75 327 LYS A N 1
ATOM 2663 C CA . LYS A 1 327 ? -0.807 20.013 11.937 1.00 95.75 327 LYS A CA 1
ATOM 2664 C C . LYS A 1 327 ? 0.508 20.697 11.586 1.00 95.75 327 LYS A C 1
ATOM 2666 O O . LYS A 1 327 ? 1.483 20.604 12.330 1.00 95.75 327 LYS A O 1
ATOM 2671 N N . TYR A 1 328 ? 0.499 21.431 10.483 1.00 92.38 328 TYR A N 1
ATOM 2672 C CA . TYR A 1 328 ? 1.578 22.318 10.049 1.00 92.38 328 TYR A CA 1
ATOM 2673 C C . TYR A 1 328 ? 0.980 23.623 9.504 1.00 92.38 328 TYR A C 1
ATOM 2675 O O . TYR A 1 328 ? -0.226 23.706 9.278 1.00 92.38 328 TYR A O 1
ATOM 2683 N N . ASP A 1 329 ? 1.810 24.639 9.262 1.00 84.44 329 ASP A N 1
ATOM 2684 C CA . ASP A 1 329 ? 1.394 26.027 8.973 1.00 84.44 329 ASP A CA 1
ATOM 2685 C C . ASP A 1 329 ? 0.304 26.210 7.900 1.00 84.44 329 ASP A C 1
ATOM 2687 O O . ASP A 1 329 ? -0.390 27.227 7.890 1.00 84.44 329 ASP A O 1
ATOM 2691 N N . LYS A 1 330 ? 0.168 25.263 6.963 1.00 80.19 330 LYS A N 1
ATOM 2692 C CA . LYS A 1 330 ? -0.764 25.355 5.827 1.00 80.19 330 LYS A CA 1
ATOM 2693 C C . LYS A 1 330 ? -1.822 24.249 5.782 1.00 80.19 330 LYS A C 1
ATOM 2695 O O . LYS A 1 330 ? -2.664 24.288 4.888 1.00 80.19 330 LYS A O 1
ATOM 2700 N N . GLY A 1 331 ? -1.833 23.303 6.722 1.00 92.31 331 GLY A N 1
ATOM 2701 C CA . GLY A 1 331 ? -2.770 22.182 6.678 1.00 92.31 331 GLY A CA 1
ATOM 2702 C C . GLY A 1 331 ? -2.484 21.076 7.689 1.00 92.31 331 GLY A C 1
ATOM 2703 O O . GLY A 1 331 ? -1.941 21.308 8.769 1.00 92.31 331 GLY A O 1
ATOM 2704 N N . TYR A 1 332 ? -2.870 19.861 7.312 1.00 95.56 332 TYR A N 1
ATOM 2705 C CA . TYR A 1 332 ? -2.765 18.670 8.142 1.00 95.56 332 TYR A CA 1
ATOM 2706 C C . TYR A 1 332 ? -2.035 17.558 7.403 1.00 95.56 332 TYR A C 1
ATOM 2708 O O . TYR A 1 332 ? -2.203 17.397 6.199 1.00 95.56 332 TYR A O 1
ATOM 2716 N N . GLN A 1 333 ? -1.252 16.781 8.142 1.00 95.62 333 GLN A N 1
ATOM 2717 C CA . GLN A 1 333 ? -0.583 15.592 7.643 1.00 95.62 333 GLN A CA 1
ATOM 2718 C C . GLN A 1 333 ? -1.155 14.369 8.362 1.00 95.62 333 GLN A C 1
ATOM 2720 O O . GLN A 1 333 ? -1.150 14.307 9.594 1.00 95.62 333 GLN A O 1
ATOM 2725 N N . VAL A 1 334 ? -1.648 13.392 7.597 1.00 97.44 334 VAL A N 1
ATOM 2726 C CA . VAL A 1 334 ? -2.214 12.154 8.148 1.00 97.44 334 VAL A CA 1
ATOM 2727 C C . VAL A 1 334 ? -1.220 11.013 8.025 1.00 97.44 334 VAL A C 1
ATOM 2729 O O . VAL A 1 334 ? -0.808 10.671 6.920 1.00 97.44 334 VAL A O 1
ATOM 2732 N N . LEU A 1 335 ? -0.866 10.406 9.153 1.00 98.44 335 LEU A N 1
ATOM 2733 C CA . LEU A 1 335 ? -0.115 9.157 9.221 1.00 98.44 335 LEU A CA 1
ATOM 2734 C C . LEU A 1 335 ? -1.095 7.986 9.297 1.00 98.44 335 LEU A C 1
ATOM 2736 O O . LEU A 1 335 ? -1.960 7.975 10.170 1.00 98.44 335 LEU A O 1
ATOM 2740 N N . MET A 1 336 ? -0.930 6.993 8.430 1.00 98.75 336 MET A N 1
ATOM 2741 C CA . MET A 1 336 ? -1.559 5.677 8.513 1.00 98.75 336 MET A CA 1
ATOM 2742 C C . MET A 1 336 ? -0.526 4.661 9.002 1.00 98.75 336 MET A C 1
ATOM 2744 O O . MET A 1 336 ? 0.582 4.608 8.475 1.00 98.75 336 MET A O 1
ATOM 2748 N N . CYS A 1 337 ? -0.896 3.837 9.979 1.00 98.81 337 CYS A N 1
ATOM 2749 C CA . CYS A 1 337 ? -0.037 2.808 10.563 1.00 98.81 337 CYS A CA 1
ATOM 2750 C C . CYS A 1 337 ? -0.683 1.425 10.479 1.00 98.81 337 CYS A C 1
ATOM 2752 O O . CYS A 1 337 ? -1.885 1.303 10.716 1.00 98.81 337 CYS A O 1
ATOM 2754 N N . SER A 1 338 ? 0.129 0.386 10.264 1.00 98.69 338 SER A N 1
ATOM 2755 C CA . SER A 1 338 ? -0.212 -1.002 10.594 1.00 98.69 338 SER A CA 1
ATOM 2756 C C . SER A 1 338 ? 0.771 -1.512 11.650 1.00 98.69 338 SER A C 1
ATOM 2758 O O . SER A 1 338 ? 1.949 -1.736 11.374 1.00 98.69 338 SER A O 1
ATOM 2760 N N . ASP A 1 339 ? 0.310 -1.627 12.893 1.00 97.94 339 ASP A N 1
ATOM 2761 C CA . ASP A 1 339 ? 1.123 -2.005 14.049 1.00 97.94 339 ASP A CA 1
ATOM 2762 C C . ASP A 1 339 ? 0.869 -3.471 14.420 1.00 97.94 339 ASP A C 1
ATOM 2764 O O . ASP A 1 339 ? -0.151 -3.816 15.026 1.00 97.94 339 ASP A O 1
ATOM 2768 N N . GLN A 1 340 ? 1.813 -4.333 14.030 1.00 97.19 340 GLN A N 1
ATOM 2769 C CA . GLN A 1 340 ? 1.756 -5.783 14.232 1.00 97.19 340 GLN A CA 1
ATOM 2770 C C . GLN A 1 340 ? 2.495 -6.230 15.504 1.00 97.19 340 GLN A C 1
ATOM 2772 O O . GLN A 1 340 ? 2.556 -7.424 15.778 1.00 97.19 340 GLN A O 1
ATOM 2777 N N . ARG A 1 341 ? 3.035 -5.319 16.331 1.00 96.56 341 ARG A N 1
ATOM 2778 C CA . ARG A 1 341 ? 3.837 -5.682 17.525 1.00 96.56 341 ARG A CA 1
ATOM 2779 C C . ARG A 1 341 ? 3.101 -6.569 18.529 1.00 96.56 341 ARG A C 1
ATOM 2781 O O . ARG A 1 341 ? 3.739 -7.263 19.318 1.00 96.56 341 ARG A O 1
ATOM 2788 N N . ARG A 1 342 ? 1.767 -6.547 18.499 1.00 96.25 342 ARG A N 1
ATOM 2789 C CA . ARG A 1 342 ? 0.882 -7.386 19.316 1.00 96.25 342 ARG A CA 1
ATOM 2790 C C . ARG A 1 342 ? 0.067 -8.387 18.494 1.00 96.25 342 ARG A C 1
ATOM 2792 O O . ARG A 1 342 ? -0.867 -8.965 19.028 1.00 96.25 342 ARG A O 1
ATOM 2799 N N . SER A 1 343 ? 0.412 -8.639 17.232 1.00 97.00 343 SER A N 1
ATOM 2800 C CA . SER A 1 343 ? -0.352 -9.546 16.363 1.00 97.00 343 SER A CA 1
ATOM 2801 C C . SER A 1 343 ? -0.225 -11.024 16.745 1.00 97.00 343 SER A C 1
ATOM 2803 O O . SER A 1 343 ? -1.061 -11.825 16.346 1.00 97.00 343 SER A O 1
ATOM 2805 N N . SER A 1 344 ? 0.799 -11.398 17.519 1.00 96.56 344 SER A N 1
ATOM 2806 C CA . SER A 1 344 ? 1.013 -12.770 17.982 1.00 96.56 344 SER A CA 1
ATOM 2807 C C . SER A 1 344 ? 1.767 -12.822 19.312 1.00 96.56 344 SER A C 1
ATOM 2809 O O . SER A 1 344 ? 2.658 -12.007 19.560 1.00 96.56 344 SER A O 1
ATOM 2811 N N . LEU A 1 345 ? 1.448 -13.819 20.142 1.00 95.38 345 LEU A N 1
ATOM 2812 C CA . LEU A 1 345 ? 2.214 -14.202 21.336 1.00 95.38 345 LEU A CA 1
ATOM 2813 C C . LEU A 1 345 ? 3.505 -14.968 21.001 1.00 95.38 345 LEU A C 1
ATOM 2815 O O . LEU A 1 345 ? 4.349 -15.139 21.881 1.00 95.38 345 LEU A O 1
ATOM 2819 N N . ARG A 1 346 ? 3.669 -15.438 19.757 1.00 95.25 346 ARG A N 1
ATOM 2820 C CA . ARG A 1 346 ? 4.894 -16.105 19.290 1.00 95.25 346 ARG A CA 1
ATOM 2821 C C . ARG A 1 346 ? 6.032 -15.097 19.217 1.00 95.25 346 ARG A C 1
ATOM 2823 O O . ARG A 1 346 ? 5.876 -14.022 18.633 1.00 95.25 346 ARG A O 1
ATOM 2830 N N . ALA A 1 347 ? 7.186 -15.431 19.781 1.00 93.19 347 ALA A N 1
ATOM 2831 C CA . ALA A 1 347 ? 8.361 -14.563 19.731 1.00 93.19 347 ALA A CA 1
ATOM 2832 C C . ALA A 1 347 ? 9.012 -14.601 18.338 1.00 93.19 347 ALA A C 1
ATOM 2834 O O . ALA A 1 347 ? 9.430 -13.568 17.826 1.00 93.19 347 ALA A O 1
ATOM 2835 N N . GLU A 1 348 ? 9.010 -15.790 17.738 1.00 93.38 348 GLU A N 1
ATOM 2836 C CA . GLU A 1 348 ? 9.689 -16.220 16.516 1.00 93.38 348 GLU A CA 1
ATOM 2837 C C . GLU A 1 348 ? 9.035 -15.787 15.195 1.00 93.38 348 GLU A C 1
ATOM 2839 O O . GLU A 1 348 ? 9.621 -16.010 14.138 1.00 93.38 348 GLU A O 1
ATOM 2844 N N . VAL A 1 349 ? 7.841 -15.189 15.240 1.00 96.06 349 VAL A N 1
ATOM 2845 C CA . VAL A 1 349 ? 7.222 -14.552 14.065 1.00 96.06 349 VAL A CA 1
ATOM 2846 C C . VAL A 1 349 ? 7.630 -13.083 14.003 1.00 96.06 349 VAL A C 1
ATOM 2848 O O . VAL A 1 349 ? 7.664 -12.396 15.029 1.00 96.06 349 VAL A O 1
ATOM 2851 N N . ASP A 1 350 ? 7.930 -12.591 12.812 1.00 96.44 350 ASP A N 1
ATOM 2852 C CA . ASP A 1 350 ? 8.197 -11.183 12.561 1.00 96.44 350 ASP A CA 1
ATOM 2853 C C . ASP A 1 350 ? 6.927 -10.346 12.806 1.00 96.44 350 ASP A C 1
ATOM 2855 O O . ASP A 1 350 ? 5.807 -10.749 12.486 1.00 96.44 350 ASP A O 1
ATOM 2859 N N . LYS A 1 351 ? 7.100 -9.197 13.463 1.00 97.12 351 LYS A N 1
ATOM 2860 C CA . LYS A 1 351 ? 6.012 -8.330 13.955 1.00 97.12 351 LYS A CA 1
ATOM 2861 C C . LYS A 1 351 ? 6.343 -6.848 13.727 1.00 97.12 351 LYS A C 1
ATOM 2863 O O . LYS A 1 351 ? 6.382 -6.074 14.691 1.00 97.12 351 LYS A O 1
ATOM 2868 N N . PRO A 1 352 ? 6.628 -6.436 12.481 1.00 96.44 352 PRO A N 1
ATOM 2869 C CA . PRO A 1 352 ? 7.097 -5.094 12.193 1.00 96.44 352 PRO A CA 1
ATOM 2870 C C . PRO A 1 352 ? 5.944 -4.093 12.282 1.00 96.44 352 PRO A C 1
ATOM 2872 O O . PRO A 1 352 ? 4.764 -4.430 12.153 1.00 96.44 352 PRO A O 1
ATOM 2875 N N . THR A 1 353 ? 6.284 -2.827 12.484 1.00 97.19 353 THR A N 1
ATOM 2876 C CA . THR A 1 353 ? 5.324 -1.734 12.343 1.00 97.19 353 THR A CA 1
ATOM 2877 C C . THR A 1 353 ? 5.518 -1.107 10.968 1.00 97.19 353 THR A C 1
ATOM 2879 O O . THR A 1 353 ? 6.627 -0.700 10.638 1.00 97.19 353 THR A O 1
ATOM 2882 N N . TYR A 1 354 ? 4.450 -1.024 10.178 1.00 98.31 354 TYR A N 1
ATOM 2883 C CA . TYR A 1 354 ? 4.431 -0.342 8.885 1.00 98.31 354 TYR A CA 1
ATOM 2884 C C . TYR A 1 354 ? 3.737 1.012 9.004 1.00 98.31 354 TYR A C 1
ATOM 2886 O O . TYR A 1 354 ? 2.877 1.208 9.869 1.00 98.31 354 TYR A O 1
ATOM 2894 N N . GLY A 1 355 ? 4.099 1.943 8.124 1.00 98.00 355 GLY A N 1
ATOM 2895 C CA . GLY A 1 355 ? 3.571 3.298 8.141 1.00 98.00 355 GLY A CA 1
ATOM 2896 C C . GLY A 1 355 ? 3.668 3.983 6.786 1.00 98.00 355 GLY A C 1
ATOM 2897 O O . GLY A 1 355 ? 4.610 3.745 6.033 1.00 98.00 355 GLY A O 1
ATOM 2898 N N . ALA A 1 356 ? 2.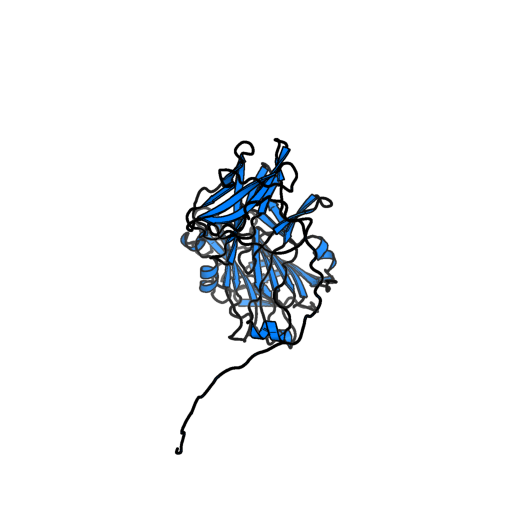702 4.851 6.506 1.00 97.56 356 ALA A N 1
ATOM 2899 C CA . ALA A 1 356 ? 2.634 5.681 5.311 1.00 97.56 356 ALA A CA 1
ATOM 2900 C C . ALA A 1 356 ? 1.999 7.032 5.656 1.00 97.56 356 ALA A C 1
ATOM 2902 O O . ALA A 1 356 ? 1.069 7.094 6.463 1.00 97.56 356 ALA A O 1
ATOM 2903 N N . PHE A 1 357 ? 2.450 8.113 5.024 1.00 96.94 357 PHE A N 1
ATOM 2904 C CA . PHE A 1 357 ? 1.686 9.359 5.022 1.00 96.94 357 PHE A CA 1
ATOM 2905 C C . PHE A 1 357 ? 0.642 9.334 3.906 1.00 96.94 357 PHE A C 1
ATOM 2907 O O . PHE A 1 357 ? 0.912 8.863 2.806 1.00 96.94 357 PHE A O 1
ATOM 2914 N N . VAL A 1 358 ? -0.554 9.836 4.203 1.00 94.81 358 VAL A N 1
ATOM 2915 C CA . VAL A 1 358 ? -1.687 9.862 3.276 1.00 94.81 358 VAL A CA 1
ATOM 2916 C C . VAL A 1 358 ? -1.833 11.275 2.709 1.00 94.81 358 VAL A C 1
ATOM 2918 O O . VAL A 1 358 ? -2.075 12.218 3.464 1.00 94.81 358 VAL A O 1
ATOM 2921 N N . ASP A 1 359 ? -1.687 11.430 1.392 1.00 91.81 359 ASP A N 1
ATOM 2922 C CA . ASP A 1 359 ? -1.938 12.692 0.676 1.00 91.81 359 ASP A CA 1
ATOM 2923 C C . ASP A 1 359 ? -3.455 12.892 0.513 1.00 91.81 359 ASP A C 1
ATOM 2925 O O . ASP A 1 359 ? -4.067 12.409 -0.436 1.00 91.81 359 ASP A O 1
ATOM 2929 N N . THR A 1 360 ? -4.091 13.523 1.503 1.00 90.94 360 THR A N 1
ATOM 2930 C CA . THR A 1 360 ? -5.541 13.766 1.529 1.00 90.94 360 THR A CA 1
ATOM 2931 C C . THR A 1 360 ? -5.874 15.074 2.252 1.00 90.94 360 THR A C 1
ATOM 2933 O O . THR A 1 360 ? -5.328 15.372 3.316 1.00 90.94 360 THR A O 1
ATOM 2936 N N . ASP A 1 361 ? -6.778 15.875 1.678 1.00 88.69 361 ASP A N 1
ATOM 2937 C CA . ASP A 1 361 ? -7.194 17.163 2.244 1.00 88.69 361 ASP A CA 1
ATOM 2938 C C . ASP A 1 361 ? -8.324 16.995 3.273 1.00 88.69 361 ASP A C 1
ATOM 2940 O O . ASP A 1 361 ? -9.487 17.339 3.041 1.00 88.69 361 ASP A O 1
ATOM 2944 N N . ILE A 1 362 ? -7.972 16.492 4.459 1.00 92.56 362 ILE A N 1
ATOM 2945 C CA . ILE A 1 362 ? -8.930 16.372 5.569 1.00 92.56 362 ILE A CA 1
ATOM 2946 C C . ILE A 1 362 ? -9.450 17.727 6.075 1.00 92.56 362 ILE A C 1
ATOM 2948 O O . ILE A 1 362 ? -10.432 17.752 6.814 1.00 92.56 362 ILE A O 1
ATOM 2952 N N . LYS A 1 363 ? -8.827 18.858 5.703 1.00 89.25 363 LYS A N 1
ATOM 2953 C CA . LYS A 1 363 ? -9.292 20.195 6.104 1.00 89.25 363 LYS A CA 1
ATOM 2954 C C . LYS A 1 363 ? -10.586 20.570 5.386 1.00 89.25 363 LYS A C 1
ATOM 2956 O O . LYS A 1 363 ? -11.404 21.291 5.951 1.00 89.25 363 LYS A O 1
ATOM 2961 N N . LYS A 1 364 ? -10.757 20.095 4.150 1.00 86.44 364 LYS A N 1
ATOM 2962 C CA . LYS A 1 364 ? -11.939 20.355 3.327 1.00 86.44 364 LYS A CA 1
ATOM 2963 C C . LYS A 1 364 ? -13.165 19.584 3.813 1.00 86.44 364 LYS A C 1
ATOM 2965 O O . LYS A 1 364 ? -14.222 20.181 3.987 1.00 86.44 364 LYS A O 1
ATOM 2970 N N . ASP A 1 365 ? -13.017 18.276 4.015 1.00 82.38 365 ASP A N 1
ATOM 2971 C CA . ASP A 1 365 ? -14.157 17.374 4.224 1.00 82.38 365 ASP A CA 1
ATOM 2972 C C . ASP A 1 365 ? -14.288 16.872 5.678 1.00 82.38 365 ASP A C 1
ATOM 2974 O O . ASP A 1 365 ? -15.299 16.263 6.026 1.00 82.38 365 ASP A O 1
ATOM 2978 N N . GLY A 1 366 ? -13.289 17.116 6.541 1.00 92.50 366 GLY A N 1
ATOM 2979 C CA . GLY A 1 366 ? -13.294 16.699 7.953 1.00 92.50 366 GLY A CA 1
ATOM 2980 C C . GLY A 1 366 ? -13.324 15.181 8.159 1.00 92.50 366 GLY A C 1
ATOM 2981 O O . GLY A 1 366 ? -13.668 14.719 9.247 1.00 92.50 366 GLY A O 1
ATOM 2982 N N . LYS A 1 367 ? -13.020 14.406 7.112 1.00 96.06 367 LYS A N 1
ATOM 2983 C CA . LYS A 1 367 ? -13.264 12.963 7.018 1.00 96.06 367 LYS A CA 1
ATOM 2984 C C . LYS A 1 367 ? -12.035 12.201 6.539 1.00 96.06 367 LYS A C 1
ATOM 2986 O O . LYS A 1 367 ? -11.238 12.729 5.769 1.00 96.06 367 LYS A O 1
ATOM 2991 N N . ILE A 1 368 ? -11.929 10.934 6.933 1.00 97.75 368 ILE A N 1
ATOM 2992 C CA . ILE A 1 368 ? -11.005 9.969 6.330 1.00 97.75 368 ILE A CA 1
ATOM 2993 C C . ILE A 1 368 ? -11.617 8.567 6.264 1.00 97.75 368 ILE A C 1
ATOM 2995 O O . ILE A 1 368 ? -12.231 8.097 7.222 1.00 97.75 368 ILE A O 1
ATOM 2999 N N . SER A 1 369 ? -11.435 7.893 5.128 1.00 98.00 369 SER A N 1
ATOM 3000 C CA . SER A 1 369 ? -11.871 6.514 4.908 1.00 98.00 369 SER A CA 1
ATOM 3001 C C . SER A 1 369 ? -10.741 5.503 5.122 1.00 98.00 369 SER A C 1
ATOM 3003 O O . SER A 1 369 ? -9.570 5.773 4.839 1.00 98.00 369 SER A O 1
ATOM 3005 N N . LEU A 1 370 ? -11.108 4.315 5.594 1.00 98.81 370 LEU A N 1
ATOM 3006 C CA . LEU A 1 370 ? -10.271 3.121 5.640 1.00 98.81 370 LEU A CA 1
ATOM 3007 C C . LEU A 1 370 ? -11.093 1.929 5.152 1.00 98.81 370 LEU A C 1
ATOM 3009 O O . LEU A 1 370 ? -12.182 1.675 5.665 1.00 98.81 370 LEU A O 1
ATOM 3013 N N . ARG A 1 371 ? -10.549 1.168 4.203 1.00 98.88 371 ARG A N 1
ATOM 3014 C CA . ARG A 1 371 ? -11.002 -0.195 3.915 1.00 98.88 371 ARG A CA 1
ATOM 3015 C C . ARG A 1 371 ? -9.937 -1.185 4.360 1.00 98.88 371 ARG A C 1
ATOM 3017 O O . ARG A 1 371 ? -8.757 -0.961 4.108 1.00 98.88 371 ARG A O 1
ATOM 3024 N N . THR A 1 372 ? -10.343 -2.282 4.980 1.00 98.88 372 THR A N 1
ATOM 3025 C CA . THR A 1 372 ? -9.447 -3.350 5.417 1.00 98.88 372 THR A CA 1
ATOM 3026 C C . THR A 1 372 ? -10.029 -4.700 5.016 1.00 98.88 372 THR A C 1
ATOM 3028 O O . THR A 1 372 ? -11.112 -5.080 5.463 1.00 98.88 372 THR A O 1
ATOM 3031 N N . LEU A 1 373 ? -9.295 -5.419 4.168 1.00 98.88 373 LEU A N 1
ATOM 3032 C CA . LEU A 1 373 ? -9.529 -6.825 3.861 1.00 98.88 373 LEU A CA 1
ATOM 3033 C C . LEU A 1 373 ? -8.785 -7.674 4.889 1.00 98.88 373 LEU A C 1
ATOM 3035 O O . LEU A 1 373 ? -7.626 -7.397 5.197 1.00 98.88 373 LEU A O 1
ATOM 3039 N N . ILE A 1 374 ? -9.452 -8.696 5.412 1.00 98.69 374 ILE A N 1
ATOM 3040 C CA . ILE A 1 374 ? -8.941 -9.596 6.444 1.00 98.69 374 ILE A CA 1
ATOM 3041 C C . ILE A 1 374 ? -9.151 -11.018 5.925 1.00 98.69 374 ILE A C 1
ATOM 3043 O O . ILE A 1 374 ? -10.292 -11.410 5.683 1.00 98.69 374 ILE A O 1
ATOM 3047 N N . ASP A 1 375 ? -8.067 -11.770 5.733 1.00 97.94 375 ASP A N 1
ATOM 3048 C CA . ASP A 1 375 ? -8.117 -13.163 5.274 1.00 97.94 375 ASP A CA 1
ATOM 3049 C C . ASP A 1 375 ? -7.076 -14.011 6.025 1.00 97.94 375 ASP A C 1
ATOM 3051 O O . ASP A 1 375 ? -5.930 -14.192 5.605 1.00 97.94 375 ASP A O 1
ATOM 3055 N N . HIS A 1 376 ? -7.484 -14.479 7.205 1.00 96.19 376 HIS A N 1
ATOM 3056 C CA . HIS A 1 376 ? -6.778 -15.349 8.147 1.00 96.19 376 HIS A CA 1
ATOM 3057 C C . HIS A 1 376 ? -5.379 -14.870 8.592 1.00 96.19 376 HIS A C 1
ATOM 3059 O O . HIS A 1 376 ? -5.206 -14.474 9.743 1.00 96.19 376 HIS A O 1
ATOM 3065 N N . SER A 1 377 ? -4.375 -14.931 7.707 1.00 97.44 377 SER A N 1
ATOM 3066 C CA . SER A 1 377 ? -2.983 -14.526 7.974 1.00 97.44 377 SER A CA 1
ATOM 3067 C C . SER A 1 377 ? -2.523 -13.294 7.191 1.00 97.44 377 SER A C 1
ATOM 3069 O O . SER A 1 377 ? -1.362 -12.900 7.312 1.00 97.44 377 SER A O 1
ATOM 3071 N N . VAL A 1 378 ? -3.397 -12.686 6.382 1.00 98.69 378 VAL A N 1
ATOM 3072 C CA . VAL A 1 378 ? -3.127 -11.432 5.666 1.00 98.69 378 VAL A CA 1
ATOM 3073 C C . VAL A 1 378 ? -4.166 -10.366 5.999 1.00 98.69 378 VAL A C 1
ATOM 3075 O O . VAL A 1 378 ? -5.349 -10.651 6.191 1.00 98.69 378 VAL A O 1
ATOM 3078 N N . VAL A 1 379 ? -3.694 -9.123 6.072 1.00 98.88 379 VAL A N 1
ATOM 3079 C CA . VAL A 1 379 ? -4.520 -7.925 6.214 1.00 98.88 379 VAL A CA 1
ATOM 3080 C C . VAL A 1 379 ? -4.073 -6.906 5.169 1.00 98.88 379 VAL A C 1
ATOM 3082 O O . VAL A 1 379 ? -2.940 -6.434 5.230 1.00 98.88 379 VAL A O 1
ATOM 3085 N N . GLU A 1 380 ? -4.948 -6.540 4.233 1.00 98.94 380 GLU A N 1
ATOM 3086 C CA . GLU A 1 380 ? -4.689 -5.489 3.234 1.00 98.94 380 GLU A CA 1
ATOM 3087 C C . GLU A 1 380 ? -5.512 -4.245 3.570 1.00 98.94 380 GLU A C 1
ATOM 3089 O O . GLU A 1 380 ? -6.739 -4.304 3.647 1.00 98.94 380 GLU A O 1
ATOM 3094 N N . SER A 1 381 ? -4.845 -3.113 3.795 1.00 98.88 381 SER A N 1
ATOM 3095 C CA . SER A 1 381 ? -5.472 -1.876 4.274 1.00 98.88 381 SER A CA 1
ATOM 3096 C C . SER A 1 381 ? -5.303 -0.731 3.286 1.00 98.88 381 SER A C 1
ATOM 3098 O O . SER A 1 381 ? -4.187 -0.445 2.870 1.00 98.88 381 SER A O 1
ATOM 3100 N N . PHE A 1 382 ? -6.398 -0.038 2.978 1.00 98.88 382 PHE A N 1
ATOM 3101 C CA . PHE A 1 382 ? -6.514 1.006 1.961 1.00 98.88 382 PHE A CA 1
ATOM 3102 C C . PHE A 1 382 ? -7.036 2.294 2.615 1.00 98.88 382 PHE A C 1
ATOM 3104 O O . PHE A 1 382 ? -8.230 2.423 2.896 1.00 98.88 382 PHE A O 1
ATOM 3111 N N . GLY A 1 383 ? -6.139 3.239 2.897 1.00 98.56 383 GLY A N 1
ATOM 3112 C CA . GLY A 1 383 ? -6.459 4.543 3.481 1.00 98.56 383 GLY A CA 1
ATOM 3113 C C . GLY A 1 383 ? -6.786 5.601 2.426 1.00 98.56 383 GLY A C 1
ATOM 3114 O O . GLY A 1 383 ? -6.187 5.613 1.347 1.00 98.56 383 GLY A O 1
ATOM 3115 N N . ALA A 1 384 ? -7.738 6.484 2.747 1.00 97.25 384 ALA A N 1
ATOM 3116 C CA . ALA A 1 384 ? -8.237 7.568 1.894 1.00 97.25 384 ALA A CA 1
ATOM 3117 C C . ALA A 1 384 ? -8.490 7.128 0.441 1.00 97.25 384 ALA A C 1
ATOM 3119 O O . ALA A 1 384 ? -7.920 7.680 -0.503 1.00 97.25 384 ALA A O 1
ATOM 3120 N N . GLU A 1 385 ? -9.344 6.110 0.288 1.00 97.00 385 GLU A N 1
ATOM 3121 C CA . GLU A 1 385 ? -9.761 5.545 -1.008 1.00 97.00 385 GLU A CA 1
ATOM 3122 C C . GLU A 1 385 ? -8.619 4.892 -1.811 1.00 97.00 385 GLU A C 1
ATOM 3124 O O . GLU A 1 385 ? -8.687 4.804 -3.033 1.00 97.00 385 GLU A O 1
ATOM 3129 N N . GLY A 1 386 ? -7.570 4.411 -1.131 1.00 98.06 386 GLY A N 1
ATOM 3130 C CA . GLY A 1 386 ? -6.479 3.667 -1.772 1.00 98.06 386 GLY A CA 1
ATOM 3131 C C . GLY A 1 386 ? -5.249 4.493 -2.142 1.00 98.06 386 GLY A C 1
ATOM 3132 O O . GLY A 1 386 ? -4.416 4.032 -2.922 1.00 98.06 386 GLY A O 1
ATOM 3133 N N . ARG A 1 387 ? -5.125 5.705 -1.587 1.00 98.12 387 ARG A N 1
ATOM 3134 C CA . ARG A 1 387 ? -3.929 6.561 -1.706 1.00 98.12 387 ARG A CA 1
ATOM 3135 C C . ARG A 1 387 ? -2.761 6.054 -0.867 1.00 98.12 387 ARG A C 1
ATOM 3137 O O . ARG A 1 387 ? -1.612 6.205 -1.254 1.00 98.12 387 ARG A O 1
ATOM 3144 N N . ALA A 1 388 ? -3.056 5.410 0.260 1.00 98.25 388 ALA A N 1
ATOM 3145 C CA . ALA A 1 388 ? -2.077 4.668 1.044 1.00 98.25 388 ALA A CA 1
ATOM 3146 C C . ALA A 1 388 ? -2.529 3.211 1.166 1.00 98.25 388 ALA A C 1
ATOM 3148 O O . ALA A 1 388 ? -3.632 2.948 1.646 1.00 98.25 388 ALA A O 1
ATOM 3149 N N . CYS A 1 389 ? -1.679 2.273 0.744 1.00 98.81 389 CYS A N 1
ATOM 3150 C CA . CYS A 1 389 ? -1.914 0.839 0.907 1.00 98.81 389 CYS A CA 1
ATOM 3151 C C . CYS A 1 389 ? -0.874 0.236 1.857 1.00 98.81 389 CYS A C 1
ATOM 3153 O O . CYS A 1 389 ? 0.311 0.563 1.762 1.00 98.81 389 CYS A O 1
ATOM 3155 N N . ILE A 1 390 ? -1.311 -0.626 2.775 1.00 98.88 390 ILE A N 1
ATOM 3156 C CA . ILE A 1 390 ? -0.431 -1.368 3.685 1.00 98.88 390 ILE A CA 1
ATOM 3157 C C . ILE A 1 390 ? -0.906 -2.820 3.780 1.00 98.88 390 ILE A C 1
ATOM 3159 O O . ILE A 1 390 ? -2.018 -3.084 4.245 1.00 98.88 390 ILE A O 1
ATOM 3163 N N . THR A 1 391 ? -0.041 -3.749 3.385 1.00 98.88 391 THR A N 1
ATOM 3164 C CA . THR A 1 391 ? -0.247 -5.198 3.472 1.00 98.88 391 THR A CA 1
ATOM 3165 C C . THR A 1 391 ? 0.564 -5.793 4.619 1.00 98.88 391 THR A C 1
ATOM 3167 O O . THR A 1 391 ? 1.779 -5.629 4.697 1.00 98.88 391 THR A O 1
ATOM 3170 N N . SER A 1 392 ? -0.104 -6.516 5.508 1.00 98.69 392 SER A N 1
ATOM 3171 C CA . SER A 1 392 ? 0.465 -7.072 6.739 1.00 98.69 392 SER A CA 1
ATOM 3172 C C . SER A 1 392 ? 0.270 -8.588 6.781 1.00 98.69 392 SER A C 1
ATOM 3174 O O . SER A 1 392 ? -0.766 -9.088 6.340 1.00 98.69 392 SER A O 1
ATOM 3176 N N . ARG A 1 393 ? 1.252 -9.329 7.315 1.00 98.50 393 ARG A N 1
ATOM 3177 C CA . ARG A 1 393 ? 1.185 -10.793 7.487 1.00 98.50 393 ARG A CA 1
ATOM 3178 C C . ARG A 1 393 ? 1.341 -11.146 8.951 1.00 98.50 393 ARG A C 1
ATOM 3180 O O . ARG A 1 393 ? 2.341 -10.803 9.573 1.00 98.50 393 ARG A O 1
ATOM 3187 N N . VAL A 1 394 ? 0.334 -11.816 9.496 1.00 97.81 394 VAL A N 1
ATOM 3188 C CA . VAL A 1 394 ? 0.160 -11.974 10.941 1.00 97.81 394 VAL A CA 1
ATOM 3189 C C . VAL A 1 394 ? -0.299 -13.380 11.299 1.00 97.81 394 VAL A C 1
ATOM 3191 O O . VAL A 1 394 ? -1.052 -14.011 10.564 1.00 97.81 394 VAL A O 1
ATOM 3194 N N . TYR A 1 395 ? 0.171 -13.874 12.446 1.00 96.88 395 TYR A N 1
ATOM 3195 C CA . TYR A 1 395 ? 0.027 -15.278 12.845 1.00 96.88 395 TYR A CA 1
ATOM 3196 C C . TYR A 1 395 ? -0.410 -15.384 14.322 1.00 96.88 395 TYR A C 1
ATOM 3198 O O . TYR A 1 395 ? 0.363 -15.860 15.164 1.00 96.88 395 TYR A O 1
ATOM 3206 N N . PRO A 1 396 ? -1.610 -14.884 14.683 1.00 95.12 396 PRO A N 1
ATOM 3207 C CA . PRO A 1 396 ? -2.117 -14.921 16.056 1.00 95.12 396 PRO A CA 1
ATOM 3208 C C . PRO A 1 396 ? -2.345 -16.358 16.545 1.00 95.12 396 PRO A C 1
ATOM 3210 O O . PRO A 1 396 ? -2.840 -17.218 15.822 1.00 95.12 396 PRO A O 1
ATOM 3213 N N . THR A 1 397 ? -2.014 -16.628 17.804 1.00 90.81 397 THR A N 1
ATOM 3214 C CA . THR A 1 397 ? -2.080 -17.972 18.405 1.00 90.81 397 THR A CA 1
ATOM 3215 C C . THR A 1 397 ? -3.436 -18.313 19.004 1.00 90.81 397 THR A C 1
ATOM 3217 O O . THR A 1 397 ? -3.898 -19.449 18.893 1.00 90.81 397 THR A O 1
ATOM 3220 N N . SER A 1 398 ? -4.062 -17.342 19.667 1.00 79.38 398 SER A N 1
ATOM 3221 C CA . SER A 1 398 ? -5.337 -17.504 20.364 1.00 79.38 398 SER A CA 1
ATOM 3222 C C . SER A 1 398 ? -6.526 -17.383 19.417 1.00 79.38 398 SER A C 1
ATOM 3224 O O . SER A 1 398 ? -7.505 -18.099 19.594 1.00 79.38 398 SER A O 1
ATOM 3226 N N . VAL A 1 399 ? -6.398 -16.573 18.363 1.00 74.44 399 VAL A N 1
ATOM 3227 C CA . VAL A 1 399 ? -7.411 -16.407 17.308 1.00 74.44 399 VAL A CA 1
ATOM 3228 C C . VAL A 1 399 ? -7.567 -17.672 16.461 1.00 74.44 399 VAL A C 1
ATOM 3230 O O . VAL A 1 399 ? -8.683 -18.088 16.196 1.00 74.44 399 VAL A O 1
ATOM 3233 N N . VAL A 1 400 ? -6.474 -18.363 16.114 1.00 67.25 400 VAL A N 1
ATOM 3234 C CA . VAL A 1 400 ? -6.527 -19.644 15.369 1.00 67.25 400 VAL A CA 1
ATOM 3235 C C . VAL A 1 400 ? -7.191 -20.777 16.179 1.00 67.25 400 VAL A C 1
ATOM 3237 O O . VAL A 1 400 ? -7.554 -21.814 15.625 1.00 67.25 400 VAL A O 1
ATOM 3240 N N . ARG A 1 401 ? -7.352 -20.607 17.499 1.00 60.28 401 ARG A N 1
ATOM 3241 C CA . ARG A 1 401 ? -7.923 -21.606 18.424 1.00 60.28 401 ARG A CA 1
ATOM 3242 C C . ARG A 1 401 ? -9.226 -21.165 19.101 1.00 60.28 401 ARG A C 1
ATOM 3244 O O . ARG A 1 401 ? -9.733 -21.904 19.943 1.00 60.28 401 ARG A O 1
ATOM 3251 N N . GLY A 1 402 ? -9.729 -19.981 18.782 1.00 67.19 402 GLY A N 1
ATOM 3252 C CA . GLY A 1 402 ? -10.899 -19.373 19.405 1.00 67.19 402 GLY A CA 1
ATOM 3253 C C . GLY A 1 402 ? -11.653 -18.521 18.394 1.00 67.19 402 GLY A C 1
ATOM 3254 O O . GLY A 1 402 ? -11.497 -18.711 17.191 1.00 67.19 402 GLY A O 1
ATOM 3255 N N . ASP A 1 403 ? -12.446 -17.576 18.884 1.00 82.50 403 ASP A N 1
ATOM 3256 C CA . ASP A 1 403 ? -13.173 -16.653 18.020 1.00 82.50 403 ASP A CA 1
ATOM 3257 C C . ASP A 1 403 ? -12.302 -15.409 17.722 1.00 82.50 403 ASP A C 1
ATOM 3259 O O . ASP A 1 403 ? -11.786 -14.775 18.651 1.00 82.50 403 ASP A O 1
ATOM 3263 N N . PRO A 1 404 ? -12.081 -15.056 16.441 1.00 91.75 404 PRO A N 1
ATOM 3264 C CA . PRO A 1 404 ? -11.509 -13.771 16.054 1.00 91.75 404 PRO A CA 1
ATOM 3265 C C . PRO A 1 404 ? -12.498 -12.648 16.351 1.00 91.75 404 PRO A C 1
ATOM 3267 O O . PRO A 1 404 ? -13.693 -12.809 16.131 1.00 91.75 404 PRO A O 1
ATOM 3270 N N . HIS A 1 405 ? -12.000 -11.475 16.727 1.00 96.25 405 HIS A N 1
ATOM 3271 C CA . HIS A 1 405 ? -12.807 -10.265 16.872 1.00 96.25 405 HIS A CA 1
ATOM 3272 C C . HIS A 1 405 ? -12.253 -9.128 16.005 1.00 96.25 405 HIS A C 1
ATOM 3274 O O . HIS A 1 405 ? -11.063 -9.098 15.663 1.00 96.25 405 HIS A O 1
ATOM 3280 N N . ILE A 1 406 ? -13.123 -8.170 15.680 1.00 97.88 406 ILE A N 1
ATOM 3281 C CA . ILE A 1 406 ? -12.746 -6.881 15.098 1.00 97.88 406 ILE A CA 1
ATOM 3282 C C . ILE A 1 406 ? -13.341 -5.779 15.971 1.00 97.88 406 ILE A C 1
ATOM 3284 O O . ILE A 1 406 ? -14.540 -5.783 16.246 1.00 97.88 406 ILE A O 1
ATOM 3288 N N . PHE A 1 407 ? -12.513 -4.816 16.360 1.00 98.00 407 PHE A N 1
ATOM 3289 C CA . PHE A 1 407 ? -12.927 -3.639 17.118 1.00 98.00 407 PHE A CA 1
ATOM 3290 C C . PHE A 1 407 ? -12.632 -2.372 16.321 1.00 98.00 407 PHE A C 1
ATOM 3292 O O . PHE A 1 407 ? -11.610 -2.279 15.645 1.00 98.00 407 PHE A O 1
ATOM 3299 N N . THR A 1 408 ? -13.485 -1.367 16.454 1.00 98.19 408 THR A N 1
ATOM 3300 C CA . THR A 1 408 ? -13.119 0.029 16.187 1.00 98.19 408 THR A CA 1
ATOM 3301 C C . THR A 1 408 ? -12.558 0.639 17.470 1.00 98.19 408 THR A C 1
ATOM 3303 O O . THR A 1 408 ? -12.941 0.209 18.559 1.00 98.19 408 THR A O 1
ATOM 3306 N N . PHE A 1 409 ? -11.639 1.602 17.387 1.00 98.31 409 PHE A N 1
ATOM 3307 C CA . PHE A 1 409 ? -11.057 2.208 18.589 1.00 98.31 409 PHE A CA 1
ATOM 3308 C C . PHE A 1 409 ? -10.631 3.664 18.422 1.00 98.31 409 PHE A C 1
ATOM 3310 O O . PHE A 1 409 ? -10.319 4.112 17.315 1.00 98.31 409 PHE A O 1
ATOM 3317 N N . ASN A 1 410 ? -10.532 4.372 19.549 1.00 98.44 410 ASN A N 1
ATOM 3318 C CA . ASN A 1 410 ? -9.858 5.663 19.646 1.00 98.44 410 ASN A CA 1
ATOM 3319 C C . ASN A 1 410 ? -9.044 5.764 20.943 1.00 98.44 410 ASN A C 1
ATOM 3321 O O . ASN A 1 410 ? -9.579 5.650 22.041 1.00 98.44 410 ASN A O 1
ATOM 3325 N N . ASN A 1 411 ? -7.746 6.032 20.825 1.00 97.25 411 ASN A N 1
ATOM 3326 C CA . ASN A 1 411 ? -6.840 6.274 21.949 1.00 97.25 411 ASN A CA 1
ATOM 3327 C C . ASN A 1 411 ? -6.195 7.685 21.899 1.00 97.25 411 ASN A C 1
ATOM 3329 O O . ASN A 1 411 ? -5.262 7.994 22.646 1.00 97.25 411 ASN A O 1
ATOM 3333 N N . GLY A 1 412 ? -6.694 8.566 21.023 1.00 97.69 412 GLY A N 1
ATOM 3334 C CA . GLY A 1 412 ? -6.425 10.008 21.054 1.00 97.69 412 GLY A CA 1
ATOM 3335 C C . GLY A 1 412 ? -7.217 10.727 22.151 1.00 97.69 412 GLY A C 1
ATOM 3336 O O . GLY A 1 412 ? -8.159 10.173 22.709 1.00 97.69 412 GLY A O 1
ATOM 3337 N N . SER A 1 413 ? -6.829 11.958 22.503 1.00 97.44 413 SER A N 1
ATOM 3338 C CA . SER A 1 413 ? -7.570 12.768 23.484 1.00 97.44 413 SER A CA 1
ATOM 3339 C C . SER A 1 413 ? -8.856 13.374 22.938 1.00 97.44 413 SER A C 1
ATOM 3341 O O . SER A 1 413 ? -9.785 13.584 23.713 1.00 97.44 413 SER A O 1
ATOM 3343 N N . GLU A 1 414 ? -8.897 13.671 21.642 1.00 97.81 414 GLU A N 1
ATOM 3344 C CA . GLU A 1 414 ? -10.107 14.138 20.970 1.00 97.81 414 GLU A CA 1
ATOM 3345 C C . GLU A 1 414 ? -11.012 12.958 20.625 1.00 97.81 414 GLU A C 1
ATOM 3347 O O . GLU A 1 414 ? -10.514 11.891 20.254 1.00 97.81 414 GLU A O 1
ATOM 3352 N N . SER A 1 415 ? -12.334 13.143 20.697 1.00 97.50 415 SER A N 1
ATOM 3353 C CA . SER A 1 415 ? -13.252 12.159 20.129 1.00 97.50 415 SER A CA 1
ATOM 3354 C C . SER A 1 415 ? -13.197 12.184 18.601 1.00 97.50 415 SER A C 1
ATOM 3356 O O . SER A 1 415 ? -12.976 13.219 17.967 1.00 97.50 415 SER A O 1
ATOM 3358 N N . VAL A 1 416 ? -13.395 11.010 18.011 1.00 97.88 416 VAL A N 1
ATOM 3359 C CA . VAL A 1 416 ? -13.640 10.837 16.577 1.00 97.88 416 VAL A CA 1
ATOM 3360 C C . VAL A 1 416 ? -14.992 10.168 16.414 1.00 97.88 416 VAL A C 1
ATOM 3362 O O . VAL A 1 416 ? -15.440 9.444 17.303 1.00 97.88 416 VAL A O 1
ATOM 3365 N N . LYS A 1 417 ? -15.659 10.403 15.293 1.00 98.12 417 LYS A N 1
ATOM 3366 C CA . LYS A 1 417 ? -16.986 9.849 15.039 1.00 98.12 417 LYS A CA 1
ATOM 3367 C C . LYS A 1 417 ? -16.936 8.934 13.828 1.00 98.12 417 LYS A C 1
ATOM 3369 O O . LYS A 1 417 ? -16.443 9.327 12.783 1.00 98.12 417 LYS A O 1
ATOM 3374 N N . ILE A 1 418 ? -17.471 7.729 13.937 1.00 98.12 418 ILE A N 1
ATOM 3375 C CA . ILE A 1 418 ? -17.765 6.893 12.777 1.00 98.12 418 ILE A CA 1
ATOM 3376 C C . ILE A 1 418 ? -19.101 7.374 12.218 1.00 98.12 418 ILE A C 1
ATOM 3378 O O . ILE A 1 418 ? -20.150 7.120 12.809 1.00 98.12 418 ILE A O 1
ATOM 3382 N N . SER A 1 419 ? -19.073 8.066 11.080 1.00 96.62 419 SER A N 1
ATOM 3383 C CA . SER A 1 419 ? -20.295 8.403 10.332 1.00 96.62 419 SER A CA 1
A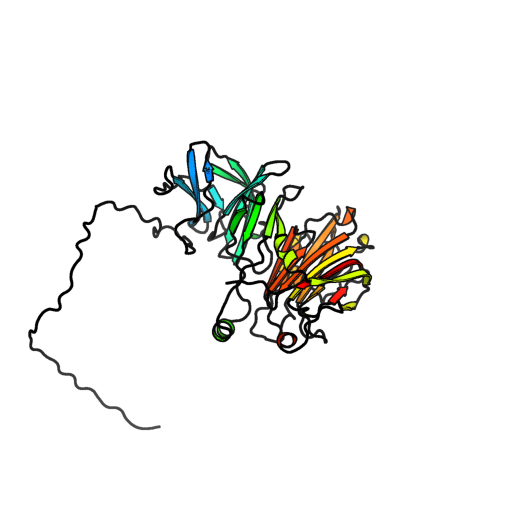TOM 3384 C C . SER A 1 419 ? -20.944 7.131 9.781 1.00 96.62 419 SER A C 1
ATOM 3386 O O . SER A 1 419 ? -22.166 6.962 9.773 1.00 96.62 419 SER A O 1
ATOM 3388 N N . LYS A 1 420 ? -20.100 6.205 9.321 1.00 97.38 420 LYS A N 1
ATOM 3389 C CA . LYS A 1 420 ? -20.503 5.006 8.604 1.00 97.38 420 LYS A CA 1
ATOM 3390 C C . LYS A 1 420 ? -19.429 3.936 8.714 1.00 97.38 420 LYS A C 1
ATOM 3392 O O . LYS A 1 420 ? -18.274 4.170 8.372 1.00 97.38 420 LYS A O 1
ATOM 3397 N N . LEU A 1 421 ? -19.843 2.743 9.111 1.00 98.38 421 LEU A N 1
ATOM 3398 C CA . LEU A 1 421 ? -19.061 1.525 9.011 1.00 98.38 421 LEU A CA 1
ATOM 3399 C C . LEU A 1 421 ? -19.912 0.443 8.362 1.00 98.38 421 LEU A C 1
ATOM 3401 O O . LEU A 1 421 ? -21.084 0.268 8.693 1.00 98.38 421 LEU A O 1
ATOM 3405 N N . LYS A 1 422 ? -19.291 -0.299 7.452 1.00 98.56 422 LYS A N 1
ATOM 3406 C CA . LYS A 1 422 ? -19.824 -1.510 6.850 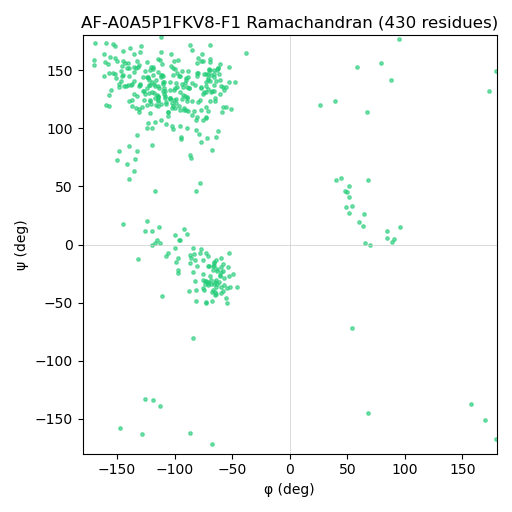1.00 98.56 422 LYS A CA 1
ATOM 3407 C C . LYS A 1 422 ? -18.852 -2.653 7.068 1.00 98.56 422 LYS A C 1
ATOM 3409 O O . LYS A 1 422 ? -17.661 -2.498 6.824 1.00 98.56 422 LYS A O 1
ATOM 3414 N N . ALA A 1 423 ? -19.363 -3.806 7.470 1.00 98.56 423 ALA A N 1
ATOM 3415 C CA . ALA A 1 423 ? -18.582 -5.032 7.531 1.00 98.56 423 ALA A CA 1
ATOM 3416 C C . ALA A 1 423 ? -19.332 -6.170 6.841 1.00 98.56 423 ALA A C 1
ATOM 3418 O O . ALA A 1 423 ? -20.533 -6.353 7.049 1.00 98.56 423 ALA A O 1
ATOM 3419 N N . TRP A 1 424 ? -18.626 -6.960 6.039 1.00 98.56 424 TRP A N 1
ATOM 3420 C CA . TRP A 1 424 ? -19.162 -8.150 5.389 1.00 98.56 424 TRP A CA 1
ATOM 3421 C C . TRP A 1 424 ? -18.365 -9.376 5.800 1.00 98.56 424 TRP A C 1
ATOM 3423 O O . TRP A 1 424 ? -17.137 -9.378 5.778 1.00 98.56 424 TRP A O 1
ATOM 3433 N N . ASN A 1 425 ? -19.083 -10.462 6.073 1.00 97.06 425 ASN A N 1
ATOM 3434 C CA . ASN A 1 425 ? -18.488 -11.794 6.040 1.00 97.06 425 ASN A CA 1
ATOM 3435 C C . ASN A 1 425 ? -18.093 -12.102 4.592 1.00 97.06 425 ASN A C 1
ATOM 3437 O O . ASN A 1 425 ? -18.929 -11.926 3.697 1.00 97.06 425 ASN A O 1
ATOM 3441 N N . MET A 1 426 ? -16.878 -12.588 4.362 1.00 97.38 426 MET A N 1
ATOM 3442 C CA . MET A 1 426 ? -16.402 -12.952 3.029 1.00 97.38 426 MET A CA 1
ATOM 3443 C C . MET A 1 426 ? -16.511 -14.460 2.818 1.00 97.38 426 MET A C 1
ATOM 3445 O O . MET A 1 426 ? -16.179 -15.265 3.682 1.00 97.38 426 MET A O 1
ATOM 3449 N N . ALA A 1 427 ? -17.024 -14.865 1.660 1.00 96.50 427 ALA A N 1
ATOM 3450 C CA . ALA A 1 427 ? -17.028 -16.263 1.259 1.00 96.50 427 ALA A CA 1
ATOM 3451 C C . ALA A 1 427 ? -15.667 -16.677 0.692 1.00 96.50 427 ALA A C 1
ATOM 3453 O O . ALA A 1 427 ? -15.011 -15.909 -0.006 1.00 96.50 427 ALA A O 1
ATOM 3454 N N . ARG A 1 428 ? -15.297 -17.943 0.902 1.00 95.06 428 ARG A N 1
ATOM 3455 C CA . ARG A 1 428 ? -14.117 -18.545 0.273 1.00 95.06 428 ARG A CA 1
ATOM 3456 C C . ARG A 1 428 ? -14.235 -18.528 -1.251 1.00 95.06 428 ARG A C 1
ATOM 3458 O O . ARG A 1 428 ? -15.229 -19.000 -1.810 1.00 95.06 428 ARG A O 1
ATOM 3465 N N . ALA A 1 429 ? -13.194 -18.026 -1.907 1.00 93.81 429 ALA A N 1
ATOM 3466 C CA . ALA A 1 429 ? -12.995 -18.197 -3.337 1.00 93.81 429 ALA A CA 1
ATOM 3467 C C . ALA A 1 429 ? -12.669 -19.666 -3.669 1.00 93.81 429 ALA A C 1
ATOM 3469 O O . ALA A 1 429 ? -12.232 -20.437 -2.814 1.00 93.81 429 ALA A O 1
ATOM 3470 N N . ARG A 1 430 ? -12.868 -20.056 -4.932 1.00 93.00 430 ARG A N 1
ATOM 3471 C CA . ARG A 1 430 ? -12.307 -21.299 -5.478 1.00 93.00 430 ARG A CA 1
ATOM 3472 C C . ARG A 1 430 ? -11.004 -20.943 -6.182 1.00 93.00 430 ARG A C 1
ATOM 3474 O O . ARG A 1 430 ? -11.046 -20.399 -7.281 1.00 93.00 430 ARG A O 1
ATOM 3481 N N . ILE A 1 431 ? -9.890 -21.210 -5.515 1.00 87.06 431 ILE A N 1
ATOM 3482 C CA . ILE A 1 431 ? -8.528 -20.989 -6.009 1.00 87.06 431 ILE A CA 1
ATOM 3483 C C . ILE A 1 431 ? -7.920 -22.373 -6.276 1.00 87.06 431 ILE A C 1
ATOM 3485 O O . ILE A 1 431 ? -8.224 -23.318 -5.544 1.00 87.06 431 ILE A O 1
ATOM 3489 N N . SER A 1 432 ? -7.169 -22.493 -7.372 1.00 66.12 432 SER A N 1
ATOM 3490 C CA . SER A 1 432 ? -6.557 -23.733 -7.876 1.00 66.12 432 SER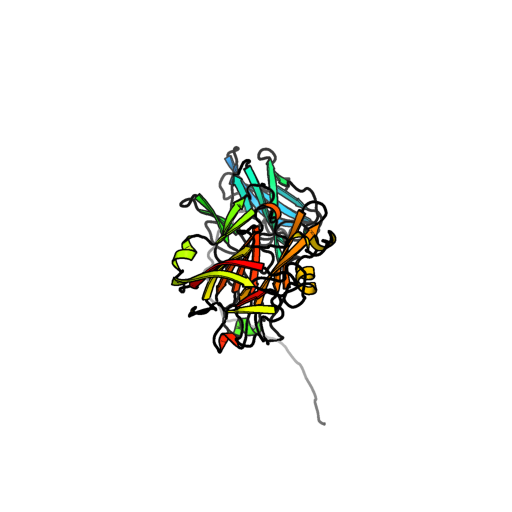 A CA 1
ATOM 3491 C C . SER A 1 432 ? -5.163 -23.971 -7.315 1.00 66.12 432 SER A C 1
ATOM 3493 O O . SER A 1 432 ? -4.386 -22.993 -7.388 1.00 66.12 432 SER A O 1
#

Sequence (432 aa):
MASSILALIFASFLYCSSVDANYRRNFLIRESEAEADSIANTKYRTAYHFQPLHNWINAWLGQDGLWRIAIGAEIGLKGRALLYKSEDFMHWVQAANPLHATNRSGMWECPDFYYLDGKERKYVLKMSLAETQSDTYMLGGYDEDKDVFSPDDTSDDYSIWLRYDYGKFYASKTFFDEKEKRRVLWGWVNESDNIADDVTKGWSGIQSIPRVVTLDPNARQLVQWPVKELELLRRKQIDLHEIELKKGDFVEIEGLKTPDQADVEVEFELPNLETAEPFDANWVLDPPKLCHEKGSLINGKVGPFGLLVLASHNLKEYTSISFRVFKYDKGYQVLMCSDQRRSSLRAEVDKPTYGAFVDTDIKKDGKISLRTLIDHSVVESFGAEGRACITSRVYPTSVVRGDPHIFTFNNGSESVKISKLKAWNMARARIS

Mean predicted aligned error: 9.01 Å

pLDDT: mean 86.83, std 20.68, range [25.36, 98.94]

Solvent-accessible surface area (backbone atoms only — not comparable to full-atom values): 24254 Å² total; per-residue (Å²): 132,89,86,86,88,88,80,92,85,88,88,87,83,88,81,89,83,91,86,84,88,82,94,74,87,78,79,82,74,77,84,73,95,69,88,71,82,61,89,86,39,93,85,50,57,67,64,84,81,85,82,61,101,84,78,78,68,78,59,48,76,44,96,88,61,35,35,36,42,65,44,24,23,26,60,89,50,17,16,28,30,41,26,32,38,21,80,78,83,75,61,72,46,72,48,96,57,48,32,37,74,42,75,70,58,29,39,24,28,47,51,43,66,53,75,47,82,65,101,56,76,37,30,39,48,33,35,17,28,68,84,75,63,39,28,36,40,43,53,23,49,70,43,75,93,77,49,37,54,47,52,75,69,83,71,82,50,74,84,77,50,47,54,75,36,51,37,58,33,29,69,42,50,70,50,75,41,80,88,82,73,44,39,39,36,43,31,40,26,67,73,32,64,42,73,68,54,30,65,72,73,69,56,79,59,49,70,50,80,48,22,37,55,45,66,37,98,84,69,82,51,62,27,40,42,71,42,75,73,60,59,77,32,52,54,70,72,44,81,50,63,72,44,77,30,42,58,73,38,70,49,69,64,76,88,59,89,39,46,36,30,23,41,36,40,39,33,37,36,48,85,62,64,92,67,26,41,78,58,62,81,74,48,78,75,42,31,26,57,49,28,60,77,52,27,77,89,37,68,38,36,42,16,23,28,41,38,32,39,52,13,29,90,83,64,74,26,24,30,37,40,33,39,35,41,22,31,50,102,88,51,64,49,37,39,40,27,42,41,27,73,36,17,33,85,58,82,77,38,59,45,64,43,24,23,39,71,42,95,60,72,41,85,80,71,34,48,48,39,39,37,38,41,32,53,77,45,40,36,45,34,26,33,61,79,11,57,30,32,39,29,47,50,48,69,39,64,63,30,79,74,53,68,40,33,39,28,39,38,18,34,5,67,47,56,39,29,32,62,37,34,40,38,22,29,45,54,86,78,94,81,134

InterPro domains:
  IPR001362 Glycoside hydrolase, family 32 [SM00640] (2-386)
  IPR013148 Glycosyl hydrolase family 32, N-terminal [PF00251] (60-226)
  IPR013189 Glycosyl hydrolase family 32, C-terminal [PF08244] (229-425)
  IPR013320 Concanavalin A-like lectin/glucanase domain superfamily [SSF49899] (226-427)
  IPR023296 Glycosyl hydrolase, five-bladed beta-propeller domain superfamily [G3DSA:2.115.10.20] (21-237)
  IPR023296 Glycosyl hydrolase, five-bladed beta-propeller domain superfamily [SSF75005] (60-227)
  IPR050551 Plant Fructan Metabolism Enzymes [PTHR31953] (59-430)

Organism: Asparagus officinalis (NCBI:txid4686)

Foldseek 3Di:
DDDDDDDDDDDDDDDDDDDDDDDDDDDPDPDDPDPDPDPPDPQKDFDDDDDDDDCRAPWDQAPVQKIKDFTWIDHPQKTFRFIWIDNPVPDTDTDPDTQDIARHQGTWDQWHWDWADAVHIWIKTWTQRPVVRFIFIFIADADRVNSHTDGPDPDSDRLLTHGLAQAFWGSKYWDQDPVVRFIKIKTKGWAQFDPVVCVVVVHTIDIDQIWTWHAPNVNHAIFTDHDPVQCVQFDDKDKDAWDKFAAPDKAWSPDAPALLFKKKKFKKFADPQVQAAADDPCCSSPFQVVCVVCPQVHAGARDQWFKWGQADPVRQATWDWGWGWHDDPPAIKIKTKTFQVRNAPDPRGDTGITIDIAPDHCVVVSMKMKMWGHHNQKIWIAIRNGSHIYIGGGDYDVVVVDPIIMITHGNYNDMMTTRMMMMGRGHDDDDD

Secondary structure (DSSP, 8-state):
-----------------------------------PPPS--TT-EE-PPP--TT--S--EE-TTS-EEEEEEEESSS-EEEEEEEESSSSS-EEPSS-SEE-SS---EEEEEEEEEESSSEEEEEEEEETTTTEEEEEEEEEETTTTEEEESS----TTSSEES-SSS-EEEEEEEETTTTEEEEEEEE--SS-HHHHHHHT---EEPPPEEEEE-TTSSSEEEEE-GGGGGGEEEEEEEEEEEE-TTEEEE-TT-S-TTEEEEEEEEE-TTGGGPEEPPGGGGG-HHHHHHHHSTTS-BSEEEEEEEEEE-TTSSS-EEEEEEEEEETTEEEEEEEEE-TTS-S-SSS--PEEEEEE---HHHHSEEEEEEEEETTEEEEEEGGGTEEEEEE---TTGGGS--EEEEEE-BSS-EEEEEEEEEEEPPP---

Nearest PDB structures (foldseek):
  2xqr-assembly6_K  TM=9.651E-01  e=8.138E-48  Arabidopsis thaliana
  2qqw-assembly1_A  TM=9.588E-01  e=1.207E-46  Arabidopsis thaliana
  2qqv-assembly1_A  TM=9.609E-01  e=2.008E-46  Arabidopsis thaliana
  2qqu-assembly1_A  TM=9.593E-01  e=1.192E-45  Arabidopsis thaliana
  2oxb-assembly1_A  TM=9.589E-01  e=6.727E-45  Arabidopsis thaliana